Protein AF-A0A1E1LQS6-F1 (afdb_monomer)

Nearest PDB structures (foldseek):
  8u1a-assembly1_B  TM=5.543E-01  e=3.311E+00  synthetic construct
  7a0g-assembly1_DDD  TM=1.256E-01  e=8.283E+00  Serratia marcescens
  7p54-assembly1_B  TM=9.782E-02  e=4.433E+00  Homo sapiens

pLDDT: mean 70.99, std 25.47, range [22.22, 96.94]

Secondary structure (DSSP, 8-state):
---------------------SSS-HHHHHTT------SSS-HHHHHH-SS------------PPPP---------------------------------------------------------------PPP----------------------PPPP--------HHHHHHHHHHHHHHHHHHHHS---HHHHHHHHHHH---TTTTTT-HHHHHHHHHHHHHHHHH-HHHHHHHHHHHHHHHHHHHT--THHHHHHHHHHHHHHHHHHT-SS--HHHHHHHHHHHHHHHHHSTTSPPTTSS--HHHHHHHHHHHHSTTS--TTT----PPPPTTSPPPHHHHHHHHHHHHHHHHHHHHHHHHHHHHHTSTTTS---SHHHHHHHHHHHHHHHHHHHHHHHT--HHHHS-HHHHHHHS-HHHHHHHHHHHHHHHHHHHHHHHHHHHHHT--TTT-HHHHHHHHHHHHHHHHHHHHSTTPPPPGGGHHHHHHHHHHS--HHHHHHHHHHHHHT--GGGTHHHHHHHHHHHHHHHHHHTS---HHHHHHHHHSSPPPP-

Mean predicted aligned error: 18.32 Å

InterPro domains:
  IPR001138 Zn(2)Cys(6) fungal-type DNA-binding domain [PF00172] (24-61)
  IPR001138 Zn(2)Cys(6) fungal-type DNA-binding domain [PS00463] (24-53)
  IPR001138 Zn(2)Cys(6) fungal-type DNA-binding domain [PS50048] (24-55)
  IPR001138 Zn(2)Cys(6) fungal-type DNA-binding domain [SM00066] (19-64)
  IPR001138 Zn(2)Cys(6) fungal-type DNA-binding domain [cd00067] (20-56)
  IPR036864 Zn(2)-C6 fungal-type DNA-binding domain superfamily [G3DSA:4.10.240.10] (17-88)
  IPR036864 Zn(2)-C6 fungal-type DNA-binding domain superfamily [SSF57701] (15-63)

Sequence (559 aa):
MEGFTTQEPRAKPSHGYRGRVRSGCLTCRSRKIKCDESLPICINCAKYQKRDCVYKLQSLKRREPPNVSRPESSNRNEAVAVLQPQLDSVSRFVSATSPNSLSEDNNYQGDAHQQDDENGLARNALHIGLVSPGSSFVEDREISKASPQQNDALSIIAEDPEFDNSPTSNLISRDIKLTTTMDLLTAGEVPFQLSFAFFLDTVDCPAITPFDSVNWRHMKLHVIELGMSNAAISSAIIAISALYKAQMYSLPDSKALSLYQSSLESYEKLLHHPINNPDMIIVTVFLHCIFQYVHCETVPLLRDPSESLLASLRIWSTYDILPDHKNASTHIKQPANQVPNPSSQLLQILGTSIFDFYFNLQIISGEIARLTHYHRSRTTGADQEEVTQEVISIKSRLFGLWENRSATQTQTSNDLRSHLAPEISNPLISMIGLCSAAYHVEFVELGRLMGDPLSESTDSKQALRQIRETIDSDSTFHHGEKLNPGYLRPLFLNTIECMDRNETKWAVEKMKQIRRPIARSDFFASFGRALSDAQMMKDRRVTSKYFCIWYFGAAPPYL

Foldseek 3Di:
DDDDDDDDDDDDDDDPDDDDDPWAFPVCVVVVHDFPNDPPATPVRVVVVPDGGHTDPPPPPDDDDDDDDDDDDDDDDDDDDDDDDDDDDDDDDDDDDDDDDDDDDDDDDDDDDDDDDDDDDDDDDDDDDDDDDDDDDDDDDDDDDDDDDDDDDDDDDDDDDDDDPDPVVVVVVVVCVVVVVVVCVVVPPCPLVNLLVLLLPPDDQLVDCLQPVLVVNQLSVVLSVVLVVAVLSSLLSNLSSLLQCCLVVVHDSVVSVVSLVVSVVSLVCLLPPPDHDLVVNVSSLVSNVSVCQLVVVDDRCPPPDDPSNVVSVVVVVPPCQPPPLVDDPPDDDHPPPDDDDVLSVVLCVLSVLLSNLLVVLVVLVVVLVCLACVNDPPPDPVNLVVSVVVLVVSVVVLVVSVVPRDPLLPDDLVRLVVPDPCSRSLSSLSSSLLSLLSSLVVQLSSCVRNQHQLVPDPSNVVSLVSNVVSQVVNVVVQPLAARRLSCLSSLLSQLQRVLDPVSVVVSLVNLVSNPDSSSVSPVSSVLSNVQSVVCNVVVHHDDSQVCCCVPVVDGDRDD

Radius of gyration: 33.84 Å; Cα contacts (8 Å, |Δi|>4): 412; chains: 1; bounding box: 83×108×119 Å

Structure (mmCIF, N/CA/C/O backbone):
data_AF-A0A1E1LQS6-F1
#
_entry.id   AF-A0A1E1LQS6-F1
#
loop_
_atom_site.group_PDB
_atom_site.id
_atom_site.type_symbol
_atom_site.label_atom_id
_atom_site.label_alt_id
_atom_site.label_comp_id
_atom_site.label_asym_id
_atom_site.label_entity_id
_atom_site.label_seq_id
_atom_site.pdbx_PDB_ins_code
_atom_site.Cartn_x
_atom_site.Cartn_y
_atom_site.Cartn_z
_atom_site.occupancy
_atom_site.B_iso_or_equiv
_atom_site.auth_seq_id
_atom_site.auth_comp_id
_atom_site.auth_asym_id
_atom_site.auth_atom_id
_atom_site.pdbx_PDB_model_num
ATOM 1 N N . MET A 1 1 ? 17.915 -61.553 66.772 1.00 33.97 1 MET A N 1
ATOM 2 C CA . MET A 1 1 ? 18.539 -62.720 66.121 1.00 33.97 1 MET A CA 1
ATOM 3 C C . MET A 1 1 ? 17.657 -63.051 64.928 1.00 33.97 1 MET A C 1
ATOM 5 O O . MET A 1 1 ? 16.615 -63.656 65.114 1.00 33.97 1 MET A O 1
ATOM 9 N N . GLU A 1 2 ? 17.781 -62.326 63.813 1.00 28.06 2 GLU A N 1
ATOM 10 C CA . GLU A 1 2 ? 18.844 -62.459 62.786 1.00 28.06 2 GLU A CA 1
ATOM 11 C C . GLU A 1 2 ? 18.855 -63.880 62.189 1.00 28.06 2 GLU A C 1
ATOM 13 O O . GLU A 1 2 ? 18.886 -64.843 62.938 1.00 28.06 2 GLU A O 1
ATOM 18 N N . GLY A 1 3 ? 18.815 -64.103 60.878 1.00 28.39 3 GLY A N 1
ATOM 19 C CA . GLY A 1 3 ? 18.997 -63.177 59.774 1.00 28.39 3 GLY A CA 1
ATOM 20 C C . GLY A 1 3 ? 18.656 -63.810 58.422 1.00 28.39 3 GLY A C 1
ATOM 21 O O . GLY A 1 3 ? 18.398 -65.004 58.298 1.00 28.39 3 GLY A O 1
ATOM 22 N N . PHE A 1 4 ? 18.636 -62.931 57.426 1.00 29.11 4 PHE A N 1
ATOM 23 C CA . PHE A 1 4 ? 18.490 -63.197 56.001 1.00 29.11 4 PHE A CA 1
ATOM 24 C C . PHE A 1 4 ? 19.628 -64.070 55.454 1.00 29.11 4 PHE A C 1
ATOM 26 O O . PHE A 1 4 ? 20.783 -63.899 55.841 1.00 29.11 4 PHE A O 1
ATOM 33 N N . THR A 1 5 ? 19.322 -64.918 54.468 1.00 31.70 5 THR A N 1
ATOM 34 C CA . THR A 1 5 ? 20.323 -65.510 53.568 1.00 31.70 5 THR A CA 1
ATOM 35 C C . THR A 1 5 ? 19.975 -65.233 52.106 1.00 31.70 5 THR A C 1
ATOM 37 O O . THR A 1 5 ? 18.820 -65.115 51.708 1.00 31.70 5 THR A O 1
ATOM 40 N N . THR A 1 6 ? 21.059 -65.061 51.370 1.00 28.86 6 THR A N 1
ATOM 41 C CA . THR A 1 6 ? 21.325 -64.539 50.032 1.00 28.86 6 THR A CA 1
ATOM 42 C C . THR A 1 6 ? 20.857 -65.413 48.868 1.00 28.86 6 THR A C 1
ATOM 44 O O . THR A 1 6 ? 20.814 -66.630 48.989 1.00 28.86 6 THR A O 1
ATOM 47 N N . GLN A 1 7 ? 20.670 -64.781 47.699 1.00 28.98 7 GLN A N 1
ATOM 48 C CA . GLN A 1 7 ? 21.258 -65.205 46.414 1.00 28.98 7 GLN A CA 1
ATOM 49 C C . GLN A 1 7 ? 21.372 -63.996 45.450 1.00 28.98 7 GLN A C 1
ATOM 51 O O . GLN A 1 7 ? 20.459 -63.177 45.351 1.00 28.98 7 GLN A O 1
ATOM 56 N N . GLU A 1 8 ? 22.535 -63.863 44.801 1.00 31.75 8 GLU A N 1
ATOM 57 C CA . GLU A 1 8 ? 22.956 -62.773 43.896 1.00 31.75 8 GLU A CA 1
ATOM 58 C C . GLU A 1 8 ? 22.250 -62.763 42.527 1.00 31.75 8 GLU A C 1
ATOM 60 O O . GLU A 1 8 ? 21.886 -63.820 42.004 1.00 31.75 8 GLU A O 1
ATOM 65 N N . PRO A 1 9 ? 22.232 -61.595 41.847 1.00 31.39 9 PRO A N 1
ATOM 66 C CA . PRO A 1 9 ? 22.278 -61.591 40.389 1.00 31.39 9 PRO A CA 1
ATOM 67 C C . PRO A 1 9 ? 23.328 -60.658 39.746 1.00 31.39 9 PRO A C 1
ATOM 69 O O . PRO A 1 9 ? 23.728 -59.617 40.263 1.00 31.39 9 PRO A O 1
ATOM 72 N N . ARG A 1 10 ? 23.688 -61.090 38.530 1.00 30.58 10 ARG A N 1
ATOM 73 C CA . ARG A 1 10 ? 24.610 -60.576 37.501 1.00 30.58 10 ARG A CA 1
ATOM 74 C C . ARG A 1 10 ? 24.713 -59.050 37.329 1.00 30.58 10 ARG A C 1
ATOM 76 O O . ARG A 1 10 ? 23.719 -58.331 37.253 1.00 30.58 10 ARG A O 1
ATOM 83 N N . ALA A 1 11 ? 25.954 -58.614 37.099 1.00 34.53 11 ALA A N 1
ATOM 84 C CA . ALA A 1 11 ? 26.374 -57.246 36.808 1.00 34.53 11 ALA A CA 1
ATOM 85 C C . ALA A 1 11 ? 25.723 -56.630 35.550 1.00 34.53 11 ALA A C 1
ATOM 87 O O . ALA A 1 11 ? 25.640 -57.256 34.492 1.00 34.53 11 ALA A O 1
ATOM 88 N N . LYS A 1 12 ? 25.337 -55.351 35.666 1.00 36.72 12 LYS A N 1
ATOM 89 C CA . LYS A 1 12 ? 24.973 -54.447 34.561 1.00 36.72 12 LYS A CA 1
ATOM 90 C C . LYS A 1 12 ? 25.983 -53.289 34.488 1.00 36.72 12 LYS A C 1
ATOM 92 O O . LYS A 1 12 ? 26.480 -52.868 35.533 1.00 36.72 12 LYS A O 1
ATOM 97 N N . PRO A 1 13 ? 26.293 -52.773 33.286 1.00 33.25 13 PRO A N 1
ATOM 98 C CA . PRO A 1 13 ? 27.398 -51.845 33.077 1.00 33.25 13 PRO A CA 1
ATOM 99 C C . PRO A 1 13 ? 27.128 -50.466 33.689 1.00 33.25 13 PRO A C 1
ATOM 101 O O . PRO A 1 13 ? 26.015 -49.937 33.649 1.00 33.25 13 PRO A O 1
ATOM 104 N N . SER A 1 14 ? 28.191 -49.883 34.239 1.00 36.84 14 SER A N 1
ATOM 105 C CA . SER A 1 14 ? 28.235 -48.580 34.895 1.00 36.84 14 SER A CA 1
ATOM 106 C C . SER A 1 14 ? 27.837 -47.443 33.950 1.00 36.84 14 SER A C 1
ATOM 108 O O . SER A 1 14 ? 28.591 -47.077 33.044 1.00 36.84 14 SER A O 1
ATOM 110 N N . HIS A 1 15 ? 26.686 -46.817 34.199 1.00 40.41 15 HIS A N 1
ATOM 111 C CA . HIS A 1 15 ? 26.362 -45.537 33.581 1.00 40.41 15 HIS A CA 1
ATOM 112 C C . HIS A 1 15 ? 27.092 -44.420 34.328 1.00 40.41 15 HIS A C 1
ATOM 114 O O . HIS A 1 15 ? 26.645 -43.938 35.368 1.00 40.41 15 HIS A O 1
ATOM 120 N N . GLY A 1 16 ? 28.239 -44.022 33.775 1.00 35.25 16 GLY A N 1
ATOM 121 C CA . GLY A 1 16 ? 28.983 -42.849 34.209 1.00 35.25 16 GLY A CA 1
ATOM 122 C C . GLY A 1 16 ? 28.084 -41.615 34.300 1.00 35.25 16 GLY A C 1
ATOM 123 O O . GLY A 1 16 ? 27.212 -41.385 33.455 1.00 35.25 16 GLY A O 1
ATOM 124 N N . TYR A 1 17 ? 28.312 -40.835 35.351 1.00 35.19 17 TYR A N 1
ATOM 125 C CA . TYR A 1 17 ? 27.707 -39.537 35.615 1.00 35.19 17 TYR A CA 1
ATOM 126 C C . TYR A 1 17 ? 27.823 -38.628 34.378 1.00 35.19 17 TYR A C 1
ATOM 128 O O . TYR A 1 17 ? 28.858 -38.015 34.123 1.00 35.19 17 TYR A O 1
ATOM 136 N N . ARG A 1 18 ? 26.754 -38.550 33.574 1.00 45.38 18 ARG A N 1
ATOM 137 C CA . ARG A 1 18 ? 26.632 -37.562 32.495 1.00 45.38 18 ARG A CA 1
ATOM 138 C C . ARG A 1 18 ? 26.152 -36.254 33.113 1.00 45.38 18 ARG A C 1
ATOM 140 O O . ARG A 1 18 ? 25.061 -36.190 33.676 1.00 45.38 18 ARG A O 1
ATOM 147 N N . GLY A 1 19 ? 27.007 -35.237 33.033 1.00 48.44 19 GLY A N 1
ATOM 148 C CA . GLY A 1 19 ? 26.799 -33.918 33.620 1.00 48.44 19 GLY A CA 1
ATOM 149 C C . GLY A 1 19 ? 25.493 -33.228 33.206 1.00 48.44 19 GLY A C 1
ATOM 150 O O . GLY A 1 19 ? 24.822 -33.594 32.242 1.00 48.44 19 GLY A O 1
ATOM 151 N N . ARG A 1 20 ? 25.141 -32.198 33.981 1.00 52.16 20 ARG A N 1
ATOM 152 C CA . ARG A 1 20 ? 23.917 -31.391 33.869 1.00 52.16 20 ARG A CA 1
ATOM 153 C C . ARG A 1 20 ? 23.700 -30.902 32.425 1.00 52.16 20 ARG A C 1
ATOM 155 O O . ARG A 1 20 ? 24.487 -30.106 31.917 1.00 52.16 20 ARG A O 1
ATOM 162 N N . VAL A 1 21 ? 22.620 -31.364 31.792 1.00 53.38 21 VAL A N 1
ATOM 163 C CA . VAL A 1 21 ? 22.259 -31.027 30.405 1.00 53.38 21 VAL A CA 1
ATOM 164 C C . VAL A 1 21 ? 22.071 -29.510 30.272 1.00 53.38 21 VAL A C 1
ATOM 166 O O . VAL A 1 21 ? 21.365 -28.890 31.074 1.00 53.38 21 VAL A O 1
ATOM 169 N N . ARG A 1 22 ? 22.769 -28.886 29.313 1.00 60.53 22 ARG A N 1
ATOM 170 C CA . ARG A 1 22 ? 22.791 -27.419 29.132 1.00 60.53 22 ARG A CA 1
ATOM 171 C C . ARG A 1 22 ? 21.531 -26.878 28.432 1.00 60.53 22 ARG A C 1
ATOM 173 O O . ARG A 1 22 ? 21.293 -25.672 28.526 1.00 60.53 22 ARG A O 1
ATOM 180 N N . SER A 1 23 ? 20.731 -27.743 27.804 1.00 72.50 23 SER A N 1
ATOM 181 C CA . SER A 1 23 ? 19.567 -27.419 26.960 1.00 72.50 23 SER A CA 1
ATOM 182 C C . SER A 1 23 ? 18.198 -27.549 27.645 1.00 72.50 23 SER A C 1
ATOM 184 O O . SER A 1 23 ? 17.208 -27.095 27.083 1.00 72.50 23 SER A O 1
ATOM 186 N N . GLY A 1 24 ? 18.119 -28.071 28.875 1.00 81.69 24 GLY A N 1
ATOM 187 C CA . GLY A 1 24 ? 16.848 -28.206 29.599 1.00 81.69 24 GLY A CA 1
ATOM 188 C C . GLY A 1 24 ? 16.092 -26.886 29.812 1.00 81.69 24 GLY A C 1
ATOM 189 O O . GLY A 1 24 ? 16.706 -25.825 29.988 1.00 81.69 24 GLY A O 1
ATOM 190 N N . CYS A 1 25 ? 14.755 -26.957 29.858 1.00 87.75 25 CYS A N 1
ATOM 191 C CA . CYS A 1 25 ? 13.905 -25.787 30.080 1.00 87.75 25 CYS A CA 1
ATOM 192 C C . CYS A 1 25 ? 14.244 -25.077 31.406 1.00 87.75 25 CYS A C 1
ATOM 194 O O . CYS A 1 25 ? 14.694 -25.688 32.387 1.00 87.75 25 CYS A O 1
ATOM 196 N N . LEU A 1 26 ? 14.016 -23.766 31.451 1.00 86.38 26 LEU A N 1
ATOM 197 C CA . LEU A 1 26 ? 14.304 -22.913 32.607 1.00 86.38 26 LEU A CA 1
ATOM 198 C C . LEU A 1 26 ? 13.552 -23.387 33.857 1.00 86.38 26 LEU A C 1
ATOM 200 O O . LEU A 1 26 ? 14.096 -23.356 34.963 1.00 86.38 26 LEU A O 1
ATOM 204 N N . THR A 1 27 ? 12.347 -23.923 33.674 1.00 86.38 27 THR A N 1
ATOM 205 C CA . THR A 1 27 ? 11.492 -24.428 34.750 1.00 86.38 27 THR A CA 1
ATOM 206 C C . THR A 1 27 ? 12.094 -25.671 35.414 1.00 86.38 27 THR A C 1
ATOM 208 O O . THR A 1 27 ? 12.290 -25.676 36.630 1.00 86.38 27 THR A O 1
ATOM 211 N N . CYS A 1 28 ? 12.501 -26.692 34.655 1.00 87.12 28 CYS A N 1
ATOM 212 C CA . CYS A 1 28 ? 13.180 -27.871 35.212 1.00 87.12 28 CYS A CA 1
ATOM 213 C C . CYS A 1 28 ? 14.558 -27.530 35.796 1.00 87.12 28 CYS A C 1
ATOM 215 O O . CYS A 1 28 ? 14.916 -28.042 36.860 1.00 87.12 28 CYS A O 1
ATOM 217 N N . ARG A 1 29 ? 15.302 -26.613 35.158 1.00 83.75 29 ARG A N 1
ATOM 218 C CA . ARG A 1 29 ? 16.601 -26.141 35.665 1.00 83.75 29 ARG A CA 1
ATOM 219 C C . ARG A 1 29 ? 16.475 -25.443 37.017 1.00 83.75 29 ARG A C 1
ATOM 221 O O . ARG A 1 29 ? 17.269 -25.742 37.907 1.00 83.75 29 ARG A O 1
ATOM 228 N N . SER A 1 30 ? 15.477 -24.573 37.194 1.00 81.31 30 SER A N 1
ATOM 229 C CA . SER A 1 30 ? 15.218 -23.899 38.478 1.00 81.31 30 SER A CA 1
ATOM 230 C C . SER A 1 30 ? 14.890 -24.895 39.596 1.00 81.31 30 SER A C 1
ATOM 232 O O . SER A 1 30 ? 15.347 -24.740 40.725 1.00 81.31 30 SER A O 1
ATOM 234 N N . ARG A 1 31 ? 14.184 -25.980 39.255 1.00 79.06 31 ARG A N 1
ATOM 235 C CA . ARG A 1 31 ? 13.818 -27.060 40.180 1.00 79.06 31 ARG A CA 1
ATOM 236 C C . ARG A 1 31 ? 14.938 -28.073 40.425 1.00 79.06 31 ARG A C 1
ATOM 238 O O . ARG A 1 31 ? 14.748 -28.979 41.227 1.00 79.06 31 ARG A O 1
ATOM 245 N N . LYS A 1 32 ? 16.085 -27.941 39.746 1.00 83.44 32 LYS A N 1
ATOM 246 C CA . LYS A 1 32 ? 17.211 -28.892 39.794 1.00 83.44 32 LYS A CA 1
ATOM 247 C C . LYS A 1 32 ? 16.797 -30.343 39.476 1.00 83.44 32 LYS A C 1
ATOM 249 O O . LYS A 1 32 ? 17.438 -31.279 39.943 1.00 83.44 32 LYS A O 1
ATOM 254 N N . ILE A 1 33 ? 15.760 -30.527 38.653 1.00 82.25 33 ILE A N 1
ATOM 255 C CA . ILE A 1 33 ? 15.302 -31.837 38.161 1.00 82.25 33 ILE A CA 1
ATOM 256 C C . ILE A 1 33 ? 15.726 -32.034 36.702 1.00 82.25 33 ILE A C 1
ATOM 258 O O . ILE A 1 33 ? 15.911 -31.063 35.963 1.00 82.25 33 ILE A O 1
ATOM 262 N N . LYS A 1 34 ? 15.883 -33.290 36.272 1.00 82.81 34 LYS A N 1
ATOM 263 C CA . LYS A 1 34 ? 16.250 -33.613 34.887 1.00 82.81 34 LYS A CA 1
ATOM 264 C C . LYS A 1 34 ? 15.108 -33.222 33.941 1.00 82.81 34 LYS A C 1
ATOM 266 O O . LYS A 1 34 ? 13.948 -33.539 34.202 1.00 82.81 34 LYS A O 1
ATOM 271 N N . CYS A 1 35 ? 15.455 -32.510 32.873 1.00 85.88 35 CYS A N 1
ATOM 272 C CA . CYS A 1 35 ? 14.553 -32.195 31.774 1.00 85.88 35 CYS A CA 1
ATOM 273 C C . CYS A 1 35 ? 14.769 -33.221 30.661 1.00 85.88 35 CYS A C 1
ATOM 275 O O . CYS A 1 35 ? 15.904 -33.611 30.393 1.00 85.88 35 CYS A O 1
ATOM 277 N N . ASP A 1 36 ? 13.675 -33.656 30.062 1.00 85.81 36 ASP A N 1
ATOM 278 C CA . ASP A 1 36 ? 13.605 -34.557 28.913 1.00 85.81 36 ASP A CA 1
ATOM 279 C C . ASP A 1 36 ? 13.686 -33.821 27.566 1.00 85.81 36 ASP A C 1
ATOM 281 O O . ASP A 1 36 ? 13.778 -34.464 26.531 1.00 85.81 36 ASP A O 1
ATOM 285 N N . GLU A 1 37 ? 13.713 -32.485 27.586 1.00 84.31 37 GLU A N 1
ATOM 286 C CA . GLU A 1 37 ? 13.935 -31.620 26.416 1.00 84.31 37 GLU A CA 1
ATOM 287 C C . GLU A 1 37 ? 12.881 -31.746 25.302 1.00 84.31 37 GLU A C 1
ATOM 289 O O . GLU A 1 37 ? 13.069 -31.194 24.220 1.00 84.31 37 GLU A O 1
ATOM 294 N N . SER A 1 38 ? 11.736 -32.392 25.566 1.00 78.25 38 SER A N 1
ATOM 295 C CA . SER A 1 38 ? 10.632 -32.413 24.607 1.00 78.25 38 SER A CA 1
ATOM 296 C C . SER A 1 38 ? 10.039 -31.014 24.414 1.00 78.25 38 SER A C 1
ATOM 298 O O . SER A 1 38 ? 9.913 -30.215 25.355 1.00 78.25 38 SER A O 1
ATOM 300 N N . LEU A 1 39 ? 9.679 -30.727 23.164 1.00 75.44 39 LEU A N 1
ATOM 301 C CA . LEU A 1 39 ? 9.025 -29.500 22.720 1.00 75.44 39 LEU A CA 1
ATOM 302 C C . LEU A 1 39 ? 7.582 -29.830 22.301 1.00 75.44 39 LEU A C 1
ATOM 304 O O . LEU A 1 39 ? 7.358 -30.913 21.761 1.00 75.44 39 LEU A O 1
ATOM 308 N N . PRO A 1 40 ? 6.599 -28.941 22.539 1.00 74.06 40 PRO A N 1
ATOM 309 C CA . PRO A 1 40 ? 6.723 -27.592 23.109 1.00 74.06 40 PRO A CA 1
ATOM 310 C C . PRO A 1 40 ? 6.804 -27.559 24.647 1.00 74.06 40 PRO A C 1
ATOM 312 O O . PRO A 1 40 ? 7.236 -26.560 25.217 1.00 74.06 40 PRO A O 1
ATOM 315 N N . ILE A 1 41 ? 6.417 -28.642 25.329 1.00 85.00 41 ILE A N 1
ATOM 316 C CA . ILE A 1 41 ? 6.451 -28.761 26.792 1.00 85.00 41 ILE A CA 1
ATOM 317 C C . ILE A 1 41 ? 7.168 -30.063 27.166 1.00 85.00 41 ILE A C 1
ATOM 319 O O . ILE A 1 41 ? 6.884 -31.116 26.597 1.00 85.00 41 ILE A O 1
ATOM 323 N N . CYS A 1 42 ? 8.073 -29.999 28.147 1.00 88.38 42 CYS A N 1
ATOM 324 C CA . CYS A 1 42 ? 8.736 -31.181 28.694 1.00 88.38 42 CYS A CA 1
ATOM 325 C C . CYS A 1 42 ? 7.763 -32.026 29.540 1.00 88.38 42 CYS A C 1
ATOM 327 O O . CYS A 1 42 ? 6.897 -31.462 30.219 1.00 88.38 42 CYS A O 1
ATOM 329 N N . ILE A 1 43 ? 7.905 -33.354 29.563 1.00 85.50 43 ILE A N 1
ATOM 330 C CA . ILE A 1 43 ? 7.002 -34.277 30.286 1.00 85.50 43 ILE A CA 1
ATOM 331 C C . ILE A 1 43 ? 6.833 -33.864 31.753 1.00 85.50 43 ILE A C 1
ATOM 333 O O . ILE A 1 43 ? 5.735 -33.907 32.317 1.00 85.50 43 ILE A O 1
ATOM 337 N N . ASN A 1 44 ? 7.921 -33.408 32.374 1.00 83.94 44 ASN A N 1
ATOM 338 C CA . ASN A 1 44 ? 7.882 -32.959 33.758 1.00 83.94 44 ASN A CA 1
ATOM 339 C C . ASN A 1 44 ? 7.015 -31.700 33.922 1.00 83.94 44 ASN A C 1
ATOM 341 O O . ASN A 1 44 ? 6.201 -31.634 34.835 1.00 83.94 44 ASN A O 1
ATOM 345 N N . CYS A 1 45 ? 7.133 -30.708 33.040 1.00 86.56 45 CYS A N 1
ATOM 346 C CA . CYS A 1 45 ? 6.289 -29.511 33.085 1.00 86.56 45 CYS A CA 1
ATOM 347 C C . CYS A 1 45 ? 4.829 -29.814 32.724 1.00 86.56 45 CYS A C 1
ATOM 349 O O . CYS A 1 45 ? 3.936 -29.261 33.368 1.00 86.56 45 CYS A O 1
ATOM 351 N N . ALA A 1 46 ? 4.586 -30.733 31.785 1.00 85.00 46 ALA A N 1
ATOM 352 C CA . ALA A 1 46 ? 3.242 -31.162 31.401 1.00 85.00 46 ALA A CA 1
ATOM 353 C C . ALA A 1 46 ? 2.462 -31.743 32.591 1.00 85.00 46 ALA A C 1
ATOM 355 O O . ALA A 1 46 ? 1.278 -31.462 32.758 1.00 85.00 46 ALA A O 1
ATOM 356 N N . LYS A 1 47 ? 3.138 -32.489 33.474 1.00 82.31 47 LYS A N 1
ATOM 357 C CA . LYS A 1 47 ? 2.509 -33.122 34.643 1.00 82.31 47 LYS A CA 1
ATOM 358 C C . LYS A 1 47 ? 2.123 -32.142 35.758 1.00 82.31 47 LYS A C 1
ATOM 360 O O . LYS A 1 47 ? 1.242 -32.452 36.551 1.00 82.31 47 LYS A O 1
ATOM 365 N N . TYR A 1 48 ? 2.780 -30.983 35.857 1.00 74.75 48 TYR A N 1
ATOM 366 C CA . TYR A 1 48 ? 2.584 -30.063 36.986 1.00 74.75 48 TYR A CA 1
ATOM 367 C C . TYR A 1 48 ? 1.634 -28.886 36.708 1.00 74.75 48 TYR A C 1
ATOM 369 O O . TYR A 1 48 ? 1.311 -28.208 37.680 1.00 74.75 48 TYR A O 1
ATOM 377 N N . GLN A 1 49 ? 1.195 -28.657 35.454 1.00 59.25 49 GLN A N 1
ATOM 378 C CA . GLN A 1 49 ? 0.138 -27.734 34.947 1.00 59.25 49 GLN A CA 1
ATOM 379 C C . GLN A 1 49 ? 0.085 -26.273 35.457 1.00 59.25 49 GLN A C 1
ATOM 381 O O . GLN A 1 49 ? -0.633 -25.458 34.894 1.00 59.25 49 GLN A O 1
ATOM 386 N N . LYS A 1 50 ? 0.848 -25.892 36.485 1.00 60.44 50 LYS A N 1
ATOM 387 C CA . LYS A 1 50 ? 0.763 -24.595 37.169 1.00 60.44 50 LYS A CA 1
ATOM 388 C C . LYS A 1 50 ? 1.766 -23.551 36.669 1.00 60.44 50 LYS A C 1
ATOM 390 O O . LYS A 1 50 ? 1.785 -22.462 37.234 1.00 60.44 50 LYS A O 1
ATOM 395 N N . ARG A 1 51 ? 2.640 -23.860 35.695 1.00 67.62 51 ARG A N 1
ATOM 396 C CA . ARG A 1 51 ? 3.662 -22.928 35.161 1.00 67.62 51 ARG A CA 1
ATOM 397 C C . ARG A 1 51 ? 4.092 -23.257 33.732 1.00 67.62 51 ARG A C 1
ATOM 399 O O . ARG A 1 51 ? 4.130 -24.426 33.354 1.00 67.62 51 ARG A O 1
ATOM 406 N N . ASP A 1 52 ? 4.544 -22.226 33.022 1.00 79.06 52 ASP A N 1
ATOM 407 C CA . ASP A 1 52 ? 5.031 -22.310 31.644 1.00 79.06 52 ASP A CA 1
ATOM 408 C C . ASP A 1 52 ? 6.364 -23.069 31.525 1.00 79.06 52 ASP A C 1
ATOM 410 O O . ASP A 1 52 ? 7.279 -22.941 32.350 1.00 79.06 52 ASP A O 1
ATOM 414 N N . CYS A 1 53 ? 6.488 -23.875 30.471 1.00 85.56 53 CYS A N 1
ATOM 415 C CA . CYS A 1 53 ? 7.722 -24.559 30.095 1.00 85.56 53 CYS A CA 1
ATOM 416 C C . CYS A 1 53 ? 8.508 -23.679 29.118 1.00 85.56 53 CYS A C 1
ATOM 418 O O . CYS A 1 53 ? 8.197 -23.634 27.934 1.00 85.56 53 CYS A O 1
ATOM 420 N N . VAL A 1 54 ? 9.511 -22.950 29.614 1.00 83.94 54 VAL A N 1
ATOM 421 C CA . VAL A 1 54 ? 10.240 -21.957 28.807 1.00 83.94 54 VAL A CA 1
ATOM 422 C C . VAL A 1 54 ? 11.661 -22.429 28.525 1.00 83.94 54 VAL A C 1
ATOM 424 O O . VAL A 1 54 ? 12.421 -22.707 29.455 1.00 83.94 54 VAL A O 1
ATOM 427 N N . TYR A 1 55 ? 12.051 -22.484 27.254 1.00 85.38 55 TYR A N 1
ATOM 428 C CA . TYR A 1 55 ? 13.435 -22.705 26.826 1.00 85.38 55 TYR A CA 1
ATOM 429 C C . TYR A 1 55 ? 14.118 -21.367 26.519 1.00 85.38 55 TYR A C 1
ATOM 431 O O . TYR A 1 55 ? 13.486 -20.414 26.070 1.00 85.38 55 TYR A O 1
ATOM 439 N N . LYS A 1 56 ? 15.426 -21.272 26.784 1.00 72.75 56 LYS A N 1
ATOM 440 C CA . LYS A 1 56 ? 16.204 -20.061 26.493 1.00 72.75 56 LYS A CA 1
ATOM 441 C C . LYS A 1 56 ? 16.482 -20.030 24.987 1.00 72.75 56 LYS A C 1
ATOM 443 O O . LYS A 1 56 ? 17.240 -20.872 24.512 1.00 72.75 56 LYS A O 1
ATOM 448 N N . LEU A 1 57 ? 15.887 -19.085 24.256 1.00 54.69 57 LEU A N 1
ATOM 449 C CA . LEU A 1 57 ? 16.222 -18.832 22.850 1.00 54.69 57 LEU A CA 1
ATOM 450 C C . LEU A 1 57 ? 17.725 -18.537 22.762 1.00 54.69 57 LEU A C 1
ATOM 452 O O . LEU A 1 57 ? 18.213 -17.575 23.362 1.00 54.69 57 LEU A O 1
ATOM 456 N N . GLN A 1 58 ? 18.480 -19.397 22.078 1.00 44.59 58 GLN A N 1
ATOM 457 C CA . GLN A 1 58 ? 19.875 -19.104 21.777 1.00 44.59 58 GLN A CA 1
ATOM 458 C C . GLN A 1 58 ? 19.882 -18.000 20.722 1.00 44.59 58 GLN A C 1
ATOM 460 O O . GLN A 1 58 ? 19.530 -18.238 19.571 1.00 44.59 58 GLN A O 1
ATOM 465 N N . SER A 1 59 ? 20.250 -16.779 21.116 1.00 33.47 59 SER A N 1
ATOM 466 C CA . SER A 1 59 ? 20.557 -15.745 20.139 1.00 33.47 59 SER A CA 1
ATOM 467 C C . SER A 1 59 ? 21.756 -16.209 19.315 1.00 33.47 59 SER A C 1
ATOM 469 O O . SER A 1 59 ? 22.788 -16.603 19.866 1.00 33.47 59 SER A O 1
ATOM 471 N N . LEU A 1 60 ? 21.621 -16.173 17.991 1.00 41.47 60 LEU A N 1
ATOM 472 C CA . LEU A 1 60 ? 22.741 -16.300 17.067 1.00 41.47 60 LEU A CA 1
ATOM 473 C C . LEU A 1 60 ? 23.649 -15.077 17.268 1.00 41.47 60 LEU A C 1
ATOM 475 O O . LEU A 1 60 ? 23.531 -14.068 16.578 1.00 41.47 60 LEU A O 1
ATOM 479 N N . LYS A 1 61 ? 24.523 -15.117 18.278 1.00 35.16 61 LYS A N 1
ATOM 480 C CA . LYS A 1 61 ? 25.602 -14.138 18.411 1.00 35.16 61 LYS A CA 1
ATOM 481 C C . LYS A 1 61 ? 26.595 -14.380 17.276 1.00 35.16 61 LYS A C 1
ATOM 483 O O . LYS A 1 61 ? 27.158 -15.471 17.179 1.00 35.16 61 LYS A O 1
ATOM 488 N N . ARG A 1 62 ? 26.789 -13.341 16.451 1.00 32.66 62 ARG A N 1
ATOM 489 C CA . ARG A 1 62 ? 27.926 -13.150 15.538 1.00 32.66 62 ARG A CA 1
ATOM 490 C C . ARG A 1 62 ? 29.192 -13.755 16.148 1.00 32.66 62 ARG A C 1
ATOM 492 O O . ARG A 1 62 ? 29.581 -13.382 17.252 1.00 32.66 62 ARG A O 1
ATOM 499 N N . ARG A 1 63 ? 29.831 -14.668 15.420 1.00 28.84 63 ARG A N 1
ATOM 500 C CA . ARG A 1 63 ? 31.238 -15.003 15.642 1.00 28.84 63 ARG A CA 1
ATOM 501 C C . ARG A 1 63 ? 32.059 -13.954 14.898 1.00 28.84 63 ARG A C 1
ATOM 503 O O . ARG A 1 63 ? 32.028 -13.934 13.674 1.00 28.84 63 ARG A O 1
ATOM 510 N N . GLU A 1 64 ? 32.737 -13.074 15.625 1.00 32.59 64 GLU A N 1
ATOM 511 C CA . GLU A 1 64 ? 33.845 -12.296 15.062 1.00 32.59 64 GLU A CA 1
ATOM 512 C C . GLU A 1 64 ? 35.061 -13.219 14.860 1.00 32.59 64 GLU A C 1
ATOM 514 O O . GLU A 1 64 ? 35.279 -14.116 15.686 1.00 32.59 64 GLU A O 1
ATOM 519 N N . PRO A 1 65 ? 35.834 -13.056 13.771 1.00 32.94 65 PRO A N 1
ATOM 520 C CA . PRO A 1 65 ? 37.054 -13.825 13.547 1.00 32.94 65 PRO A CA 1
ATOM 521 C C . PRO A 1 65 ? 38.222 -13.320 14.423 1.00 32.94 65 PRO A C 1
ATOM 523 O O . PRO A 1 65 ? 38.201 -12.176 14.880 1.00 32.94 65 PRO A O 1
ATOM 526 N N . PRO A 1 66 ? 39.247 -14.157 14.686 1.00 32.88 66 PRO A N 1
ATOM 527 C CA . PRO A 1 66 ? 40.307 -13.850 15.638 1.00 32.88 66 PRO A CA 1
ATOM 528 C C . PRO A 1 66 ? 41.341 -12.870 15.073 1.00 32.88 66 PRO A C 1
ATOM 530 O O . PRO A 1 66 ? 41.751 -12.951 13.919 1.00 32.88 66 PRO A O 1
ATOM 533 N N . ASN A 1 67 ? 41.783 -11.990 15.964 1.00 30.77 67 ASN A N 1
ATOM 534 C CA . ASN A 1 67 ? 42.798 -10.954 15.818 1.00 30.77 67 ASN A CA 1
ATOM 535 C C . ASN A 1 67 ? 44.198 -11.547 15.522 1.00 30.77 67 ASN A C 1
ATOM 537 O O . ASN A 1 67 ? 44.662 -12.407 16.274 1.00 30.77 67 ASN A O 1
ATOM 541 N N . VAL A 1 68 ? 44.880 -11.068 14.472 1.00 35.16 68 VAL A N 1
ATOM 542 C CA . VAL A 1 68 ? 46.296 -11.372 14.184 1.00 35.16 68 VAL A CA 1
ATOM 543 C C . VAL A 1 68 ? 47.139 -10.109 14.387 1.00 35.16 68 VAL A C 1
ATOM 545 O O . VAL A 1 68 ? 47.057 -9.149 13.632 1.00 35.16 68 VAL A O 1
ATOM 548 N N . SER A 1 69 ? 47.924 -10.163 15.460 1.00 30.81 69 SER A N 1
ATOM 549 C CA . SER A 1 69 ? 49.246 -9.579 15.721 1.00 30.81 69 SER A CA 1
ATOM 550 C C . SER A 1 69 ? 49.742 -8.393 14.875 1.00 30.81 69 SER A C 1
ATOM 552 O O . SER A 1 69 ? 50.181 -8.536 13.737 1.00 30.81 69 SER A O 1
ATOM 554 N N . ARG A 1 70 ? 49.843 -7.247 15.552 1.00 30.11 70 ARG A N 1
ATOM 555 C CA . ARG A 1 70 ? 50.726 -6.098 15.278 1.00 30.11 70 ARG A CA 1
ATOM 556 C C . ARG A 1 70 ? 52.214 -6.495 15.377 1.00 30.11 70 ARG A C 1
ATOM 558 O O . ARG A 1 70 ? 52.543 -7.347 16.204 1.00 30.11 70 ARG A O 1
ATOM 565 N N . PRO A 1 71 ? 53.122 -5.774 14.694 1.00 28.53 71 PRO A N 1
ATOM 566 C CA . PRO A 1 71 ? 54.391 -5.415 15.314 1.00 28.53 71 PRO A CA 1
ATOM 567 C C . PRO A 1 71 ? 54.576 -3.894 15.395 1.00 28.53 71 PRO A C 1
ATOM 569 O O . PRO A 1 71 ? 54.108 -3.120 14.562 1.00 28.53 71 PRO A O 1
ATOM 572 N N . GLU A 1 72 ? 55.223 -3.481 16.477 1.00 25.06 72 GLU A N 1
ATOM 573 C CA . GLU A 1 72 ? 55.568 -2.106 16.824 1.00 25.06 72 GLU A CA 1
ATOM 574 C C . GLU A 1 72 ? 56.865 -1.671 16.134 1.00 25.06 72 GLU A C 1
ATOM 576 O O . GLU A 1 72 ? 57.789 -2.471 16.012 1.00 25.06 72 GLU A O 1
ATOM 581 N N . SER A 1 73 ? 56.994 -0.388 15.781 1.00 27.77 73 SER A N 1
ATOM 582 C CA . SER A 1 73 ? 58.159 0.410 16.204 1.00 27.77 73 SER A CA 1
ATOM 583 C C . SER A 1 73 ? 58.070 1.900 15.835 1.00 27.77 73 SER A C 1
ATOM 585 O O . SER A 1 73 ? 57.836 2.280 14.697 1.00 27.77 73 SER A O 1
ATOM 587 N N . SER A 1 74 ? 58.367 2.699 16.866 1.00 27.92 74 SER A N 1
ATOM 588 C CA . SER A 1 74 ? 59.157 3.939 16.879 1.00 27.92 74 SER A CA 1
ATOM 589 C C . SER A 1 74 ? 58.593 5.265 16.339 1.00 27.92 74 SER A C 1
ATOM 591 O O . SER A 1 74 ? 58.591 5.549 15.149 1.00 27.92 74 SER A O 1
ATOM 593 N N . ASN A 1 75 ? 58.316 6.141 17.312 1.00 26.77 75 ASN A N 1
ATOM 594 C CA . ASN A 1 75 ? 58.265 7.606 17.277 1.00 26.77 75 ASN A CA 1
ATOM 595 C C . ASN A 1 75 ? 59.270 8.306 16.342 1.00 26.77 75 ASN A C 1
ATOM 597 O O . ASN A 1 75 ? 60.449 7.944 16.329 1.00 26.77 75 ASN A O 1
ATOM 601 N N . ARG A 1 76 ? 58.842 9.453 15.786 1.00 25.59 76 ARG A N 1
ATOM 602 C CA . ARG A 1 76 ? 59.492 10.773 15.963 1.00 25.59 76 ARG A CA 1
ATOM 603 C C . ARG A 1 76 ? 58.544 11.920 15.573 1.00 25.59 76 ARG A C 1
ATOM 605 O O . ARG A 1 76 ? 57.804 11.821 14.604 1.00 25.59 76 ARG A O 1
ATOM 612 N N . ASN A 1 77 ? 58.583 12.974 16.386 1.00 25.69 77 ASN A N 1
ATOM 613 C CA . ASN A 1 77 ? 57.914 14.263 16.207 1.00 25.69 77 ASN A CA 1
ATOM 614 C C . ASN A 1 77 ? 58.471 15.016 14.991 1.00 25.69 77 ASN A C 1
ATOM 616 O O . ASN A 1 77 ? 59.682 14.979 14.807 1.00 25.69 77 ASN A O 1
ATOM 620 N N . GLU A 1 78 ? 57.632 15.784 14.288 1.00 24.27 78 GLU A N 1
ATOM 621 C CA . GLU A 1 78 ? 57.865 17.214 14.013 1.00 24.27 78 GLU A CA 1
ATOM 622 C C . GLU A 1 78 ? 56.668 17.859 13.297 1.00 24.27 78 GLU A C 1
ATOM 624 O O . GLU A 1 78 ? 56.019 17.268 12.438 1.00 24.27 78 GLU A O 1
ATOM 629 N N . ALA A 1 79 ? 56.361 19.085 13.718 1.00 23.45 79 ALA A N 1
ATOM 630 C CA . ALA A 1 79 ? 55.412 19.990 13.091 1.00 23.45 79 ALA A CA 1
ATOM 631 C C . ALA A 1 79 ? 56.019 20.627 11.828 1.00 23.45 79 ALA A C 1
ATOM 633 O O . ALA A 1 79 ? 57.240 20.722 11.741 1.00 23.45 79 ALA A O 1
ATOM 634 N N . VAL A 1 80 ? 55.162 21.151 10.934 1.00 23.98 80 VAL A N 1
ATOM 635 C CA . VAL A 1 80 ? 55.237 22.487 10.283 1.00 23.98 80 VAL A CA 1
ATOM 636 C C . VAL A 1 80 ? 54.606 22.498 8.871 1.00 23.98 80 VAL A C 1
ATOM 638 O O . VAL A 1 80 ? 54.824 21.611 8.058 1.00 23.98 80 VAL A O 1
ATOM 641 N N . ALA A 1 81 ? 53.889 23.603 8.622 1.00 23.94 81 ALA A N 1
ATOM 642 C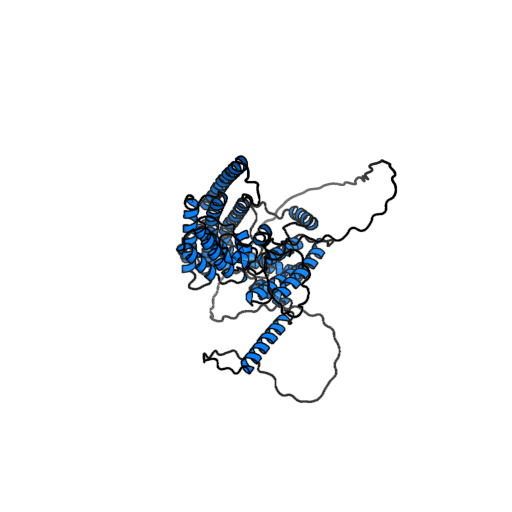 CA . ALA A 1 81 ? 53.578 24.279 7.353 1.00 23.94 81 ALA A CA 1
ATOM 643 C C . ALA A 1 81 ? 52.448 23.770 6.438 1.00 23.94 81 ALA A C 1
ATOM 645 O O . ALA A 1 81 ? 52.602 22.927 5.562 1.00 23.94 81 ALA A O 1
ATOM 646 N N . VAL A 1 82 ? 51.336 24.496 6.581 1.00 26.84 82 VAL A N 1
ATOM 647 C CA . VAL A 1 82 ? 50.424 24.971 5.533 1.00 26.84 82 VAL A CA 1
ATOM 648 C C . VAL A 1 82 ? 51.185 25.510 4.317 1.00 26.84 82 VAL A C 1
ATOM 650 O O . VAL A 1 82 ? 51.970 26.438 4.482 1.00 26.84 82 VAL A O 1
ATOM 653 N N . LEU A 1 83 ? 50.855 25.030 3.112 1.00 23.23 83 LEU A N 1
ATOM 654 C CA . LEU A 1 83 ? 50.961 25.793 1.862 1.00 23.23 83 LEU A CA 1
ATOM 655 C C . LEU A 1 83 ? 49.856 25.364 0.876 1.00 23.23 83 LEU A C 1
ATOM 657 O O . LEU A 1 83 ? 49.819 24.229 0.408 1.00 23.23 83 LEU A O 1
ATOM 661 N N . GLN A 1 84 ? 48.965 26.309 0.563 1.00 26.22 84 GLN A N 1
ATOM 662 C CA . GLN A 1 84 ? 48.177 26.349 -0.675 1.00 26.22 84 GLN A CA 1
ATOM 663 C C . GLN A 1 84 ? 49.096 26.566 -1.885 1.00 26.22 84 GLN A C 1
ATOM 665 O O . GLN A 1 84 ? 50.152 27.185 -1.745 1.00 26.22 84 GLN A O 1
ATOM 670 N N . PRO A 1 85 ? 48.618 26.236 -3.093 1.00 26.73 85 PRO A N 1
ATOM 671 C CA . PRO A 1 85 ? 48.943 27.030 -4.269 1.00 26.73 85 PRO A CA 1
ATOM 672 C C . PRO A 1 85 ? 47.697 27.741 -4.800 1.00 26.73 85 PRO A C 1
ATOM 674 O O . PRO A 1 85 ? 46.708 27.117 -5.182 1.00 26.73 85 PRO A O 1
ATOM 677 N N . GLN A 1 86 ? 47.787 29.068 -4.836 1.00 22.33 86 GLN A N 1
ATOM 678 C CA . GLN A 1 86 ? 47.031 29.915 -5.747 1.00 22.33 86 GLN A CA 1
ATOM 679 C C . GLN A 1 86 ? 47.661 29.865 -7.137 1.00 22.33 86 GLN A C 1
ATOM 681 O O . GLN A 1 86 ? 48.886 29.860 -7.233 1.00 22.33 86 GLN A O 1
ATOM 686 N N . LEU A 1 87 ? 46.835 29.948 -8.182 1.00 22.77 87 LEU A N 1
ATOM 687 C CA . LEU A 1 87 ? 47.209 30.601 -9.434 1.00 22.77 87 LEU A CA 1
ATOM 688 C C . LEU A 1 87 ? 46.009 31.376 -10.002 1.00 22.77 87 LEU A C 1
ATOM 690 O O . LEU A 1 87 ? 45.017 30.804 -10.450 1.00 22.77 87 LEU A O 1
ATOM 694 N N . ASP A 1 88 ? 46.168 32.695 -9.930 1.00 22.36 88 ASP A N 1
ATOM 695 C CA . ASP A 1 88 ? 45.541 33.776 -10.692 1.00 22.36 88 ASP A CA 1
ATOM 696 C C . ASP A 1 88 ? 45.554 33.503 -12.212 1.00 22.36 88 ASP A C 1
ATOM 698 O O . ASP A 1 88 ? 46.546 33.027 -12.757 1.00 22.36 88 ASP A O 1
ATOM 702 N N . SER A 1 89 ? 44.415 33.548 -12.908 1.00 23.81 89 SER A N 1
ATOM 703 C CA . SER A 1 89 ? 43.665 34.708 -13.425 1.00 23.81 89 SER A CA 1
ATOM 704 C C . SER A 1 89 ? 44.173 35.258 -14.772 1.00 23.81 89 SER A C 1
ATOM 706 O O . SER A 1 89 ? 45.237 35.854 -14.885 1.00 23.81 89 SER A O 1
ATOM 708 N N . VAL A 1 90 ? 43.335 35.102 -15.810 1.00 23.73 90 VAL A N 1
ATOM 709 C CA . VAL A 1 90 ? 43.223 36.041 -16.939 1.00 23.73 90 VAL A CA 1
ATOM 710 C C . VAL A 1 90 ? 41.743 36.156 -17.320 1.00 23.73 90 VAL A C 1
ATOM 712 O O . VAL A 1 90 ? 41.178 35.301 -17.996 1.00 23.73 90 VAL A O 1
ATOM 715 N N . SER A 1 91 ? 41.118 37.242 -16.871 1.00 22.73 91 SER A N 1
ATOM 716 C CA . SER A 1 91 ? 39.841 37.759 -17.375 1.00 22.73 91 SER A CA 1
ATOM 717 C C . SER A 1 91 ? 39.989 38.296 -18.795 1.00 22.73 91 SER A C 1
ATOM 719 O O . SER A 1 91 ? 40.969 38.996 -19.036 1.00 22.73 91 SER A O 1
ATOM 721 N N . ARG A 1 92 ? 38.957 38.148 -19.649 1.00 23.56 92 ARG A N 1
ATOM 722 C CA . ARG A 1 92 ? 38.370 39.271 -20.424 1.00 23.56 92 ARG A CA 1
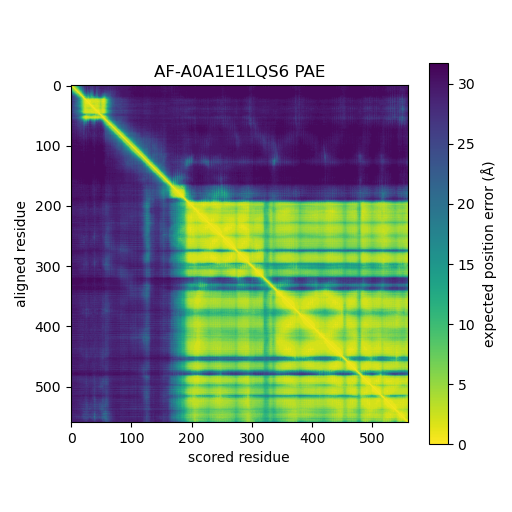ATOM 723 C C . ARG A 1 92 ? 36.889 39.053 -20.793 1.00 23.56 92 ARG A C 1
ATOM 725 O O . ARG A 1 92 ? 36.560 38.203 -21.602 1.00 23.56 92 ARG A O 1
ATOM 732 N N . PHE A 1 93 ? 36.071 39.923 -20.199 1.00 24.66 93 PHE A N 1
ATOM 733 C CA . PHE A 1 93 ? 35.009 40.772 -20.765 1.00 24.66 93 PHE A CA 1
ATOM 734 C C . PHE A 1 93 ? 33.809 40.207 -21.559 1.00 24.66 93 PHE A C 1
ATOM 736 O O . PHE A 1 93 ? 33.878 39.935 -22.749 1.00 24.66 93 PHE A O 1
ATOM 743 N N . VAL A 1 94 ? 32.675 40.195 -20.841 1.00 24.81 94 VAL A N 1
ATOM 744 C CA . VAL A 1 94 ? 31.331 40.766 -21.110 1.00 24.81 94 VAL A CA 1
ATOM 745 C C . VAL A 1 94 ? 30.993 41.235 -22.537 1.00 24.81 94 VAL A C 1
ATOM 747 O O . VAL A 1 94 ? 31.641 42.135 -23.065 1.00 24.81 94 VAL A O 1
ATOM 750 N N . SER A 1 95 ? 29.833 40.800 -23.048 1.00 24.11 95 SER A N 1
ATOM 751 C CA . SER A 1 95 ? 28.770 41.709 -23.523 1.00 24.11 95 SER A CA 1
ATOM 752 C C . SER A 1 95 ? 27.422 40.995 -23.639 1.00 24.11 95 SER A C 1
ATOM 754 O O . SER A 1 95 ? 27.297 39.955 -24.277 1.00 24.11 95 SER A O 1
ATOM 756 N N . ALA A 1 96 ? 26.420 41.589 -22.995 1.00 24.05 96 ALA A N 1
ATOM 757 C CA . ALA A 1 96 ? 25.009 41.272 -23.119 1.00 24.05 96 ALA A CA 1
ATOM 758 C C . ALA A 1 96 ? 24.396 42.069 -24.277 1.00 24.05 96 ALA A C 1
ATOM 760 O O . ALA A 1 96 ? 24.720 43.245 -24.449 1.00 24.05 96 ALA A O 1
ATOM 761 N N . THR A 1 97 ? 23.454 41.479 -25.014 1.00 22.22 97 THR A N 1
ATOM 762 C CA . THR A 1 97 ? 22.361 42.224 -25.663 1.00 22.22 97 THR A CA 1
ATOM 763 C C . THR A 1 97 ? 21.202 41.271 -25.978 1.00 22.22 97 THR A C 1
ATOM 765 O O . THR A 1 97 ? 21.371 40.258 -26.645 1.00 22.22 97 THR A O 1
ATOM 768 N N . SER A 1 98 ? 20.025 41.601 -25.458 1.00 22.58 98 SER A N 1
ATOM 769 C CA . SER A 1 98 ? 18.695 41.173 -25.927 1.00 22.58 98 SER A CA 1
ATOM 770 C C . SER A 1 98 ? 18.047 42.412 -26.586 1.00 22.58 98 SER A C 1
ATOM 772 O O . SER A 1 98 ? 18.625 43.494 -26.439 1.00 22.58 98 SER A O 1
ATOM 774 N N . PRO A 1 99 ? 16.809 42.401 -27.117 1.00 40.47 99 PRO A N 1
ATOM 775 C CA . PRO A 1 99 ? 16.023 41.399 -27.860 1.00 40.47 99 PRO A CA 1
ATOM 776 C C . PRO A 1 99 ? 15.472 41.995 -29.196 1.00 40.47 99 PRO A C 1
ATOM 778 O O . PRO A 1 99 ? 15.607 43.193 -29.423 1.00 40.47 99 PRO A O 1
ATOM 781 N N . ASN A 1 100 ? 14.828 41.203 -30.074 1.00 23.58 100 ASN A N 1
ATOM 782 C CA . ASN A 1 100 ? 13.519 41.548 -30.685 1.00 23.58 100 ASN A CA 1
ATOM 783 C C . ASN A 1 100 ? 13.010 40.567 -31.767 1.00 23.58 100 ASN A C 1
ATOM 785 O O . ASN A 1 100 ? 13.714 40.191 -32.699 1.00 23.58 100 ASN A O 1
ATOM 789 N N . SER A 1 101 ? 11.733 40.233 -31.569 1.00 25.02 101 SER A N 1
ATOM 790 C CA . SER A 1 101 ? 10.601 39.951 -32.468 1.00 25.02 101 SER A CA 1
ATOM 791 C C . SER A 1 101 ? 10.707 40.167 -33.986 1.00 25.02 101 SER A C 1
ATOM 793 O O . SER A 1 101 ? 11.115 41.234 -34.433 1.00 25.02 101 SER A O 1
ATOM 795 N N . LEU A 1 102 ? 10.092 39.235 -34.741 1.00 25.53 102 LEU A N 1
ATOM 796 C CA . LEU A 1 102 ? 9.275 39.514 -35.936 1.00 25.53 102 LEU A CA 1
ATOM 797 C C . LEU A 1 102 ? 8.061 38.545 -36.045 1.00 25.53 102 LEU A C 1
ATOM 799 O O . LEU A 1 102 ? 8.215 37.328 -36.011 1.00 25.53 102 LEU A O 1
ATOM 803 N N . SER A 1 103 ? 6.890 39.187 -36.130 1.00 24.06 103 SER A N 1
ATOM 804 C CA . SER A 1 103 ? 5.528 38.878 -36.641 1.00 24.06 103 SER A CA 1
ATOM 805 C C . SER A 1 103 ? 5.384 37.778 -37.718 1.00 24.06 103 SER A C 1
ATOM 807 O O . SER A 1 103 ? 6.239 37.689 -38.593 1.00 24.06 103 SER A O 1
ATOM 809 N N . GLU A 1 104 ? 4.429 36.838 -37.609 1.00 24.72 104 GLU A N 1
ATOM 810 C CA . GLU A 1 104 ? 2.990 36.819 -38.025 1.00 24.72 104 GLU A CA 1
ATOM 811 C C . GLU A 1 104 ? 2.708 36.306 -39.460 1.00 24.72 104 GLU A C 1
ATOM 813 O O . GLU A 1 104 ? 3.453 36.567 -40.399 1.00 24.72 104 GLU A O 1
ATOM 818 N N . ASP A 1 105 ? 1.567 35.602 -39.553 1.00 23.75 105 ASP A N 1
ATOM 819 C CA . ASP A 1 105 ? 0.704 35.303 -40.711 1.00 23.75 105 ASP A CA 1
ATOM 820 C C . ASP A 1 105 ? 0.993 34.095 -41.632 1.00 23.75 105 ASP A C 1
ATOM 822 O O . ASP A 1 105 ? 1.783 34.153 -42.572 1.00 23.75 105 ASP A O 1
ATOM 826 N N . ASN A 1 106 ? 0.187 33.027 -41.508 1.00 26.95 106 ASN A N 1
ATOM 827 C CA . ASN A 1 106 ? -1.073 32.937 -42.269 1.00 26.95 106 ASN A CA 1
ATOM 828 C C . ASN A 1 106 ? -1.880 31.649 -42.012 1.00 26.95 106 ASN A C 1
ATOM 830 O O . ASN A 1 106 ? -1.357 30.546 -41.878 1.00 26.95 106 ASN A O 1
ATOM 834 N N . ASN A 1 107 ? -3.192 31.856 -42.003 1.00 24.14 107 ASN A N 1
ATOM 835 C CA . ASN A 1 107 ? -4.290 30.916 -41.819 1.00 24.14 107 ASN A CA 1
ATOM 836 C C . ASN A 1 107 ? -4.746 30.348 -43.182 1.00 24.14 107 ASN A C 1
ATOM 838 O O . ASN A 1 107 ? -4.814 31.109 -44.144 1.00 24.14 107 ASN A O 1
ATOM 842 N N . TYR A 1 108 ? -5.123 29.067 -43.264 1.00 25.27 108 TYR A N 1
ATOM 843 C CA . TYR A 1 108 ? -5.979 28.537 -44.338 1.00 25.27 108 TYR A CA 1
ATOM 844 C C . TYR A 1 108 ? -6.862 27.396 -43.818 1.00 25.27 108 TYR A C 1
ATOM 846 O O . TYR A 1 108 ? -6.416 26.515 -43.086 1.00 25.27 108 TYR A O 1
ATOM 854 N N . GLN A 1 109 ? -8.127 27.453 -44.225 1.00 23.31 109 GLN A N 1
ATOM 855 C CA . GLN A 1 109 ? -9.266 26.655 -43.785 1.00 23.31 109 GLN A CA 1
ATOM 856 C C . GLN A 1 109 ? -10.008 26.105 -45.017 1.00 23.31 109 GLN A C 1
ATOM 858 O O . GLN A 1 109 ? -10.019 26.765 -46.056 1.00 23.31 109 GLN A O 1
ATOM 863 N N . GLY A 1 110 ? -10.659 24.943 -44.863 1.00 23.67 110 GLY A N 1
ATOM 864 C CA . GLY A 1 110 ? -11.593 24.308 -45.817 1.00 23.67 110 GLY A CA 1
ATOM 865 C C . GLY A 1 110 ? -11.065 22.970 -46.365 1.00 23.67 110 GLY A C 1
ATOM 866 O O . GLY A 1 110 ? -9.877 22.852 -46.625 1.00 23.67 110 GLY A O 1
ATOM 867 N N . ASP A 1 111 ? -11.838 21.907 -46.584 1.00 22.95 111 ASP A N 1
ATOM 868 C CA . ASP A 1 111 ? -13.276 21.653 -46.450 1.00 22.95 111 ASP A CA 1
ATOM 869 C C . ASP A 1 111 ? -13.514 20.118 -46.560 1.00 22.95 111 ASP A C 1
ATOM 871 O O . ASP A 1 111 ? -12.598 19.365 -46.897 1.00 22.95 111 ASP A O 1
ATOM 875 N N . ALA A 1 112 ? -14.727 19.660 -46.247 1.00 23.86 112 ALA A N 1
ATOM 876 C CA . ALA A 1 112 ? -15.151 18.264 -46.034 1.00 23.86 112 ALA A CA 1
ATOM 877 C C . ALA A 1 112 ? -15.315 17.353 -47.286 1.00 23.86 112 ALA A C 1
ATOM 879 O O . ALA A 1 112 ? -15.547 17.849 -48.382 1.00 23.86 112 ALA A O 1
ATOM 880 N N . HIS A 1 113 ? -15.318 16.014 -47.091 1.00 24.30 113 HIS A N 1
ATOM 881 C CA . HIS A 1 113 ? -16.342 15.069 -47.612 1.00 24.30 113 HIS A CA 1
ATOM 882 C C . HIS A 1 113 ? -16.182 13.607 -47.109 1.00 24.30 113 HIS A C 1
ATOM 884 O O . HIS A 1 113 ? -15.083 13.133 -46.845 1.00 24.30 113 HIS A O 1
ATOM 890 N N . GLN A 1 114 ? -17.334 12.933 -46.966 1.00 23.48 114 GLN A N 1
ATOM 891 C CA . GLN A 1 114 ? -17.632 11.598 -46.406 1.00 23.48 114 GLN A CA 1
ATOM 892 C C . GLN A 1 114 ? -17.236 10.400 -47.291 1.00 23.48 114 GLN A C 1
ATOM 894 O O . GLN A 1 114 ? -17.311 10.524 -48.510 1.00 23.48 114 GLN A O 1
ATOM 899 N N . GLN A 1 115 ? -17.009 9.221 -46.681 1.00 24.34 115 GLN A N 1
ATOM 900 C CA . GLN A 1 115 ? -17.763 7.977 -46.963 1.00 24.34 115 GLN A CA 1
ATOM 901 C C . GLN A 1 115 ? -17.403 6.816 -46.011 1.00 24.34 115 GLN A C 1
ATOM 903 O O . GLN A 1 115 ? -16.296 6.748 -45.482 1.00 24.34 115 GLN A O 1
ATOM 908 N N . ASP A 1 116 ? -18.407 5.968 -45.788 1.00 23.33 116 ASP A N 1
ATOM 909 C CA . ASP A 1 116 ? -18.521 4.843 -44.855 1.00 23.33 116 ASP A CA 1
ATOM 910 C C . ASP A 1 116 ? -17.608 3.640 -45.172 1.00 23.33 116 ASP A C 1
ATOM 912 O O . ASP A 1 116 ? -17.313 3.393 -46.337 1.00 23.33 116 ASP A O 1
ATOM 916 N N . ASP A 1 117 ? -17.219 2.868 -44.144 1.00 23.88 117 ASP A N 1
ATOM 917 C CA . ASP A 1 117 ? -17.394 1.401 -44.120 1.00 23.88 117 ASP A CA 1
ATOM 918 C C . ASP A 1 117 ? -17.016 0.775 -42.756 1.00 23.88 117 ASP A C 1
ATOM 920 O O . ASP A 1 117 ? -16.044 1.150 -42.096 1.00 23.88 117 ASP A O 1
ATOM 924 N N . GLU A 1 118 ? -17.841 -0.186 -42.333 1.00 24.19 118 GLU A N 1
ATOM 925 C CA . GLU A 1 118 ? -17.777 -0.954 -41.085 1.00 24.19 118 GLU A CA 1
ATOM 926 C C . GLU A 1 118 ? -16.729 -2.095 -41.086 1.00 24.19 118 GLU A C 1
ATOM 928 O O . GLU A 1 118 ? -16.355 -2.636 -42.122 1.00 24.19 118 GLU A O 1
ATOM 933 N N . ASN A 1 119 ? -16.428 -2.563 -39.862 1.00 26.14 119 ASN A N 1
ATOM 934 C CA . ASN A 1 119 ? -15.902 -3.877 -39.442 1.00 26.14 119 ASN A CA 1
ATOM 935 C C . ASN A 1 119 ? -14.384 -4.154 -39.405 1.00 26.14 119 ASN A C 1
ATOM 937 O O . ASN A 1 119 ? -13.700 -4.230 -40.418 1.00 26.14 119 ASN A O 1
ATOM 941 N N . GLY A 1 120 ? -13.922 -4.554 -38.206 1.00 24.81 120 GLY A N 1
ATOM 942 C CA . GLY A 1 120 ? -12.885 -5.585 -38.057 1.00 24.81 120 GLY A CA 1
ATOM 943 C C . GLY A 1 120 ? -11.838 -5.348 -36.967 1.00 24.81 120 GLY A C 1
ATOM 944 O O . GLY A 1 120 ? -10.792 -4.762 -37.224 1.00 24.81 120 GLY A O 1
ATOM 945 N N . LEU A 1 121 ? -12.070 -5.885 -35.762 1.00 28.22 121 LEU A N 1
ATOM 946 C CA . LEU A 1 121 ? -11.047 -6.051 -34.722 1.00 28.22 121 LEU A CA 1
ATOM 947 C C . LEU A 1 121 ? -9.856 -6.883 -35.237 1.00 28.22 121 LEU A C 1
ATOM 949 O O . LEU A 1 121 ? -10.032 -8.047 -35.595 1.00 28.22 121 LEU A O 1
ATOM 953 N N . ALA A 1 122 ? -8.634 -6.361 -35.108 1.00 25.44 122 ALA A N 1
ATOM 954 C CA . ALA A 1 122 ? -7.427 -7.184 -35.049 1.00 25.44 122 ALA A CA 1
ATOM 955 C C . ALA A 1 122 ? -6.370 -6.558 -34.126 1.00 25.44 122 ALA A C 1
ATOM 957 O O . ALA A 1 122 ? -5.964 -5.407 -34.264 1.00 25.44 122 ALA A O 1
ATOM 958 N N . ARG A 1 123 ? -5.944 -7.363 -33.149 1.00 28.53 123 ARG A N 1
ATOM 959 C CA . ARG A 1 123 ? -4.840 -7.113 -32.220 1.00 28.53 123 ARG A CA 1
ATOM 960 C C . ARG A 1 123 ? -3.530 -6.982 -33.004 1.00 28.53 123 ARG A C 1
ATOM 962 O O . ARG A 1 123 ? -2.986 -7.993 -33.438 1.00 28.53 123 ARG A O 1
ATOM 969 N N . ASN A 1 124 ? -2.993 -5.771 -33.128 1.00 24.11 124 ASN A N 1
ATOM 970 C CA . ASN A 1 124 ? -1.658 -5.571 -33.688 1.00 24.11 124 ASN A CA 1
ATOM 971 C C . ASN A 1 124 ? -0.589 -5.776 -32.610 1.00 24.11 124 ASN A C 1
ATOM 973 O O . ASN A 1 124 ? -0.380 -4.938 -31.733 1.00 24.11 124 ASN A O 1
ATOM 977 N N . ALA A 1 125 ? 0.081 -6.924 -32.701 1.00 27.27 125 ALA A N 1
ATOM 978 C CA . ALA A 1 125 ? 1.359 -7.182 -32.061 1.00 27.27 125 ALA A CA 1
ATOM 979 C C . ALA A 1 125 ? 2.415 -6.211 -32.618 1.00 27.27 125 ALA A C 1
ATOM 981 O O . ALA A 1 125 ? 2.555 -6.055 -33.831 1.00 27.27 125 ALA A O 1
ATOM 982 N N . LEU A 1 126 ? 3.149 -5.545 -31.726 1.00 28.59 126 LEU A N 1
ATOM 983 C CA . LEU A 1 126 ? 4.237 -4.639 -32.084 1.00 28.59 126 LEU A CA 1
ATOM 984 C C . LEU A 1 126 ? 5.408 -5.436 -32.669 1.00 28.59 126 LEU A C 1
ATOM 986 O O . LEU A 1 126 ? 6.102 -6.168 -31.966 1.00 28.59 126 LEU A O 1
ATOM 990 N N . HIS A 1 127 ? 5.623 -5.264 -33.970 1.00 25.98 127 HIS A N 1
ATOM 991 C CA . HIS A 1 127 ? 6.768 -5.776 -34.708 1.00 25.98 127 HIS A CA 1
ATOM 992 C C . HIS A 1 127 ? 7.960 -4.825 -34.499 1.00 25.98 127 HIS A C 1
ATOM 994 O O . HIS A 1 127 ? 8.108 -3.832 -35.209 1.00 25.98 127 HIS A O 1
ATOM 1000 N N . ILE A 1 128 ? 8.805 -5.095 -33.501 1.00 31.36 128 ILE A N 1
ATOM 1001 C CA . ILE A 1 128 ? 10.073 -4.370 -33.321 1.00 31.36 128 ILE A CA 1
ATOM 1002 C C . ILE A 1 128 ? 11.110 -5.011 -34.250 1.00 31.36 128 ILE A C 1
ATOM 1004 O O . ILE A 1 128 ? 11.647 -6.078 -33.962 1.00 31.36 128 ILE A O 1
ATOM 1008 N N . GLY A 1 129 ? 11.361 -4.373 -35.394 1.00 25.94 129 GLY A N 1
ATOM 1009 C CA . GLY A 1 129 ? 12.434 -4.749 -36.311 1.00 25.94 129 GLY A CA 1
ATOM 1010 C C . GLY A 1 129 ? 13.780 -4.230 -35.815 1.00 25.94 129 GLY A C 1
ATOM 1011 O O . GLY A 1 129 ? 13.962 -3.021 -35.692 1.00 25.94 129 GLY A O 1
ATOM 1012 N N . LEU A 1 130 ? 14.731 -5.131 -35.564 1.00 30.61 130 LEU A N 1
ATOM 1013 C CA . LEU A 1 130 ? 16.133 -4.776 -35.360 1.00 30.61 130 LEU A CA 1
ATOM 1014 C C . LEU A 1 130 ? 17.030 -5.660 -36.229 1.00 30.61 130 LEU A C 1
ATOM 1016 O O . LEU A 1 130 ? 16.963 -6.886 -36.214 1.00 30.61 130 LEU A O 1
ATOM 1020 N N . VAL A 1 131 ? 17.829 -4.958 -37.026 1.00 25.16 131 VAL A N 1
ATOM 1021 C CA . VAL A 1 131 ? 18.768 -5.427 -38.041 1.00 25.16 131 VAL A CA 1
ATOM 1022 C C . VAL A 1 131 ? 19.919 -6.203 -37.396 1.00 25.16 131 VAL A C 1
ATOM 1024 O O . VAL A 1 131 ? 20.498 -5.758 -36.408 1.00 25.16 131 VAL A O 1
ATOM 1027 N N . SER A 1 132 ? 20.277 -7.345 -37.985 1.00 24.27 132 SER A N 1
ATOM 1028 C CA . SER A 1 132 ? 21.445 -8.149 -37.609 1.00 24.27 132 SER A CA 1
ATOM 1029 C C . SER A 1 132 ? 22.633 -7.835 -38.533 1.00 24.27 132 SER A C 1
ATOM 1031 O O . SER A 1 132 ? 22.443 -7.835 -39.751 1.00 24.27 132 SER A O 1
ATOM 1033 N N . PRO A 1 133 ? 23.856 -7.592 -38.020 1.00 28.95 133 PRO A N 1
ATOM 1034 C CA . PRO A 1 133 ? 25.076 -7.662 -38.817 1.00 28.95 133 PRO A CA 1
ATOM 1035 C C . PRO A 1 133 ? 25.630 -9.091 -38.776 1.00 28.95 133 PRO A C 1
ATOM 1037 O O . PRO A 1 133 ? 25.819 -9.668 -37.707 1.00 28.95 133 PRO A O 1
ATOM 1040 N N . GLY A 1 134 ? 25.853 -9.662 -39.959 1.00 25.12 134 GLY A N 1
ATOM 1041 C CA . GLY A 1 134 ? 26.103 -11.088 -40.123 1.00 25.12 134 GLY A CA 1
ATOM 1042 C C . GLY A 1 134 ? 27.540 -11.567 -39.929 1.00 25.12 134 GLY A C 1
ATOM 1043 O O . GLY A 1 134 ? 28.482 -10.804 -39.729 1.00 25.12 134 GLY A O 1
ATOM 1044 N N . SER A 1 135 ? 27.689 -12.877 -40.097 1.00 27.52 135 SER A N 1
ATOM 1045 C CA . SER A 1 135 ? 28.917 -13.507 -40.562 1.00 27.52 135 SER A CA 1
ATOM 1046 C C . SER A 1 135 ? 28.570 -14.576 -41.601 1.00 27.52 135 SER A C 1
ATOM 1048 O O . SER A 1 135 ? 27.771 -15.484 -41.392 1.00 27.52 135 SER A O 1
ATOM 1050 N N . SER A 1 136 ? 29.158 -14.388 -42.773 1.00 24.52 136 SER A N 1
ATOM 1051 C CA . SER A 1 136 ? 29.232 -15.309 -43.898 1.00 24.52 136 SER A CA 1
ATOM 1052 C C . SER A 1 136 ? 30.055 -16.547 -43.548 1.00 24.52 136 SER A C 1
ATOM 1054 O O . SER A 1 136 ? 31.165 -16.364 -43.063 1.00 24.52 136 SER A O 1
ATOM 1056 N N . PHE A 1 137 ? 29.605 -17.752 -43.910 1.00 24.31 137 PHE A N 1
ATOM 1057 C CA . PHE A 1 137 ? 30.492 -18.831 -44.371 1.00 24.31 137 PHE A CA 1
ATOM 1058 C C . PHE A 1 137 ? 29.725 -19.817 -45.279 1.00 24.31 137 PHE A C 1
ATOM 1060 O O . PHE A 1 137 ? 28.903 -20.596 -44.817 1.00 24.31 137 PHE A O 1
ATOM 1067 N N . VAL A 1 138 ? 29.981 -19.641 -46.582 1.00 27.59 138 VAL A N 1
ATOM 1068 C CA . VAL A 1 138 ? 30.126 -20.570 -47.726 1.00 27.59 138 VAL A CA 1
ATOM 1069 C C . VAL A 1 138 ? 29.335 -21.895 -47.786 1.00 27.59 138 VAL A C 1
ATOM 1071 O O . VAL A 1 138 ? 29.354 -22.717 -46.878 1.00 27.59 138 VAL A O 1
ATOM 1074 N N . GLU A 1 139 ? 28.732 -22.076 -48.968 1.00 26.50 139 GLU A N 1
ATOM 1075 C CA . GLU A 1 139 ? 28.086 -23.252 -49.570 1.00 26.50 139 GLU A CA 1
ATOM 1076 C C . GLU A 1 139 ? 28.908 -24.551 -49.542 1.00 26.50 139 GLU A C 1
ATOM 1078 O O . GLU A 1 139 ? 30.101 -24.536 -49.824 1.00 26.50 139 GLU A O 1
ATOM 1083 N N . ASP A 1 140 ? 28.219 -25.690 -49.395 1.00 23.64 140 ASP A N 1
ATOM 1084 C CA . ASP A 1 140 ? 28.377 -26.778 -50.367 1.00 23.64 140 ASP A CA 1
ATOM 1085 C C . ASP A 1 140 ? 27.149 -27.702 -50.439 1.00 23.64 140 ASP A C 1
ATOM 1087 O O . ASP A 1 140 ? 26.327 -27.797 -49.525 1.00 23.64 140 ASP A O 1
ATOM 1091 N N . ARG A 1 141 ? 27.000 -28.314 -51.611 1.00 28.30 141 ARG A N 1
ATOM 1092 C CA . ARG A 1 141 ? 25.749 -28.719 -52.259 1.00 28.30 141 ARG A CA 1
ATOM 1093 C C . ARG A 1 141 ? 25.522 -30.247 -52.203 1.00 28.30 141 ARG A C 1
ATOM 1095 O O . ARG A 1 141 ? 26.443 -31.016 -52.428 1.00 28.30 141 ARG A O 1
ATOM 1102 N N . GLU A 1 142 ? 24.247 -30.636 -52.051 1.00 25.95 142 GLU A N 1
ATOM 1103 C CA . GLU A 1 142 ? 23.565 -31.770 -52.725 1.00 25.95 142 GLU A CA 1
ATOM 1104 C C . GLU A 1 142 ? 23.829 -33.263 -52.337 1.00 25.95 142 GLU A C 1
ATOM 1106 O O . GLU A 1 142 ? 24.830 -33.856 -52.713 1.00 25.95 142 GLU A O 1
ATOM 1111 N N . ILE A 1 143 ? 22.824 -33.930 -51.715 1.00 27.48 143 ILE A N 1
ATOM 1112 C CA . ILE A 1 143 ? 21.936 -34.990 -52.296 1.00 27.48 143 ILE A CA 1
ATOM 1113 C C . ILE A 1 143 ? 21.425 -36.062 -51.287 1.00 27.48 143 ILE A C 1
ATOM 1115 O O . ILE A 1 143 ? 22.182 -36.776 -50.643 1.00 27.48 143 ILE A O 1
ATOM 1119 N N . SER A 1 144 ? 20.094 -36.261 -51.351 1.00 24.34 144 SER A N 1
ATOM 1120 C CA . SER A 1 144 ? 19.269 -37.463 -51.067 1.00 24.34 144 SER A CA 1
ATOM 1121 C C . SER A 1 144 ? 18.621 -37.724 -49.692 1.00 24.34 144 SER A C 1
ATOM 1123 O O . SER A 1 144 ? 19.174 -38.377 -48.820 1.00 24.34 144 SER A O 1
ATOM 1125 N N . LYS A 1 145 ? 17.322 -37.368 -49.653 1.00 27.14 145 LYS A N 1
ATOM 1126 C CA . LYS A 1 145 ? 16.138 -38.228 -49.397 1.00 27.14 145 LYS A CA 1
ATOM 1127 C C . LYS A 1 145 ? 16.097 -39.078 -48.112 1.00 27.14 145 LYS A C 1
ATOM 1129 O O . LYS A 1 145 ? 16.597 -40.194 -48.107 1.00 27.14 145 LYS A O 1
ATOM 1134 N N . ALA A 1 146 ? 15.291 -38.638 -47.138 1.00 26.83 146 ALA A N 1
ATOM 1135 C CA . ALA A 1 146 ? 14.058 -39.318 -46.687 1.00 26.83 146 ALA A CA 1
ATOM 1136 C C . ALA A 1 146 ? 13.467 -38.616 -45.442 1.00 26.83 146 ALA A C 1
ATOM 1138 O O . ALA A 1 146 ? 14.109 -38.550 -44.400 1.00 26.83 146 ALA A O 1
ATOM 1139 N N . SER A 1 147 ? 12.228 -38.122 -45.543 1.00 25.89 147 SER A N 1
ATOM 1140 C CA . SER A 1 147 ? 11.359 -37.821 -44.389 1.00 25.89 147 SER A CA 1
ATOM 1141 C C . SER A 1 147 ? 10.520 -39.061 -44.043 1.00 25.89 147 SER A C 1
ATOM 1143 O O . SER A 1 147 ? 10.291 -39.895 -44.923 1.00 25.89 147 SER A O 1
ATOM 1145 N N . PRO A 1 148 ? 10.013 -39.165 -42.801 1.00 34.12 148 PRO A N 1
ATOM 1146 C CA . PRO A 1 148 ? 8.659 -38.658 -42.573 1.00 34.12 148 PRO A CA 1
ATOM 1147 C C . PRO A 1 148 ? 8.457 -37.891 -41.248 1.00 34.12 148 PRO A C 1
ATOM 1149 O O . PRO A 1 148 ? 8.870 -38.322 -40.181 1.00 34.12 148 PRO A O 1
ATOM 1152 N N . GLN A 1 149 ? 7.759 -36.757 -41.385 1.00 31.11 149 GLN A N 1
ATOM 1153 C CA . GLN A 1 149 ? 6.668 -36.243 -40.541 1.00 31.11 149 GLN A CA 1
ATOM 1154 C C . GLN A 1 149 ? 6.843 -36.226 -39.007 1.00 31.11 149 GLN A C 1
ATOM 1156 O O . GLN A 1 149 ? 6.521 -37.183 -38.311 1.00 31.11 149 GLN A O 1
ATOM 1161 N N . GLN A 1 150 ? 7.177 -35.043 -38.477 1.00 28.98 150 GLN A N 1
ATOM 1162 C CA . GLN A 1 150 ? 6.775 -34.595 -37.140 1.00 28.98 150 GLN A CA 1
ATOM 1163 C C . GLN A 1 150 ? 6.129 -33.213 -37.261 1.00 28.98 150 GLN A C 1
ATOM 1165 O O . GLN A 1 150 ? 6.820 -32.206 -37.341 1.00 28.98 150 GLN A O 1
ATOM 1170 N N . ASN A 1 151 ? 4.801 -33.194 -37.293 1.00 30.28 151 ASN A N 1
ATOM 1171 C CA . ASN A 1 151 ? 3.960 -32.063 -36.921 1.00 30.28 151 ASN A CA 1
ATOM 1172 C C . ASN A 1 151 ? 2.732 -32.682 -36.257 1.00 30.28 151 ASN A C 1
ATOM 1174 O O . ASN A 1 151 ? 1.949 -33.319 -36.949 1.00 30.28 151 ASN A O 1
ATOM 1178 N N . ASP A 1 152 ? 2.658 -32.592 -34.929 1.00 29.11 152 ASP A N 1
ATOM 1179 C CA . ASP A 1 152 ? 1.414 -32.431 -34.165 1.00 29.11 152 ASP A CA 1
ATOM 1180 C C . ASP A 1 152 ? 1.738 -32.460 -32.669 1.00 29.11 152 ASP A C 1
ATOM 1182 O O . ASP A 1 152 ? 1.705 -33.486 -31.992 1.00 29.11 152 ASP A O 1
ATOM 1186 N N . ALA A 1 153 ? 2.071 -31.292 -32.136 1.00 31.53 153 ALA A N 1
ATOM 1187 C CA . ALA A 1 153 ? 1.974 -31.032 -30.712 1.00 31.53 153 ALA A CA 1
ATOM 1188 C C . ALA A 1 153 ? 1.473 -29.604 -30.553 1.00 31.53 153 ALA A C 1
ATOM 1190 O O . ALA A 1 153 ? 2.281 -28.689 -30.483 1.00 31.53 153 ALA A O 1
ATOM 1191 N N . LEU A 1 154 ? 0.148 -29.440 -30.586 1.00 36.56 154 LEU A N 1
ATOM 1192 C CA . LEU A 1 154 ? -0.632 -28.378 -29.938 1.00 36.56 154 LEU A CA 1
ATOM 1193 C C . LEU A 1 154 ? -2.121 -28.629 -30.247 1.00 36.56 154 LEU A C 1
ATOM 1195 O O . LEU A 1 154 ? -2.723 -27.973 -31.090 1.00 36.56 154 LEU A O 1
ATOM 1199 N N . SER A 1 155 ? -2.722 -29.598 -29.555 1.00 28.31 155 SER A N 1
ATOM 1200 C CA . SER A 1 155 ? -4.176 -29.664 -29.405 1.00 28.31 155 SER A CA 1
ATOM 1201 C C . SER A 1 155 ? -4.536 -29.497 -27.932 1.00 28.31 155 SER A C 1
ATOM 1203 O O . SER A 1 155 ? -3.956 -30.099 -27.027 1.00 28.31 155 SER A O 1
ATOM 1205 N N . ILE A 1 156 ? -5.435 -28.544 -27.729 1.00 33.19 156 ILE A N 1
ATOM 1206 C CA . ILE A 1 156 ? -5.901 -27.996 -26.465 1.00 33.19 156 ILE A CA 1
ATOM 1207 C C . ILE A 1 156 ? -6.820 -29.008 -25.772 1.00 33.19 156 ILE A C 1
ATOM 1209 O O . ILE A 1 156 ? -7.573 -29.736 -26.413 1.00 33.19 156 ILE A O 1
ATOM 1213 N N . ILE A 1 157 ? -6.714 -29.030 -24.446 1.00 35.38 157 ILE A N 1
ATOM 1214 C CA . ILE A 1 157 ? -7.455 -29.859 -23.495 1.00 35.38 157 ILE A CA 1
ATOM 1215 C C . ILE A 1 157 ? -8.960 -29.583 -23.619 1.00 35.38 157 ILE A C 1
ATOM 1217 O O . ILE A 1 157 ? -9.399 -28.455 -23.409 1.00 35.38 157 ILE A O 1
ATOM 1221 N N . ALA A 1 158 ? -9.738 -30.625 -23.914 1.00 30.52 158 ALA A N 1
ATOM 1222 C CA . ALA A 1 158 ? -11.144 -30.703 -23.539 1.00 30.52 158 ALA A CA 1
ATOM 1223 C C . ALA A 1 158 ? -11.217 -31.400 -22.171 1.00 30.52 158 ALA A C 1
ATOM 1225 O O . ALA A 1 158 ? -10.656 -32.483 -21.995 1.00 30.52 158 ALA A O 1
ATOM 1226 N N . GLU A 1 159 ? -11.831 -30.739 -21.192 1.00 36.91 159 GLU A N 1
ATOM 1227 C CA . GLU A 1 159 ? -12.125 -31.308 -19.877 1.00 36.91 159 GLU A CA 1
ATOM 1228 C C . GLU A 1 159 ? -13.352 -32.221 -19.983 1.00 36.91 159 GLU A C 1
ATOM 1230 O O . GLU A 1 159 ? -14.419 -31.758 -20.376 1.00 36.91 159 GLU A O 1
ATOM 1235 N N . ASP A 1 160 ? -13.206 -33.488 -19.588 1.00 30.67 160 ASP A N 1
ATOM 1236 C CA . ASP A 1 160 ? -14.327 -34.364 -19.233 1.00 30.67 160 ASP A CA 1
ATOM 1237 C C . ASP A 1 160 ? -14.228 -34.708 -17.735 1.00 30.67 160 ASP A C 1
ATOM 1239 O O . ASP A 1 160 ? -13.146 -35.093 -17.269 1.00 30.67 160 ASP A O 1
ATOM 1243 N N . PRO A 1 161 ? -15.314 -34.574 -16.950 1.00 43.78 161 PRO A N 1
ATOM 1244 C CA . PRO A 1 161 ? -15.310 -34.865 -15.527 1.00 43.78 161 PRO A CA 1
ATOM 1245 C C . PRO A 1 161 ? -15.777 -36.305 -15.290 1.00 43.78 161 PRO A C 1
ATOM 1247 O O . PRO A 1 161 ? -16.941 -36.539 -14.975 1.00 43.78 161 PRO A O 1
ATOM 1250 N N . GLU A 1 162 ? -14.874 -37.281 -15.394 1.00 36.38 162 GLU A N 1
ATOM 1251 C CA . GLU A 1 162 ? -15.157 -38.644 -14.930 1.00 36.38 162 GLU A CA 1
ATOM 1252 C C . GLU A 1 162 ? -14.097 -39.170 -13.954 1.00 36.38 162 GLU A C 1
ATOM 1254 O O . GLU A 1 162 ? -12.898 -38.921 -14.057 1.00 36.38 162 GLU A O 1
ATOM 1259 N N . PHE A 1 163 ? -14.625 -39.864 -12.949 1.00 40.94 163 PHE A N 1
ATOM 1260 C CA . PHE A 1 163 ? -14.024 -40.364 -11.718 1.00 40.94 163 PHE A CA 1
ATOM 1261 C C . PHE A 1 163 ? -12.628 -41.000 -11.901 1.00 40.94 163 PHE A C 1
ATOM 1263 O O . PHE A 1 163 ? -12.451 -41.962 -12.648 1.00 40.94 163 PHE A O 1
ATOM 1270 N N . ASP A 1 164 ? -11.643 -40.479 -11.164 1.00 47.50 164 ASP A N 1
ATOM 1271 C CA . ASP A 1 164 ? -10.222 -40.836 -11.245 1.00 47.50 164 ASP A CA 1
ATOM 1272 C C . ASP A 1 164 ? -9.940 -42.255 -10.718 1.00 47.50 164 ASP A C 1
ATOM 1274 O O . ASP A 1 164 ? -9.763 -42.482 -9.523 1.00 47.50 164 ASP A O 1
ATOM 1278 N N . ASN A 1 165 ? -9.887 -43.220 -11.636 1.00 50.19 165 ASN A N 1
ATOM 1279 C CA . ASN A 1 165 ? -9.232 -44.518 -11.451 1.00 50.19 165 ASN A CA 1
ATOM 1280 C C . ASN A 1 165 ? -8.054 -44.639 -12.430 1.00 50.19 165 ASN A C 1
ATOM 1282 O O . ASN A 1 165 ? -7.916 -45.631 -13.152 1.00 50.19 165 ASN A O 1
ATOM 1286 N N . SER A 1 166 ? -7.211 -43.606 -12.516 1.00 54.03 166 SER A N 1
ATOM 1287 C CA . SER A 1 166 ? -6.006 -43.701 -13.336 1.00 54.03 166 SER A CA 1
ATOM 1288 C C . SER A 1 166 ? -4.970 -44.631 -12.669 1.00 54.03 166 SER A C 1
ATOM 1290 O O . SER A 1 166 ? -4.671 -44.487 -11.482 1.00 54.03 166 SER A O 1
ATOM 1292 N N . PRO A 1 167 ? -4.415 -45.632 -13.386 1.00 63.53 167 PRO A N 1
ATOM 1293 C CA . PRO A 1 167 ? -3.382 -46.504 -12.832 1.00 63.53 167 PRO A CA 1
ATOM 1294 C C . PRO A 1 167 ? -2.157 -45.677 -12.426 1.00 63.53 167 PRO A C 1
ATOM 1296 O O . PRO A 1 167 ? -1.816 -44.697 -13.088 1.00 63.53 167 PRO A O 1
ATOM 1299 N N . THR A 1 168 ? -1.464 -46.085 -11.360 1.00 58.03 168 THR A N 1
ATOM 1300 C CA . THR A 1 168 ? -0.359 -45.340 -10.722 1.00 58.03 168 THR A CA 1
ATOM 1301 C C . THR A 1 168 ? 0.725 -44.891 -11.710 1.00 58.03 168 THR A C 1
ATOM 1303 O O . THR A 1 168 ? 1.338 -43.846 -11.525 1.00 58.03 168 THR A O 1
ATOM 1306 N N . SER A 1 169 ? 0.927 -45.633 -12.802 1.00 62.22 169 SER A N 1
ATOM 1307 C CA . SER A 1 169 ? 1.840 -45.283 -13.896 1.00 62.22 169 SER A CA 1
ATOM 1308 C C . SER A 1 169 ? 1.448 -44.011 -14.658 1.00 62.22 169 SER A C 1
ATOM 1310 O O . SER A 1 169 ? 2.330 -43.280 -15.100 1.00 62.22 169 SER A O 1
ATOM 1312 N N . ASN A 1 170 ? 0.152 -43.720 -14.801 1.00 63.16 170 ASN A N 1
ATOM 1313 C CA . ASN A 1 170 ? -0.348 -42.515 -15.469 1.00 63.16 170 ASN A CA 1
ATOM 1314 C C . ASN A 1 170 ? -0.184 -41.277 -14.584 1.00 63.16 170 ASN A C 1
ATOM 1316 O O . ASN A 1 170 ? 0.146 -40.210 -15.096 1.00 63.16 170 ASN A O 1
ATOM 1320 N N . LEU A 1 171 ? -0.353 -41.433 -13.268 1.00 64.38 171 LEU A N 1
ATOM 1321 C CA . LEU A 1 171 ? -0.058 -40.385 -12.290 1.00 64.38 171 LEU A CA 1
ATOM 1322 C C . LEU A 1 171 ? 1.445 -40.084 -12.259 1.00 64.38 171 LEU A C 1
ATOM 1324 O O . LEU A 1 171 ? 1.835 -38.936 -12.424 1.00 64.38 171 LEU A O 1
ATOM 1328 N N . ILE A 1 172 ? 2.292 -41.119 -12.208 1.00 73.12 172 ILE A N 1
ATOM 1329 C CA . ILE A 1 172 ? 3.755 -40.967 -12.268 1.00 73.12 172 ILE A CA 1
ATOM 1330 C C . ILE A 1 172 ? 4.196 -40.331 -13.596 1.00 73.12 172 ILE A C 1
ATOM 1332 O O . ILE A 1 172 ? 5.046 -39.448 -13.605 1.00 73.12 172 ILE A O 1
ATOM 1336 N N . SER A 1 173 ? 3.617 -40.737 -14.731 1.00 76.44 173 SER A N 1
ATOM 1337 C CA . SER A 1 173 ? 3.934 -40.146 -16.038 1.00 76.44 173 SER A CA 1
ATOM 1338 C C . SER A 1 173 ? 3.503 -38.679 -16.128 1.00 76.44 173 SER A C 1
ATOM 1340 O O . SER A 1 173 ? 4.246 -37.862 -16.674 1.00 76.44 173 SER A O 1
ATOM 1342 N N . ARG A 1 174 ? 2.347 -38.323 -15.553 1.00 68.31 174 ARG A N 1
ATOM 1343 C CA . ARG A 1 174 ? 1.889 -36.932 -15.442 1.00 68.31 174 ARG A CA 1
ATOM 1344 C C . ARG A 1 174 ? 2.784 -36.111 -14.523 1.00 68.31 174 ARG A C 1
ATOM 1346 O O . ARG A 1 174 ? 3.150 -35.016 -14.926 1.00 68.31 174 ARG A O 1
ATOM 1353 N N . ASP A 1 175 ? 3.204 -36.641 -13.380 1.00 75.38 175 ASP A N 1
ATOM 1354 C CA . ASP A 1 175 ? 4.110 -35.955 -12.453 1.00 75.38 175 ASP A CA 1
ATOM 1355 C C . ASP A 1 175 ? 5.504 -35.770 -13.050 1.00 75.38 175 ASP A C 1
ATOM 1357 O O . ASP A 1 175 ? 6.073 -34.686 -12.953 1.00 75.38 175 ASP A O 1
ATOM 1361 N N . ILE A 1 176 ? 6.041 -36.781 -13.742 1.00 77.81 176 ILE A N 1
ATOM 1362 C CA . ILE A 1 176 ? 7.304 -36.658 -14.482 1.00 77.81 176 ILE A CA 1
ATOM 1363 C C . ILE A 1 176 ? 7.149 -35.625 -15.594 1.00 77.81 176 ILE A C 1
ATOM 1365 O O . ILE A 1 176 ? 8.026 -34.783 -15.758 1.00 77.81 176 ILE A O 1
ATOM 1369 N N . LYS A 1 177 ? 6.040 -35.637 -16.343 1.00 72.06 177 LYS A N 1
ATOM 1370 C CA . LYS A 1 177 ? 5.770 -34.647 -17.394 1.00 72.06 177 LYS A CA 1
ATOM 1371 C C . LYS A 1 177 ? 5.636 -33.241 -16.815 1.00 72.06 177 LYS A C 1
ATOM 1373 O O . LYS A 1 177 ? 6.183 -32.307 -17.388 1.00 72.06 177 LYS A O 1
ATOM 1378 N N . LEU A 1 178 ? 4.959 -33.079 -15.683 1.00 71.88 178 LEU A N 1
ATOM 1379 C CA . LEU A 1 178 ? 4.791 -31.795 -15.011 1.00 71.88 178 LEU A CA 1
ATOM 1380 C C . LEU A 1 178 ? 6.134 -31.295 -14.479 1.00 71.88 178 LEU A C 1
ATOM 1382 O O . LEU A 1 178 ? 6.503 -30.163 -14.755 1.00 71.88 178 LEU A O 1
ATOM 1386 N N . THR A 1 179 ? 6.901 -32.162 -13.819 1.00 71.44 179 THR A N 1
ATOM 1387 C CA . THR A 1 179 ? 8.232 -31.852 -13.278 1.00 71.44 179 THR A CA 1
ATOM 1388 C C . THR A 1 179 ? 9.214 -31.517 -14.394 1.00 71.44 179 THR A C 1
ATOM 1390 O O . THR A 1 179 ? 9.849 -30.480 -14.338 1.00 71.44 179 THR A O 1
ATOM 1393 N N . THR A 1 180 ? 9.273 -32.304 -15.469 1.00 68.94 180 THR A N 1
ATOM 1394 C CA . THR A 1 180 ? 10.150 -32.016 -16.620 1.00 68.94 180 THR A CA 1
ATOM 1395 C C . THR A 1 180 ? 9.718 -30.777 -17.394 1.00 68.94 180 THR A C 1
ATOM 1397 O O . THR A 1 180 ? 10.575 -30.033 -17.855 1.00 68.94 180 THR A O 1
ATOM 1400 N N . THR A 1 181 ? 8.416 -30.504 -17.506 1.00 60.56 181 THR A N 1
ATOM 1401 C CA . THR A 1 181 ? 7.915 -29.251 -18.093 1.00 60.56 181 THR A CA 1
ATOM 1402 C C . THR A 1 181 ? 8.276 -28.067 -17.201 1.00 60.56 181 THR A C 1
ATOM 1404 O O . THR A 1 181 ? 8.740 -27.049 -17.699 1.00 60.56 181 THR A O 1
ATOM 1407 N N . MET A 1 182 ? 8.133 -28.206 -15.883 1.00 63.84 182 MET A N 1
ATOM 1408 C CA . MET A 1 182 ? 8.534 -27.199 -14.904 1.00 63.84 182 MET A CA 1
ATOM 1409 C C . MET A 1 182 ? 10.044 -26.959 -14.915 1.00 63.84 182 MET A C 1
ATOM 1411 O O . MET A 1 182 ? 10.473 -25.808 -14.917 1.00 63.84 182 MET A O 1
ATOM 1415 N N . ASP A 1 183 ? 10.844 -28.017 -14.999 1.00 60.44 183 ASP A N 1
ATOM 1416 C CA . ASP A 1 183 ? 12.297 -27.954 -15.109 1.00 60.44 183 ASP A CA 1
ATOM 1417 C C . ASP A 1 183 ? 12.714 -27.338 -16.445 1.00 60.44 183 ASP A C 1
ATOM 1419 O O . ASP A 1 183 ? 13.607 -26.504 -16.454 1.00 60.44 183 ASP A O 1
ATOM 1423 N N . LEU A 1 184 ? 12.036 -27.642 -17.558 1.00 55.66 184 LEU A N 1
ATOM 1424 C CA . LEU A 1 184 ? 12.259 -27.008 -18.867 1.00 55.66 184 LEU A CA 1
ATOM 1425 C C . LEU A 1 184 ? 11.881 -25.523 -18.868 1.00 55.66 184 LEU A C 1
ATOM 1427 O O . LEU A 1 184 ? 12.623 -24.708 -19.408 1.00 55.66 184 LEU A O 1
ATOM 1431 N N . LEU A 1 185 ? 10.772 -25.146 -18.231 1.00 50.94 185 LEU A N 1
ATOM 1432 C CA . LEU A 1 185 ? 10.386 -23.743 -18.036 1.00 50.94 185 LEU A CA 1
ATOM 1433 C C . LEU A 1 185 ? 11.358 -23.009 -17.098 1.00 50.94 185 LEU A C 1
ATOM 1435 O O . LEU A 1 185 ? 11.552 -21.799 -17.217 1.00 50.94 185 LEU A O 1
ATOM 1439 N N . THR A 1 186 ? 11.987 -23.739 -16.176 1.00 56.50 186 THR A N 1
ATOM 1440 C CA . THR A 1 186 ? 12.984 -23.208 -15.239 1.00 56.50 186 THR A CA 1
ATOM 1441 C C . THR A 1 186 ? 14.382 -23.131 -15.866 1.00 56.50 186 THR A C 1
ATOM 1443 O O . THR A 1 186 ? 15.122 -22.193 -15.559 1.00 56.50 186 THR A O 1
ATOM 1446 N N . ALA A 1 187 ? 14.737 -24.073 -16.741 1.00 54.62 187 ALA A N 1
ATOM 1447 C CA . ALA A 1 187 ? 16.027 -24.203 -17.420 1.00 54.62 187 ALA A CA 1
ATOM 1448 C C . ALA A 1 187 ? 16.090 -23.429 -18.740 1.00 54.62 187 ALA A C 1
ATOM 1450 O O . ALA A 1 187 ? 17.178 -23.051 -19.167 1.00 54.62 187 ALA A O 1
ATOM 1451 N N . GLY A 1 188 ? 14.944 -23.144 -19.360 1.00 49.16 188 GLY A N 1
ATOM 1452 C CA . GLY A 1 188 ? 14.851 -22.154 -20.417 1.00 49.16 188 GLY A CA 1
ATOM 1453 C C . GLY A 1 188 ? 15.286 -20.809 -19.853 1.00 49.16 188 GLY A C 1
ATOM 1454 O O . GLY A 1 188 ? 14.578 -20.201 -19.044 1.00 49.16 188 GLY A O 1
ATOM 1455 N N . GLU A 1 189 ? 16.473 -20.351 -20.247 1.00 51.59 189 GLU A N 1
ATOM 1456 C CA . GLU A 1 189 ? 16.820 -18.939 -20.182 1.00 51.59 189 GLU A CA 1
ATOM 1457 C C . GLU A 1 189 ? 15.641 -18.189 -20.788 1.00 51.59 189 GLU A C 1
ATOM 1459 O O . GLU A 1 189 ? 15.358 -18.330 -21.974 1.00 51.59 189 GLU A O 1
ATOM 1464 N N . VAL A 1 190 ? 14.879 -17.472 -19.960 1.00 52.72 190 VAL A N 1
ATOM 1465 C CA . VAL A 1 190 ? 13.818 -16.611 -20.472 1.00 52.72 190 VAL A CA 1
ATOM 1466 C C . VAL A 1 190 ? 14.543 -15.643 -21.398 1.00 52.72 190 VAL A C 1
ATOM 1468 O O . VAL A 1 190 ? 15.392 -14.902 -20.894 1.00 52.72 190 VAL A O 1
ATOM 1471 N N . PRO A 1 191 ? 14.271 -15.645 -22.716 1.00 58.62 191 PRO A N 1
ATOM 1472 C CA . PRO A 1 191 ? 14.912 -14.708 -23.620 1.00 58.62 191 PRO A CA 1
ATOM 1473 C C . PRO A 1 191 ? 14.794 -13.308 -23.024 1.00 58.62 191 PRO A C 1
ATOM 1475 O O . PRO A 1 191 ? 13.722 -12.954 -22.530 1.00 58.62 191 PRO A O 1
ATOM 1478 N N . PHE A 1 192 ? 15.877 -12.528 -23.020 1.00 55.44 192 PHE A N 1
ATOM 1479 C CA . PHE A 1 192 ? 15.928 -11.201 -22.388 1.00 55.44 192 PHE A CA 1
ATOM 1480 C C . PHE A 1 192 ? 14.669 -10.358 -22.679 1.00 55.44 192 PHE A C 1
ATOM 1482 O O . PHE A 1 192 ? 14.105 -9.743 -21.780 1.00 55.44 192 PHE A O 1
ATOM 1489 N N . GLN A 1 193 ? 14.149 -10.437 -23.905 1.00 61.28 193 GLN A N 1
ATOM 1490 C CA . GLN A 1 193 ? 12.932 -9.759 -24.368 1.00 61.28 193 GLN A CA 1
ATOM 1491 C C . GLN A 1 193 ? 11.643 -10.179 -23.624 1.00 61.28 193 GLN A C 1
ATOM 1493 O O . GLN A 1 193 ? 10.791 -9.338 -23.343 1.00 61.28 193 GLN A O 1
ATOM 1498 N N . LEU A 1 194 ? 11.505 -11.450 -23.233 1.00 74.88 194 LEU A N 1
ATOM 1499 C CA . LEU A 1 194 ? 10.335 -11.979 -22.516 1.00 74.88 194 LEU A CA 1
ATOM 1500 C C . LEU A 1 194 ? 10.276 -11.525 -21.051 1.00 74.88 194 LEU A C 1
ATOM 1502 O O . LEU A 1 194 ? 9.189 -11.447 -20.483 1.00 74.88 194 LEU A O 1
ATOM 1506 N N . SER A 1 195 ? 11.414 -11.205 -20.428 1.00 80.56 195 SER A N 1
ATOM 1507 C CA . SER A 1 195 ? 11.431 -10.647 -19.067 1.00 80.56 195 SER A CA 1
ATOM 1508 C C . SER A 1 195 ? 10.965 -9.191 -19.045 1.00 80.56 195 SER A C 1
ATOM 1510 O O . SER A 1 195 ? 10.218 -8.806 -18.154 1.00 80.56 195 SER A O 1
ATOM 1512 N N . PHE A 1 196 ? 11.332 -8.399 -20.054 1.00 86.88 196 PHE A N 1
ATOM 1513 C CA . PHE A 1 196 ? 10.931 -6.993 -20.157 1.00 86.88 196 PHE A CA 1
ATOM 1514 C C . PHE A 1 196 ? 9.444 -6.852 -20.507 1.00 86.88 196 PHE A C 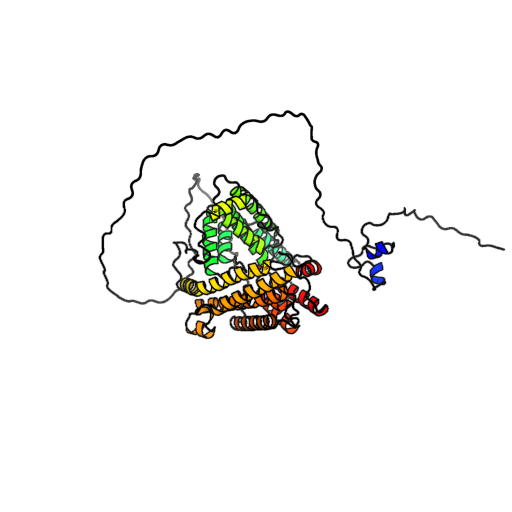1
ATOM 1516 O O . PHE A 1 196 ? 8.743 -6.056 -19.885 1.00 86.88 196 PHE A O 1
ATOM 1523 N N . ALA A 1 197 ? 8.939 -7.676 -21.433 1.00 86.75 197 ALA A N 1
ATOM 1524 C CA . ALA A 1 197 ? 7.505 -7.743 -21.722 1.00 86.75 197 ALA A CA 1
ATOM 1525 C C . ALA A 1 197 ? 6.705 -8.165 -20.476 1.00 86.75 197 ALA A C 1
ATOM 1527 O O . ALA A 1 197 ? 5.738 -7.509 -20.099 1.00 86.75 197 ALA A O 1
ATOM 1528 N N . PHE A 1 198 ? 7.171 -9.199 -19.765 1.00 89.44 198 PHE A N 1
ATOM 1529 C CA . PHE A 1 198 ? 6.540 -9.635 -18.520 1.00 89.44 198 PHE A CA 1
ATOM 1530 C C . PHE A 1 198 ? 6.546 -8.538 -17.443 1.00 89.44 198 PHE A C 1
ATOM 1532 O O . PHE A 1 198 ? 5.538 -8.339 -16.765 1.00 89.44 198 PHE A O 1
ATOM 1539 N N . PHE A 1 199 ? 7.650 -7.798 -17.304 1.00 91.69 199 PHE A N 1
ATOM 1540 C CA . PHE A 1 199 ? 7.730 -6.649 -16.405 1.00 91.69 199 PHE A CA 1
ATOM 1541 C C . PHE A 1 199 ? 6.677 -5.590 -16.753 1.00 91.69 199 PHE A C 1
ATOM 1543 O O . PHE A 1 199 ? 5.921 -5.160 -15.881 1.00 91.69 199 PHE A O 1
ATOM 1550 N N . LEU A 1 200 ? 6.567 -5.215 -18.030 1.00 90.81 200 LEU A N 1
ATOM 1551 C CA . LEU A 1 200 ? 5.587 -4.228 -18.478 1.00 90.81 200 LEU A CA 1
ATOM 1552 C C . LEU A 1 200 ? 4.146 -4.671 -18.207 1.00 90.81 200 LEU A C 1
ATOM 1554 O O . LEU A 1 200 ? 3.355 -3.878 -17.691 1.00 90.81 200 LEU A O 1
ATOM 1558 N N . ASP A 1 201 ? 3.814 -5.919 -18.522 1.00 87.81 201 ASP A N 1
ATOM 1559 C CA . ASP A 1 201 ? 2.423 -6.373 -18.550 1.00 87.81 201 ASP A CA 1
ATOM 1560 C C . ASP A 1 201 ? 1.927 -6.908 -17.204 1.00 87.81 201 ASP A C 1
ATOM 1562 O O . ASP A 1 201 ? 0.741 -6.800 -16.907 1.00 87.81 201 ASP A O 1
ATOM 1566 N N . THR A 1 202 ? 2.813 -7.483 -16.383 1.00 87.00 202 THR A N 1
ATOM 1567 C CA . THR A 1 202 ? 2.406 -8.281 -15.208 1.00 87.00 202 THR A CA 1
ATOM 1568 C C . THR A 1 202 ? 2.909 -7.730 -13.871 1.00 87.00 202 THR A C 1
ATOM 1570 O O . THR A 1 202 ? 2.327 -8.030 -12.828 1.00 87.00 202 THR A O 1
ATOM 1573 N N . VAL A 1 203 ? 3.976 -6.923 -13.856 1.00 89.81 203 VAL A N 1
ATOM 1574 C CA . VAL A 1 203 ? 4.518 -6.386 -12.597 1.00 89.81 203 VAL A CA 1
ATOM 1575 C C . VAL A 1 203 ? 3.693 -5.179 -12.137 1.00 89.81 203 VAL A C 1
ATOM 1577 O O . VAL A 1 203 ? 3.781 -4.079 -12.694 1.00 89.81 203 VAL A O 1
ATOM 1580 N N . ASP A 1 204 ? 2.899 -5.408 -11.093 1.00 88.06 204 ASP A N 1
ATOM 1581 C CA . ASP A 1 204 ? 2.086 -4.423 -10.376 1.00 88.06 204 ASP A CA 1
ATOM 1582 C C . ASP A 1 204 ? 2.573 -4.280 -8.936 1.00 88.06 204 ASP A C 1
ATOM 1584 O O . ASP A 1 204 ? 2.691 -5.275 -8.224 1.00 88.06 204 ASP A O 1
ATOM 1588 N N . CYS A 1 205 ? 2.761 -3.048 -8.468 1.00 87.06 205 CYS A N 1
ATOM 1589 C CA . CYS A 1 205 ? 3.108 -2.777 -7.078 1.00 87.06 205 CYS A CA 1
ATOM 1590 C C . CYS A 1 205 ? 1.835 -2.419 -6.289 1.00 87.06 205 CYS A C 1
ATOM 1592 O O . CYS A 1 205 ? 1.241 -1.378 -6.575 1.00 87.06 205 CYS A O 1
ATOM 1594 N N . PRO A 1 206 ? 1.413 -3.214 -5.282 1.00 83.12 206 PRO A N 1
ATOM 1595 C CA . PRO A 1 206 ? 0.231 -2.917 -4.462 1.00 83.12 206 PRO A CA 1
ATOM 1596 C C . PRO A 1 206 ? 0.228 -1.524 -3.816 1.00 83.12 206 PRO A C 1
ATOM 1598 O O . PRO A 1 206 ? -0.841 -0.965 -3.601 1.00 83.12 206 PRO A O 1
ATOM 1601 N N . ALA A 1 207 ? 1.405 -0.951 -3.552 1.00 82.12 207 ALA A N 1
ATOM 1602 C CA . ALA A 1 207 ? 1.544 0.388 -2.983 1.00 82.12 207 ALA A CA 1
ATOM 1603 C C . ALA A 1 207 ? 1.431 1.531 -4.015 1.00 82.12 207 ALA A C 1
ATOM 1605 O O . ALA A 1 207 ? 1.281 2.684 -3.620 1.00 82.12 207 ALA A O 1
ATOM 1606 N N . ILE A 1 208 ? 1.515 1.237 -5.321 1.00 87.75 208 ILE A N 1
ATOM 1607 C CA . ILE A 1 208 ? 1.550 2.247 -6.398 1.00 87.75 208 ILE A CA 1
ATOM 1608 C C . ILE A 1 208 ? 0.371 2.065 -7.355 1.00 87.75 208 ILE A C 1
ATOM 1610 O O . ILE A 1 208 ? -0.427 2.977 -7.544 1.00 87.75 208 ILE A O 1
ATOM 1614 N N . THR A 1 209 ? 0.236 0.878 -7.951 1.00 88.25 209 THR A N 1
ATOM 1615 C CA . THR A 1 209 ? -0.699 0.606 -9.052 1.00 88.25 209 THR A CA 1
ATOM 1616 C C . THR A 1 209 ? -2.158 0.965 -8.736 1.00 88.25 209 THR A C 1
ATOM 1618 O O . THR A 1 209 ? -2.810 1.512 -9.624 1.00 88.25 209 THR A O 1
ATOM 1621 N N . PRO A 1 210 ? -2.691 0.725 -7.519 1.00 87.56 210 PRO A N 1
ATOM 1622 C CA . PRO A 1 210 ? -4.057 1.129 -7.177 1.00 87.56 210 PRO A CA 1
ATOM 1623 C C . PRO A 1 210 ? -4.322 2.636 -7.211 1.00 87.56 210 PRO A C 1
ATOM 1625 O O . PRO A 1 210 ? -5.458 3.039 -7.438 1.00 87.56 210 PRO A O 1
ATOM 1628 N N . PHE A 1 211 ? -3.293 3.447 -6.966 1.00 87.25 211 PHE A N 1
ATOM 1629 C CA . PHE A 1 211 ? -3.408 4.897 -6.800 1.00 87.25 211 PHE A CA 1
ATOM 1630 C C . PHE A 1 211 ? -2.920 5.668 -8.028 1.00 87.25 211 PHE A C 1
ATOM 1632 O O . PHE A 1 211 ? -3.350 6.794 -8.246 1.00 87.25 211 PHE A O 1
ATOM 1639 N N . ASP A 1 212 ? -2.032 5.067 -8.827 1.00 87.06 212 ASP A N 1
ATOM 1640 C CA . ASP A 1 212 ? -1.444 5.705 -10.004 1.00 87.06 212 ASP A CA 1
ATOM 1641 C C . ASP A 1 212 ? -1.037 4.684 -11.080 1.00 87.06 212 ASP A C 1
ATOM 1643 O O . ASP A 1 212 ? 0.135 4.465 -11.402 1.00 87.06 212 ASP A O 1
ATOM 1647 N N . SER A 1 213 ? -2.034 3.993 -11.633 1.00 84.81 213 SER A N 1
ATOM 1648 C CA . SER A 1 213 ? -1.812 2.978 -12.671 1.00 84.81 213 SER A CA 1
ATOM 1649 C C . SER A 1 213 ? -1.227 3.554 -13.970 1.00 84.81 213 SER A C 1
ATOM 1651 O O . SER A 1 213 ? -0.455 2.872 -14.653 1.00 84.81 213 SER A O 1
ATOM 1653 N N . VAL A 1 214 ? -1.557 4.808 -14.301 1.00 84.62 214 VAL A N 1
ATOM 1654 C CA . VAL A 1 214 ? -1.129 5.475 -15.537 1.00 84.62 214 VAL A CA 1
ATOM 1655 C C . VAL A 1 214 ? 0.353 5.833 -15.469 1.00 84.62 214 VAL A C 1
ATOM 1657 O O . VAL A 1 214 ? 1.119 5.376 -16.326 1.00 84.62 214 VAL A O 1
ATOM 1660 N N . ASN A 1 215 ? 0.801 6.565 -14.440 1.00 86.00 215 ASN A N 1
ATOM 1661 C CA . ASN A 1 215 ? 2.228 6.870 -14.322 1.00 86.00 215 ASN A CA 1
ATOM 1662 C C . ASN A 1 215 ? 3.041 5.611 -14.020 1.00 86.00 215 ASN A C 1
ATOM 1664 O O . ASN A 1 215 ? 4.169 5.507 -14.497 1.00 86.00 215 ASN A O 1
ATOM 1668 N N . TRP A 1 216 ? 2.483 4.613 -13.322 1.00 90.06 216 TRP A N 1
ATOM 1669 C CA . TRP A 1 216 ? 3.161 3.324 -13.158 1.00 90.06 216 TRP A CA 1
ATOM 1670 C C . TRP A 1 216 ? 3.489 2.673 -14.508 1.00 90.06 216 TRP A C 1
ATOM 1672 O O . TRP A 1 216 ? 4.606 2.194 -14.717 1.00 90.06 216 TRP A O 1
ATOM 1682 N N . ARG A 1 217 ? 2.553 2.697 -15.465 1.00 89.00 217 ARG A N 1
ATOM 1683 C CA . ARG A 1 217 ? 2.794 2.183 -16.821 1.00 89.00 217 ARG A CA 1
ATOM 1684 C C . ARG A 1 217 ? 3.866 2.989 -17.557 1.00 89.00 217 ARG A C 1
ATOM 1686 O O . ARG A 1 217 ? 4.751 2.384 -18.162 1.00 89.00 217 ARG A O 1
ATOM 1693 N N . HIS A 1 218 ? 3.818 4.320 -17.486 1.00 86.06 218 HIS A N 1
ATOM 1694 C CA . HIS A 1 218 ? 4.840 5.183 -18.094 1.00 86.06 218 HIS A CA 1
A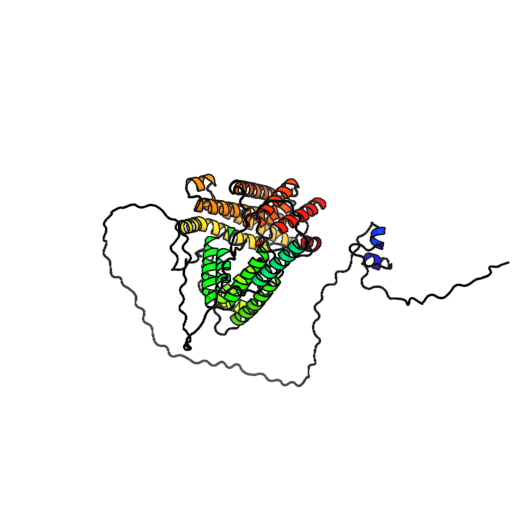TOM 1695 C C . HIS A 1 218 ? 6.226 4.951 -17.484 1.00 86.06 218 HIS A C 1
ATOM 1697 O O . HIS A 1 218 ? 7.202 4.801 -18.218 1.00 86.06 218 HIS A O 1
ATOM 1703 N N . MET A 1 219 ? 6.303 4.825 -16.158 1.00 90.31 219 MET A N 1
ATOM 1704 C CA . MET A 1 219 ? 7.537 4.505 -15.448 1.00 90.31 219 MET A CA 1
ATOM 1705 C C . MET A 1 219 ? 8.111 3.168 -15.916 1.00 90.31 219 MET A C 1
ATOM 1707 O O . MET A 1 219 ? 9.295 3.090 -16.229 1.00 90.31 219 MET A O 1
ATOM 1711 N N . LYS A 1 220 ? 7.282 2.121 -16.046 1.00 92.25 220 LYS A N 1
ATOM 1712 C CA . LYS A 1 220 ? 7.743 0.817 -16.550 1.00 92.25 220 LYS A CA 1
ATOM 1713 C C . LYS A 1 220 ? 8.331 0.904 -17.960 1.00 92.25 220 LYS A C 1
ATOM 1715 O O . LYS A 1 220 ? 9.371 0.301 -18.206 1.00 92.25 220 LYS A O 1
ATOM 1720 N N . LEU A 1 221 ? 7.701 1.658 -18.862 1.00 90.44 221 LEU A N 1
ATOM 1721 C CA . LEU A 1 221 ? 8.212 1.873 -20.223 1.00 90.44 221 LEU A CA 1
ATOM 1722 C C . LEU A 1 221 ? 9.568 2.585 -20.214 1.00 90.44 221 LEU A C 1
ATOM 1724 O O . LEU A 1 221 ? 10.496 2.139 -20.886 1.00 90.44 221 LEU A O 1
ATOM 1728 N N . HIS A 1 222 ? 9.697 3.644 -19.416 1.00 89.12 222 HIS A N 1
ATOM 1729 C CA . HIS A 1 222 ? 10.949 4.385 -19.296 1.00 89.12 222 HIS A CA 1
ATOM 1730 C C . HIS A 1 222 ? 12.068 3.528 -18.684 1.00 89.12 222 HIS A C 1
ATOM 1732 O O . HIS A 1 222 ? 13.176 3.470 -19.206 1.00 89.12 222 HIS A O 1
ATOM 1738 N N . VAL A 1 223 ? 11.771 2.780 -17.619 1.00 91.94 223 VAL A N 1
ATOM 1739 C CA . VAL A 1 223 ? 12.716 1.843 -16.993 1.00 91.94 223 VAL A CA 1
ATOM 1740 C C . VAL A 1 223 ? 13.187 0.768 -17.971 1.00 91.94 223 VAL A C 1
ATOM 1742 O O . VAL A 1 223 ? 14.363 0.412 -17.963 1.00 91.94 223 VAL A O 1
ATOM 1745 N N . ILE A 1 224 ? 12.290 0.259 -18.818 1.00 91.12 224 ILE A N 1
ATOM 1746 C CA . ILE A 1 224 ? 12.631 -0.698 -19.875 1.00 91.12 224 ILE A CA 1
ATOM 1747 C C . ILE A 1 224 ? 13.627 -0.081 -20.857 1.00 91.12 224 ILE A C 1
ATOM 1749 O O . ILE A 1 224 ? 14.646 -0.707 -21.140 1.00 91.12 224 ILE A O 1
ATOM 1753 N N . GLU A 1 225 ? 13.378 1.144 -21.320 1.00 89.25 225 GLU A N 1
ATOM 1754 C CA . GLU A 1 225 ? 14.279 1.873 -22.221 1.00 89.25 225 GLU A CA 1
ATOM 1755 C C . GLU A 1 225 ? 15.674 2.060 -21.600 1.00 89.25 225 GLU A C 1
ATOM 1757 O O . GLU A 1 225 ? 16.687 1.725 -22.220 1.00 89.25 225 GLU A O 1
ATOM 1762 N N . LEU A 1 226 ? 15.742 2.487 -20.333 1.00 90.06 226 LEU A N 1
ATOM 1763 C CA . LEU A 1 226 ? 17.008 2.600 -19.599 1.00 90.06 226 LEU A CA 1
ATOM 1764 C C . LEU A 1 226 ? 17.691 1.234 -19.413 1.00 90.06 226 LEU A C 1
ATOM 1766 O O . LEU A 1 226 ? 18.911 1.116 -19.544 1.00 90.06 226 LEU A O 1
ATOM 1770 N N . GLY A 1 227 ? 16.909 0.185 -19.152 1.00 89.56 227 GLY A N 1
ATOM 1771 C CA . GLY A 1 227 ? 17.380 -1.190 -18.990 1.00 89.56 227 GLY A CA 1
ATOM 1772 C C . GLY A 1 227 ? 17.978 -1.792 -20.260 1.00 89.56 227 GLY A C 1
ATOM 1773 O O . GLY A 1 227 ? 18.834 -2.668 -20.161 1.00 89.56 227 GLY A O 1
ATOM 1774 N N . MET A 1 228 ? 17.609 -1.302 -21.448 1.00 87.88 228 MET A N 1
ATOM 1775 C CA . MET A 1 228 ? 18.260 -1.717 -22.699 1.00 87.88 228 MET A CA 1
ATOM 1776 C C . MET A 1 228 ? 19.711 -1.225 -22.794 1.00 87.88 228 MET A C 1
ATOM 1778 O O . MET A 1 228 ? 20.522 -1.855 -23.468 1.00 87.88 228 MET A O 1
ATOM 1782 N N . SER A 1 229 ? 20.047 -0.132 -22.099 1.00 88.06 229 SER A N 1
ATOM 1783 C CA . SER A 1 229 ? 21.376 0.496 -22.139 1.00 88.06 229 SER A CA 1
ATOM 1784 C C . SER A 1 229 ? 22.206 0.265 -20.870 1.00 88.06 229 SER A C 1
ATOM 1786 O O . SER A 1 229 ? 23.419 0.469 -20.884 1.00 88.06 229 SER A O 1
ATOM 1788 N N . ASN A 1 230 ? 21.583 -0.147 -19.760 1.00 91.19 230 ASN A N 1
ATOM 1789 C CA . ASN A 1 230 ? 22.237 -0.284 -18.459 1.00 91.19 230 ASN A CA 1
ATOM 1790 C C . ASN A 1 230 ? 22.045 -1.686 -17.850 1.00 91.19 230 ASN A C 1
ATOM 1792 O O . ASN A 1 230 ? 20.930 -2.109 -17.538 1.00 91.19 230 ASN A O 1
ATOM 1796 N N . ALA A 1 231 ? 23.157 -2.385 -17.605 1.00 90.81 231 ALA A N 1
ATOM 1797 C CA . ALA A 1 231 ? 23.157 -3.749 -17.075 1.00 90.81 231 ALA A CA 1
ATOM 1798 C C . ALA A 1 231 ? 22.619 -3.870 -15.632 1.00 90.81 231 ALA A C 1
ATOM 1800 O O . ALA A 1 231 ? 22.010 -4.886 -15.289 1.00 90.81 231 ALA A O 1
ATOM 1801 N N . ALA A 1 232 ? 22.799 -2.852 -14.782 1.00 93.00 232 ALA A N 1
ATOM 1802 C CA . ALA A 1 232 ? 22.279 -2.865 -13.412 1.00 93.00 232 ALA A CA 1
ATOM 1803 C C . ALA A 1 232 ? 20.745 -2.774 -13.400 1.00 93.00 232 ALA A C 1
ATOM 1805 O O . ALA A 1 232 ? 20.081 -3.546 -12.708 1.00 93.00 232 ALA A O 1
ATOM 1806 N N . ILE A 1 233 ? 20.179 -1.911 -14.248 1.00 94.56 233 ILE A N 1
ATOM 1807 C CA . ILE A 1 233 ? 18.725 -1.794 -14.423 1.00 94.56 233 ILE A CA 1
ATOM 1808 C C . ILE A 1 233 ? 18.162 -3.075 -15.057 1.00 94.56 233 ILE A C 1
ATOM 1810 O O . ILE A 1 233 ? 17.193 -3.637 -14.550 1.00 94.56 233 ILE A O 1
ATOM 1814 N N . SER A 1 234 ? 18.804 -3.590 -16.112 1.00 94.00 234 SER A N 1
ATOM 1815 C CA . SER A 1 234 ? 18.404 -4.843 -16.771 1.00 94.00 234 SER A CA 1
ATOM 1816 C C . SER A 1 234 ? 18.357 -6.030 -15.802 1.00 94.00 234 SER A C 1
ATOM 1818 O O . SER A 1 234 ? 17.343 -6.723 -15.697 1.00 94.00 234 SER A O 1
ATOM 1820 N N . SER A 1 235 ? 19.426 -6.232 -15.024 1.00 94.06 235 SER A N 1
ATOM 1821 C CA . SER A 1 235 ? 19.488 -7.303 -14.020 1.00 94.06 235 SER A CA 1
ATOM 1822 C C . SER A 1 235 ? 18.424 -7.144 -12.927 1.00 94.06 235 SER A C 1
ATOM 1824 O O . SER A 1 235 ? 17.843 -8.144 -12.502 1.00 94.06 235 SER A O 1
ATOM 1826 N N . ALA A 1 236 ? 18.098 -5.910 -12.523 1.00 95.62 236 ALA A N 1
ATOM 1827 C CA . ALA A 1 236 ? 17.034 -5.645 -11.555 1.00 95.62 236 ALA A CA 1
ATOM 1828 C C . ALA A 1 236 ? 15.640 -5.990 -12.116 1.00 95.62 236 ALA A C 1
ATOM 1830 O O . ALA A 1 236 ? 14.855 -6.658 -11.437 1.00 95.62 236 ALA A O 1
ATOM 1831 N N . ILE A 1 237 ? 15.346 -5.618 -13.370 1.00 95.25 237 ILE A N 1
ATOM 1832 C CA . ILE A 1 237 ? 14.095 -5.980 -14.067 1.00 95.25 237 ILE A CA 1
ATOM 1833 C C . ILE A 1 237 ? 13.937 -7.504 -14.137 1.00 95.25 237 ILE A C 1
ATOM 1835 O O . ILE A 1 237 ? 12.857 -8.039 -13.856 1.00 95.25 237 ILE A O 1
ATOM 1839 N N . ILE A 1 238 ? 15.012 -8.216 -14.486 1.00 92.31 238 ILE A N 1
ATOM 1840 C CA . ILE A 1 238 ? 15.017 -9.681 -14.588 1.00 92.31 238 ILE A CA 1
ATOM 1841 C C . ILE A 1 238 ? 14.767 -10.322 -13.218 1.00 92.31 238 ILE A C 1
ATOM 1843 O O . ILE A 1 238 ? 13.940 -11.232 -13.118 1.00 92.31 238 ILE A O 1
ATOM 1847 N N . ALA A 1 239 ? 15.420 -9.831 -12.160 1.00 94.00 239 ALA A N 1
ATOM 1848 C CA . ALA A 1 239 ? 15.232 -10.335 -10.801 1.00 94.00 239 ALA A CA 1
ATOM 1849 C C . ALA A 1 239 ? 13.781 -10.160 -10.317 1.00 94.00 239 ALA A C 1
ATOM 1851 O O . ALA A 1 239 ? 13.177 -11.119 -9.831 1.00 94.00 239 ALA A O 1
ATOM 1852 N N . ILE A 1 240 ? 13.189 -8.975 -10.512 1.00 94.25 240 ILE A N 1
ATOM 1853 C CA . ILE A 1 240 ? 11.781 -8.712 -10.164 1.00 94.25 240 ILE A CA 1
ATOM 1854 C C . ILE A 1 240 ? 10.852 -9.622 -10.968 1.00 94.25 240 ILE A C 1
ATOM 1856 O O . ILE A 1 240 ? 9.957 -10.249 -10.407 1.00 94.25 240 ILE A O 1
ATOM 1860 N N . SER A 1 241 ? 11.079 -9.744 -12.275 1.00 92.31 241 SER A N 1
ATOM 1861 C CA . SER A 1 241 ? 10.251 -10.591 -13.140 1.00 92.31 241 SER A CA 1
ATOM 1862 C C . SER A 1 241 ? 10.301 -12.059 -12.717 1.00 92.31 241 SER A C 1
ATOM 1864 O O . SER A 1 241 ? 9.273 -12.737 -12.704 1.00 92.31 241 SER A O 1
ATOM 1866 N N . ALA A 1 242 ? 11.481 -12.555 -12.335 1.00 90.69 242 ALA A N 1
ATOM 1867 C CA . ALA A 1 242 ? 11.647 -13.906 -11.810 1.00 90.69 242 ALA A CA 1
ATOM 1868 C C . ALA A 1 242 ? 10.907 -14.098 -10.477 1.00 90.69 242 ALA A C 1
ATOM 1870 O O . ALA A 1 242 ? 10.243 -15.119 -10.306 1.00 90.69 242 ALA A O 1
ATOM 1871 N N . LEU A 1 243 ? 10.962 -13.112 -9.575 1.00 91.12 243 LEU A N 1
ATOM 1872 C CA . LEU A 1 243 ? 10.241 -13.143 -8.300 1.00 91.12 243 LEU A CA 1
ATOM 1873 C C . LEU A 1 243 ? 8.721 -13.184 -8.504 1.00 91.12 243 LEU A C 1
ATOM 1875 O O . LEU A 1 243 ? 8.037 -13.999 -7.893 1.00 91.12 243 LEU A O 1
ATOM 1879 N N . TYR A 1 244 ? 8.186 -12.353 -9.402 1.00 90.31 244 TYR A N 1
ATOM 1880 C CA . TYR A 1 244 ? 6.751 -12.346 -9.702 1.00 90.31 244 TYR A CA 1
ATOM 1881 C C . TYR A 1 244 ? 6.296 -13.679 -10.294 1.00 90.31 244 TYR A C 1
ATOM 1883 O O . TYR A 1 244 ? 5.268 -14.210 -9.879 1.00 90.31 244 TYR A O 1
ATOM 1891 N N . LYS A 1 245 ? 7.074 -14.263 -11.214 1.00 86.56 245 LYS A N 1
ATOM 1892 C CA . LYS A 1 245 ? 6.791 -15.607 -11.741 1.00 86.56 245 LYS A CA 1
ATOM 1893 C C . LYS A 1 245 ? 6.807 -16.651 -10.626 1.00 86.56 245 LYS A C 1
ATOM 1895 O O . LYS A 1 245 ? 5.886 -17.459 -10.560 1.00 86.56 245 LYS A O 1
ATOM 1900 N N . ALA A 1 246 ? 7.802 -16.610 -9.740 1.00 86.88 246 ALA A N 1
ATOM 1901 C CA . ALA A 1 246 ? 7.883 -17.542 -8.622 1.00 86.88 246 ALA A CA 1
ATOM 1902 C C . ALA A 1 246 ? 6.646 -17.448 -7.715 1.00 86.88 246 ALA A C 1
ATOM 1904 O O . ALA A 1 246 ? 5.993 -18.458 -7.471 1.00 86.88 246 ALA A O 1
ATOM 1905 N N . GLN A 1 247 ? 6.232 -16.238 -7.333 1.00 85.81 247 GLN A N 1
ATOM 1906 C CA . GLN A 1 247 ? 5.048 -16.042 -6.493 1.00 85.81 247 GLN A CA 1
ATOM 1907 C C . GLN A 1 247 ? 3.731 -16.400 -7.192 1.00 85.81 247 GLN A C 1
ATOM 1909 O O . GLN A 1 247 ? 2.841 -16.976 -6.568 1.00 85.81 247 GLN A O 1
ATOM 1914 N N . MET A 1 248 ? 3.582 -16.071 -8.477 1.00 82.81 248 MET A N 1
ATOM 1915 C CA . MET A 1 248 ? 2.359 -16.370 -9.229 1.00 82.81 248 MET A CA 1
ATOM 1916 C C . MET A 1 248 ? 2.172 -17.868 -9.467 1.00 82.81 248 MET A C 1
ATOM 1918 O O . MET A 1 248 ? 1.047 -18.356 -9.386 1.00 82.81 248 MET A O 1
ATOM 1922 N N . TYR A 1 249 ? 3.261 -18.591 -9.737 1.00 82.88 249 TYR A N 1
ATOM 1923 C CA . TYR A 1 249 ? 3.234 -20.025 -10.036 1.00 82.88 249 TYR A CA 1
ATOM 1924 C C . TYR A 1 249 ? 3.615 -20.906 -8.837 1.00 82.88 249 TYR A C 1
ATOM 1926 O O . TYR A 1 249 ? 3.763 -22.113 -8.996 1.00 82.88 249 TYR A O 1
ATOM 1934 N N . SER A 1 250 ? 3.746 -20.327 -7.637 1.00 80.75 250 SER A N 1
ATOM 1935 C CA . SER A 1 250 ? 4.131 -21.034 -6.402 1.00 80.75 250 SER A CA 1
ATOM 1936 C C . SER A 1 250 ? 5.444 -21.828 -6.528 1.00 80.75 250 SER A C 1
ATOM 1938 O O . SER A 1 250 ? 5.549 -22.958 -6.053 1.00 80.75 250 SER A O 1
ATOM 1940 N N . LEU A 1 251 ? 6.448 -21.238 -7.184 1.00 84.19 251 LEU A N 1
ATOM 1941 C CA . LEU A 1 251 ? 7.784 -21.817 -7.367 1.00 84.19 251 LEU A CA 1
ATOM 1942 C C . LEU A 1 251 ? 8.746 -21.361 -6.262 1.00 84.19 251 LEU A C 1
ATOM 1944 O O . LEU A 1 251 ? 8.502 -20.337 -5.626 1.00 84.19 251 LEU A O 1
ATOM 1948 N N . PRO A 1 252 ? 9.870 -22.069 -6.048 1.00 85.81 252 PRO A N 1
ATOM 1949 C CA . PRO A 1 252 ? 10.897 -21.625 -5.113 1.00 85.81 252 PRO A CA 1
ATOM 1950 C C . PRO A 1 252 ? 11.517 -20.275 -5.506 1.00 85.81 252 PRO A C 1
ATOM 1952 O O . PRO A 1 252 ? 11.970 -20.088 -6.637 1.00 85.81 252 PRO A O 1
ATOM 1955 N N . ASP A 1 253 ? 11.659 -19.377 -4.529 1.00 86.94 253 ASP A N 1
ATOM 1956 C CA . ASP A 1 253 ? 12.261 -18.047 -4.718 1.00 86.94 253 ASP A CA 1
ATOM 1957 C C . ASP A 1 253 ? 13.792 -18.085 -4.923 1.00 86.94 253 ASP A C 1
ATOM 1959 O O . ASP A 1 253 ? 14.413 -17.061 -5.206 1.00 86.94 253 ASP A O 1
ATOM 1963 N N . SER A 1 254 ? 14.433 -19.257 -4.826 1.00 88.38 254 SER A N 1
ATOM 1964 C CA . SER A 1 254 ? 15.896 -19.414 -4.890 1.00 88.38 254 SER A CA 1
ATOM 1965 C C . SER A 1 254 ? 16.519 -18.835 -6.166 1.00 88.38 254 SER A C 1
ATOM 1967 O O . SER A 1 254 ? 17.545 -18.155 -6.097 1.00 88.38 254 SER A O 1
ATOM 1969 N N . LYS A 1 255 ? 15.881 -19.040 -7.327 1.00 87.31 255 LYS A N 1
ATOM 1970 C CA . LYS A 1 255 ? 16.333 -18.471 -8.608 1.00 87.31 255 LYS A CA 1
ATOM 1971 C C . LYS A 1 255 ? 16.211 -16.946 -8.617 1.00 87.31 255 LYS A C 1
ATOM 1973 O O . LYS A 1 255 ? 17.144 -16.263 -9.033 1.00 87.31 255 LYS A O 1
ATOM 1978 N N . ALA A 1 256 ? 15.089 -16.411 -8.135 1.00 91.00 256 ALA A N 1
ATOM 1979 C CA . ALA A 1 256 ? 14.868 -14.969 -8.054 1.00 91.00 256 ALA A CA 1
ATOM 1980 C C . ALA A 1 256 ? 15.874 -14.296 -7.106 1.00 91.00 256 ALA A C 1
ATOM 1982 O O . ALA A 1 256 ? 16.423 -13.248 -7.438 1.00 91.00 256 ALA A O 1
ATOM 1983 N N . LEU A 1 257 ? 16.182 -14.934 -5.973 1.00 91.75 257 LEU A N 1
ATOM 1984 C CA . LEU A 1 257 ? 17.185 -14.466 -5.015 1.00 91.75 257 LEU A CA 1
ATOM 1985 C C . LEU A 1 257 ? 18.605 -14.481 -5.590 1.00 91.75 257 LEU A C 1
ATOM 1987 O O . LEU A 1 257 ? 19.350 -13.528 -5.378 1.00 91.75 257 LEU A O 1
ATOM 1991 N N . SER A 1 258 ? 18.973 -15.514 -6.352 1.00 91.81 258 SER A N 1
ATOM 1992 C CA . SER A 1 258 ? 20.271 -15.564 -7.039 1.00 91.81 258 SER A CA 1
ATOM 1993 C C . SER A 1 258 ? 20.408 -14.445 -8.081 1.00 91.81 258 SER A C 1
ATOM 1995 O O . SER A 1 258 ? 21.426 -13.754 -8.123 1.00 91.81 258 SER A O 1
ATOM 1997 N N . LEU A 1 259 ? 19.357 -14.199 -8.871 1.00 92.88 259 LEU A N 1
ATOM 1998 C CA . LEU A 1 259 ? 19.324 -13.090 -9.832 1.00 92.88 259 LEU A CA 1
ATOM 1999 C C . LEU A 1 259 ? 19.379 -11.725 -9.133 1.00 92.88 259 LEU A C 1
ATOM 2001 O O . LEU A 1 259 ? 20.062 -10.815 -9.598 1.00 92.88 259 LEU A O 1
ATOM 2005 N N . TYR A 1 260 ? 18.705 -11.590 -7.992 1.00 94.31 260 TYR A N 1
ATOM 2006 C CA . TYR A 1 260 ? 18.747 -10.378 -7.180 1.00 94.31 260 TYR A CA 1
ATOM 2007 C C . TYR A 1 260 ? 20.145 -10.109 -6.606 1.00 94.31 260 TYR A C 1
ATOM 2009 O O . TYR A 1 260 ? 20.611 -8.975 -6.661 1.00 94.31 260 TYR A O 1
ATOM 2017 N N . GLN A 1 261 ? 20.858 -11.140 -6.142 1.00 93.00 261 GLN A N 1
ATOM 2018 C CA . GLN A 1 261 ? 22.260 -11.012 -5.722 1.00 93.00 261 GLN A CA 1
ATOM 2019 C C . GLN A 1 261 ? 23.155 -10.524 -6.870 1.00 93.00 261 GLN A C 1
ATOM 2021 O O . GLN A 1 261 ? 23.914 -9.575 -6.693 1.00 93.00 261 GLN A O 1
ATOM 2026 N N . SER A 1 262 ? 22.999 -11.087 -8.071 1.00 92.62 262 SER A N 1
ATOM 2027 C CA . SER A 1 262 ? 23.723 -10.615 -9.262 1.00 92.62 262 SER A CA 1
ATOM 2028 C C . SER A 1 262 ? 23.382 -9.159 -9.629 1.00 92.62 262 SER A C 1
ATOM 2030 O O . SER A 1 262 ? 24.247 -8.387 -10.062 1.00 92.62 262 SER A O 1
ATOM 2032 N N . SER A 1 263 ? 22.130 -8.744 -9.412 1.00 95.00 263 SER A N 1
ATOM 2033 C CA . SER A 1 263 ? 21.716 -7.352 -9.597 1.00 95.00 263 SER A CA 1
ATOM 2034 C C . SER A 1 263 ? 22.338 -6.408 -8.562 1.00 95.00 263 SER A C 1
ATOM 2036 O O . SER A 1 263 ? 22.744 -5.305 -8.927 1.00 95.00 263 SER A O 1
ATOM 2038 N N . LEU A 1 264 ? 22.490 -6.837 -7.304 1.00 92.94 264 LEU A N 1
ATOM 2039 C CA . LEU A 1 264 ? 23.197 -6.068 -6.272 1.00 92.94 264 LEU A CA 1
ATOM 2040 C C . LEU A 1 264 ? 24.672 -5.855 -6.631 1.00 92.94 264 LEU A C 1
ATOM 2042 O O . LEU A 1 264 ? 25.155 -4.730 -6.549 1.00 92.94 264 LEU A O 1
ATOM 2046 N N . GLU A 1 265 ? 25.363 -6.884 -7.122 1.00 93.56 265 GLU A N 1
ATOM 2047 C CA . GLU A 1 265 ? 26.747 -6.744 -7.601 1.00 93.56 265 GLU A CA 1
ATOM 2048 C C . GLU A 1 265 ? 26.853 -5.762 -8.780 1.00 93.56 265 GLU A C 1
ATOM 2050 O O . GLU A 1 265 ? 27.804 -4.985 -8.889 1.00 93.56 265 GLU A O 1
ATOM 2055 N N . SER A 1 266 ? 25.870 -5.783 -9.684 1.00 92.81 266 SER A N 1
ATOM 2056 C CA . SER A 1 266 ? 25.808 -4.853 -10.820 1.00 92.81 266 SER A CA 1
ATOM 2057 C C . SER A 1 266 ? 25.535 -3.416 -10.368 1.00 92.81 266 SER A C 1
ATOM 2059 O O . SER A 1 266 ? 26.113 -2.474 -10.912 1.00 92.81 266 SER A O 1
ATOM 2061 N N . TYR A 1 267 ? 24.696 -3.247 -9.347 1.00 93.00 267 TYR A N 1
ATOM 2062 C CA . TYR A 1 267 ? 24.438 -1.966 -8.699 1.00 93.00 267 TYR A CA 1
ATOM 2063 C C . TYR A 1 267 ? 25.683 -1.413 -7.991 1.00 93.00 267 TYR A C 1
ATOM 2065 O O . TYR A 1 267 ? 26.007 -0.242 -8.171 1.00 93.00 267 TYR A O 1
ATOM 2073 N N . GLU A 1 268 ? 26.431 -2.238 -7.256 1.00 91.31 268 GLU A N 1
ATOM 2074 C CA . GLU A 1 268 ? 27.685 -1.814 -6.617 1.00 91.31 268 GLU A CA 1
ATOM 2075 C C . GLU A 1 268 ? 28.714 -1.343 -7.655 1.00 91.31 268 GLU A C 1
ATOM 2077 O O . GLU A 1 268 ? 29.344 -0.297 -7.483 1.00 91.31 268 GLU A O 1
ATOM 2082 N N . LYS A 1 269 ? 28.828 -2.051 -8.787 1.00 91.62 269 LYS A N 1
ATOM 2083 C CA . LYS A 1 269 ? 29.670 -1.617 -9.916 1.00 91.62 269 LYS A CA 1
ATOM 2084 C C . LYS A 1 269 ? 29.227 -0.266 -10.476 1.00 91.62 269 LYS A C 1
ATOM 2086 O O . LYS A 1 269 ? 30.080 0.569 -10.766 1.00 91.62 269 LYS A O 1
ATOM 2091 N N . LEU A 1 270 ? 27.918 -0.043 -10.618 1.00 90.75 270 LEU A N 1
ATOM 2092 C CA . LEU A 1 270 ? 27.367 1.234 -11.080 1.00 90.75 270 LEU A CA 1
ATOM 2093 C C . LEU A 1 270 ? 27.665 2.369 -10.089 1.00 90.75 270 LEU A C 1
ATOM 2095 O O . LEU A 1 270 ? 28.014 3.472 -10.506 1.00 90.75 270 LEU A O 1
ATOM 2099 N N . LEU A 1 271 ? 27.563 2.093 -8.788 1.00 89.50 271 LEU A N 1
ATOM 2100 C CA . LEU A 1 271 ? 27.772 3.073 -7.725 1.00 89.50 271 LEU A CA 1
ATOM 2101 C C . LEU A 1 271 ? 29.224 3.568 -7.654 1.00 89.50 271 LEU A C 1
ATOM 2103 O O . LEU A 1 271 ? 29.459 4.744 -7.380 1.00 89.50 271 LEU A O 1
ATOM 2107 N N . HIS A 1 272 ? 30.184 2.679 -7.915 1.00 87.56 272 HIS A N 1
ATOM 2108 C CA . HIS A 1 272 ? 31.619 2.977 -7.886 1.00 87.56 272 HIS A CA 1
ATOM 2109 C C . HIS A 1 272 ? 32.207 3.349 -9.256 1.00 87.56 272 HIS A C 1
ATOM 2111 O O . HIS A 1 272 ? 33.416 3.567 -9.365 1.00 87.56 272 HIS A O 1
ATOM 2117 N N . HIS A 1 273 ? 31.383 3.421 -10.304 1.00 85.25 273 HIS A N 1
ATOM 2118 C CA . HIS A 1 273 ? 31.848 3.790 -11.636 1.00 85.25 273 HIS A CA 1
ATOM 2119 C C . HIS A 1 273 ? 32.290 5.270 -11.665 1.00 85.25 273 HIS A C 1
ATOM 2121 O O . HIS A 1 273 ? 31.573 6.123 -11.142 1.00 85.25 273 HIS A O 1
ATOM 2127 N N . PRO A 1 274 ? 33.433 5.614 -12.296 1.00 68.88 274 PRO A N 1
ATOM 2128 C CA . PRO A 1 274 ? 33.972 6.982 -12.303 1.00 68.88 274 PRO A CA 1
ATOM 2129 C C . PRO A 1 274 ? 33.058 8.000 -12.997 1.00 68.88 274 PRO A C 1
ATOM 2131 O O . PRO A 1 274 ? 33.133 9.192 -12.718 1.00 68.88 274 PRO A O 1
ATOM 2134 N N . ILE A 1 275 ? 32.198 7.524 -13.899 1.00 74.44 275 ILE A N 1
ATOM 2135 C CA . ILE A 1 275 ? 31.115 8.290 -14.518 1.00 74.44 275 ILE A CA 1
ATOM 2136 C C . ILE A 1 275 ? 29.821 7.606 -14.088 1.00 74.44 275 ILE A C 1
ATOM 2138 O O . ILE A 1 275 ? 29.338 6.704 -14.779 1.00 74.44 275 ILE A O 1
ATOM 2142 N N . ASN A 1 276 ? 29.322 7.938 -12.903 1.00 73.62 276 ASN A N 1
ATOM 2143 C CA . ASN A 1 276 ? 28.054 7.419 -12.419 1.00 73.62 276 ASN A CA 1
ATOM 2144 C C . ASN A 1 276 ? 26.923 8.374 -12.824 1.00 73.62 276 ASN A C 1
ATOM 2146 O O . ASN A 1 276 ? 26.984 9.576 -12.591 1.00 73.62 276 ASN A O 1
ATOM 2150 N N . ASN A 1 277 ? 25.886 7.843 -13.475 1.00 83.00 277 ASN A N 1
ATOM 2151 C CA . ASN A 1 277 ? 24.684 8.623 -13.750 1.00 83.00 277 ASN A CA 1
ATOM 2152 C C . ASN A 1 277 ? 23.733 8.472 -12.544 1.00 83.00 277 ASN A C 1
ATOM 2154 O O . ASN A 1 277 ? 23.256 7.355 -12.301 1.00 83.00 277 ASN A O 1
ATOM 2158 N N . PRO A 1 278 ? 23.469 9.548 -11.780 1.00 84.12 278 PRO A N 1
ATOM 2159 C CA . PRO A 1 278 ? 22.645 9.480 -10.577 1.00 84.12 278 PRO A CA 1
ATOM 2160 C C . PRO A 1 278 ? 21.208 9.031 -10.868 1.00 84.12 278 PRO A C 1
ATOM 2162 O O . PRO A 1 278 ? 20.628 8.328 -10.042 1.00 84.12 278 PRO A O 1
ATOM 2165 N N . ASP A 1 279 ? 20.671 9.314 -12.058 1.00 84.75 279 ASP A N 1
ATOM 2166 C CA . ASP A 1 279 ? 19.334 8.858 -12.456 1.00 84.75 279 ASP A CA 1
ATOM 2167 C C . ASP A 1 279 ? 19.283 7.326 -12.549 1.00 84.75 279 ASP A C 1
ATOM 2169 O O . ASP A 1 279 ? 18.368 6.686 -12.034 1.00 84.75 279 ASP A O 1
ATOM 2173 N N . MET A 1 280 ? 20.322 6.708 -13.122 1.00 89.62 280 MET A N 1
ATOM 2174 C CA . MET A 1 280 ? 20.419 5.246 -13.235 1.00 89.62 280 MET A CA 1
ATOM 2175 C C . MET A 1 280 ? 20.554 4.581 -11.862 1.00 89.62 280 MET A C 1
ATOM 2177 O O . MET A 1 280 ? 19.995 3.505 -11.634 1.00 89.62 280 MET A O 1
ATOM 2181 N N . ILE A 1 281 ? 21.286 5.220 -10.940 1.00 90.25 281 ILE A N 1
ATOM 2182 C CA . ILE A 1 281 ? 21.417 4.764 -9.550 1.00 90.25 281 ILE A CA 1
ATOM 2183 C C . ILE A 1 281 ? 20.046 4.787 -8.875 1.00 90.25 281 ILE A C 1
ATOM 2185 O O . ILE A 1 281 ? 19.643 3.776 -8.304 1.00 90.25 281 ILE A O 1
ATOM 2189 N N . ILE A 1 282 ? 19.308 5.893 -8.980 1.00 89.00 282 ILE A N 1
ATOM 2190 C CA . ILE A 1 282 ? 17.987 6.044 -8.353 1.00 89.00 282 ILE A CA 1
ATOM 2191 C C . ILE A 1 282 ? 16.988 5.041 -8.921 1.00 89.00 282 ILE A C 1
ATOM 2193 O O . ILE A 1 282 ? 16.286 4.385 -8.152 1.00 89.00 282 ILE A O 1
ATOM 2197 N N . VAL A 1 283 ? 16.964 4.855 -10.243 1.00 92.19 283 VAL A N 1
ATOM 2198 C CA . VAL A 1 283 ? 16.112 3.846 -10.887 1.00 92.19 283 VAL A CA 1
ATOM 2199 C C . VAL A 1 283 ? 16.459 2.439 -10.394 1.00 92.19 283 VAL A C 1
ATOM 2201 O O . VAL A 1 283 ? 15.562 1.666 -10.059 1.00 92.19 283 VAL A O 1
ATOM 2204 N N . THR A 1 284 ? 17.747 2.105 -10.285 1.00 93.62 284 THR A N 1
ATOM 2205 C CA . THR A 1 284 ? 18.181 0.787 -9.792 1.00 93.62 284 THR A CA 1
ATOM 2206 C C . THR A 1 284 ? 17.790 0.577 -8.326 1.00 93.62 284 THR A C 1
ATOM 2208 O O . THR A 1 284 ? 17.226 -0.464 -7.986 1.00 93.62 284 THR A O 1
ATOM 2211 N N . VAL A 1 285 ? 18.008 1.579 -7.466 1.00 93.38 285 VAL A N 1
ATOM 2212 C CA . VAL A 1 285 ? 17.594 1.558 -6.051 1.00 93.38 285 VAL A CA 1
ATOM 2213 C C . VAL A 1 285 ? 16.083 1.379 -5.935 1.00 93.38 285 VAL A C 1
ATOM 2215 O O . VAL A 1 285 ? 15.625 0.543 -5.160 1.00 93.38 285 VAL A O 1
ATOM 2218 N N . PHE A 1 286 ? 15.304 2.109 -6.733 1.00 92.75 286 PHE A N 1
ATOM 2219 C CA . PHE A 1 286 ? 13.848 1.998 -6.753 1.00 92.75 286 PHE A CA 1
ATOM 2220 C C . PHE A 1 286 ? 13.379 0.583 -7.130 1.00 92.75 286 PHE A C 1
ATOM 2222 O O . PHE A 1 286 ? 12.516 0.017 -6.456 1.00 92.75 286 PHE A O 1
ATOM 2229 N N . LEU A 1 287 ? 13.990 -0.037 -8.144 1.00 94.81 287 LEU A N 1
ATOM 2230 C CA . LEU A 1 287 ? 13.706 -1.426 -8.517 1.00 94.81 287 LEU A CA 1
ATOM 2231 C C . LEU A 1 287 ? 14.068 -2.410 -7.395 1.00 94.81 287 LEU A C 1
ATOM 2233 O O . LEU A 1 287 ? 13.294 -3.321 -7.092 1.00 94.81 287 LEU A O 1
ATOM 2237 N N . HIS A 1 288 ? 15.199 -2.212 -6.719 1.00 93.62 288 HIS A N 1
ATOM 2238 C CA . HIS A 1 288 ? 15.560 -3.028 -5.556 1.00 93.62 288 HIS A CA 1
ATOM 2239 C C . HIS A 1 288 ? 14.577 -2.844 -4.396 1.00 93.62 288 HIS A C 1
ATOM 2241 O O . HIS A 1 288 ? 14.217 -3.829 -3.753 1.00 93.62 288 HIS A O 1
ATOM 2247 N N . CYS A 1 289 ? 14.065 -1.632 -4.166 1.00 91.56 289 CYS A N 1
ATOM 2248 C CA . CYS A 1 289 ? 12.996 -1.394 -3.195 1.00 91.56 289 CYS A CA 1
ATOM 2249 C C . CYS A 1 289 ? 11.708 -2.145 -3.561 1.00 91.56 289 CYS A C 1
ATOM 2251 O O . CYS A 1 289 ? 11.080 -2.716 -2.672 1.00 91.56 289 CYS A O 1
ATOM 2253 N N . ILE A 1 290 ? 11.337 -2.220 -4.845 1.00 91.38 290 ILE A N 1
ATOM 2254 C CA . ILE A 1 290 ? 10.193 -3.033 -5.295 1.00 91.38 290 ILE A CA 1
ATOM 2255 C C . ILE A 1 290 ? 10.440 -4.519 -5.019 1.00 91.38 290 ILE A C 1
ATOM 2257 O O . ILE A 1 290 ? 9.557 -5.197 -4.490 1.00 91.38 290 ILE A O 1
ATOM 2261 N N . PHE A 1 291 ? 11.636 -5.031 -5.328 1.00 92.38 291 PHE A N 1
ATOM 2262 C CA . PHE A 1 291 ? 11.991 -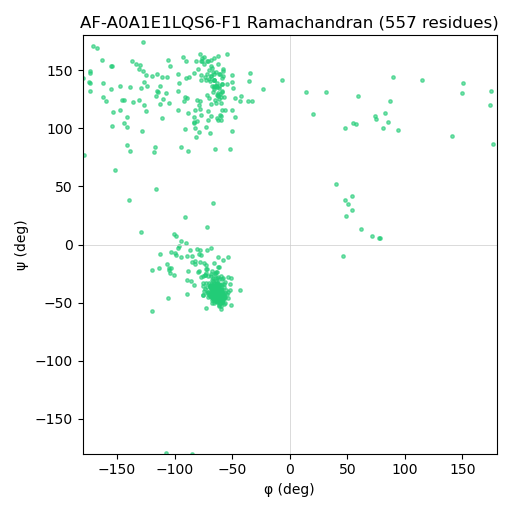6.420 -5.024 1.00 92.38 291 PHE A CA 1
ATOM 2263 C C . PHE A 1 291 ? 11.851 -6.710 -3.522 1.00 92.38 291 PHE A C 1
ATOM 2265 O O . PHE A 1 291 ? 11.213 -7.687 -3.136 1.00 92.38 291 PHE A O 1
ATOM 2272 N N . GLN A 1 292 ? 12.385 -5.831 -2.670 1.00 89.38 292 GLN A N 1
ATOM 2273 C CA . GLN A 1 292 ? 12.331 -5.957 -1.208 1.00 89.38 292 GLN A CA 1
ATOM 2274 C C . GLN A 1 292 ? 10.915 -5.817 -0.644 1.00 89.38 292 GLN A C 1
ATOM 2276 O O . GLN A 1 292 ? 10.570 -6.492 0.325 1.00 89.38 292 GLN A O 1
ATOM 2281 N N . TYR A 1 293 ? 10.087 -4.961 -1.245 1.00 86.88 293 TYR A N 1
ATOM 2282 C CA . TYR A 1 293 ? 8.683 -4.825 -0.871 1.00 86.88 293 TYR A CA 1
ATOM 2283 C C . TYR A 1 293 ? 7.935 -6.145 -1.099 1.00 86.88 293 TYR A C 1
ATOM 2285 O O . TYR A 1 293 ? 7.217 -6.622 -0.220 1.00 86.88 293 TYR A O 1
ATOM 2293 N N . VAL A 1 294 ? 8.169 -6.784 -2.248 1.00 85.31 294 VAL A N 1
ATOM 2294 C CA . VAL A 1 294 ? 7.529 -8.055 -2.622 1.00 85.31 294 VAL A CA 1
ATOM 2295 C C . VAL A 1 294 ? 8.130 -9.253 -1.872 1.00 85.31 294 VAL A C 1
ATOM 2297 O O . VAL A 1 294 ? 7.409 -10.194 -1.519 1.00 85.31 294 VAL A O 1
ATOM 2300 N N . HIS A 1 295 ? 9.431 -9.217 -1.575 1.00 85.06 295 HIS A N 1
ATOM 2301 C CA . HIS A 1 295 ? 10.160 -10.227 -0.808 1.00 85.06 295 HIS A CA 1
ATOM 2302 C C . HIS A 1 295 ?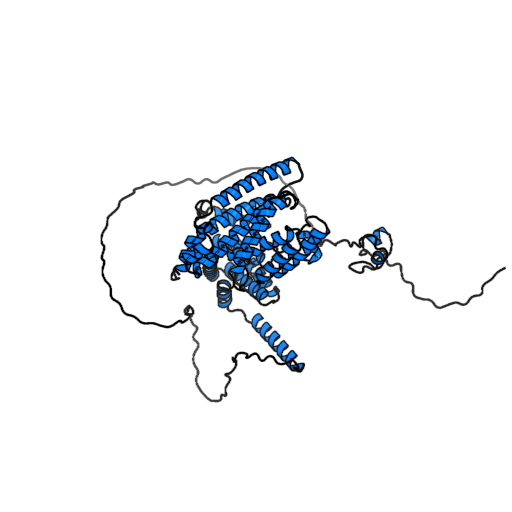 10.743 -9.632 0.491 1.00 85.06 295 HIS A C 1
ATOM 2304 O O . HIS A 1 295 ? 11.933 -9.346 0.609 1.00 85.06 295 HIS A O 1
ATOM 2310 N N . CYS A 1 296 ? 9.899 -9.496 1.517 1.00 73.81 296 CYS A N 1
ATOM 2311 C CA . CYS A 1 296 ? 10.235 -8.807 2.772 1.00 73.81 296 CYS A CA 1
ATOM 2312 C C . CYS A 1 296 ? 11.279 -9.499 3.678 1.00 73.81 296 CYS A C 1
ATOM 2314 O O . CYS A 1 296 ? 11.614 -8.963 4.733 1.00 73.81 296 CYS A O 1
ATOM 2316 N N . GLU A 1 297 ? 11.777 -10.689 3.324 1.00 71.25 297 GLU A N 1
ATOM 2317 C CA . GLU A 1 297 ? 12.787 -11.412 4.119 1.00 71.25 297 GLU A CA 1
ATOM 2318 C C . GLU A 1 297 ? 14.229 -10.974 3.811 1.00 71.25 297 GLU A C 1
ATOM 2320 O O . GLU A 1 297 ? 15.161 -11.331 4.533 1.00 71.25 297 GLU A O 1
ATOM 2325 N N . THR A 1 298 ? 14.433 -10.177 2.759 1.00 72.44 298 THR A N 1
ATOM 2326 C CA . THR A 1 298 ? 15.750 -9.613 2.431 1.00 72.44 298 THR A CA 1
ATOM 2327 C C . THR A 1 298 ? 16.083 -8.402 3.299 1.00 72.44 298 THR A C 1
ATOM 2329 O O . THR A 1 298 ? 15.199 -7.656 3.717 1.00 72.44 298 THR A O 1
ATOM 2332 N N . VAL A 1 299 ? 17.376 -8.166 3.537 1.00 71.69 299 VAL A N 1
ATOM 2333 C CA . VAL A 1 299 ? 17.849 -6.969 4.249 1.00 71.69 299 VAL A CA 1
ATOM 2334 C C . VAL A 1 299 ? 17.525 -5.717 3.418 1.00 71.69 299 VAL A C 1
ATOM 2336 O O . VAL A 1 299 ? 17.955 -5.661 2.264 1.00 71.69 299 VAL A O 1
ATOM 2339 N N . PRO A 1 300 ? 16.803 -4.718 3.967 1.00 77.00 300 PRO A N 1
ATOM 2340 C CA . PRO A 1 300 ? 16.455 -3.518 3.213 1.00 77.00 300 PRO A CA 1
ATOM 2341 C C . PRO A 1 300 ? 17.688 -2.690 2.845 1.00 77.00 300 PRO A C 1
ATOM 2343 O O . PRO A 1 300 ? 18.515 -2.402 3.712 1.00 77.00 300 PRO A O 1
ATOM 2346 N N . LEU A 1 301 ? 17.769 -2.252 1.585 1.00 77.38 301 LEU A N 1
ATOM 2347 C CA . LEU A 1 301 ? 18.932 -1.522 1.051 1.00 77.38 301 LEU A CA 1
ATOM 2348 C C . LEU A 1 301 ? 19.104 -0.156 1.733 1.00 77.38 301 LEU A C 1
ATOM 2350 O O . LEU A 1 301 ? 20.217 0.298 1.969 1.00 77.38 301 LEU A O 1
ATOM 2354 N N . LEU A 1 302 ? 17.986 0.484 2.077 1.00 78.69 302 LEU A N 1
ATOM 2355 C CA . LEU A 1 302 ? 17.946 1.841 2.625 1.00 78.69 302 LEU A CA 1
ATOM 2356 C C . LEU A 1 302 ? 18.021 1.900 4.156 1.00 78.69 302 LEU A C 1
ATOM 2358 O O . LEU A 1 302 ? 17.927 2.986 4.720 1.00 78.69 302 LEU A O 1
ATOM 2362 N N . ARG A 1 303 ? 18.149 0.760 4.850 1.00 74.50 303 ARG A N 1
ATOM 2363 C CA . ARG A 1 303 ? 18.180 0.756 6.321 1.00 74.50 303 ARG A CA 1
ATOM 2364 C C . ARG A 1 303 ? 19.435 1.439 6.870 1.00 74.50 303 ARG A C 1
ATOM 2366 O O . ARG A 1 303 ? 19.322 2.169 7.844 1.00 74.50 303 ARG A O 1
ATOM 2373 N N . ASP A 1 304 ? 20.573 1.209 6.219 1.00 78.25 304 ASP A N 1
ATOM 2374 C CA . ASP A 1 304 ? 21.874 1.811 6.516 1.00 78.25 304 ASP A CA 1
ATOM 2375 C C . ASP A 1 304 ? 22.548 2.155 5.168 1.00 78.25 304 ASP A C 1
ATOM 2377 O O . ASP A 1 304 ? 23.327 1.351 4.646 1.00 78.25 304 ASP A O 1
ATOM 2381 N N . PRO A 1 305 ? 22.180 3.283 4.527 1.00 82.75 305 PRO A N 1
ATOM 2382 C CA . PRO A 1 305 ? 22.633 3.596 3.174 1.00 82.75 305 PRO A CA 1
ATOM 2383 C C . PRO A 1 305 ? 24.146 3.836 3.139 1.00 82.75 305 PRO A C 1
ATOM 2385 O O . PRO A 1 305 ? 24.712 4.458 4.037 1.00 82.75 305 PRO A O 1
ATOM 2388 N N . SER A 1 306 ? 24.808 3.368 2.079 1.00 85.75 306 SER A N 1
ATOM 2389 C CA . SER A 1 306 ? 26.248 3.574 1.910 1.00 85.75 306 SER A CA 1
ATOM 2390 C C . SER A 1 306 ? 26.583 5.052 1.690 1.00 85.75 306 SER A C 1
ATOM 2392 O O . SER A 1 306 ? 25.824 5.790 1.059 1.00 85.75 306 SER A O 1
ATOM 2394 N N . GLU A 1 307 ? 27.763 5.487 2.141 1.00 87.38 307 GLU A N 1
ATOM 2395 C CA . GLU A 1 307 ? 28.235 6.863 1.913 1.00 87.38 307 GLU A CA 1
ATOM 2396 C C . GLU A 1 307 ? 28.292 7.218 0.421 1.00 87.38 307 GLU A C 1
ATOM 2398 O O . GLU A 1 307 ? 27.982 8.342 0.036 1.00 87.38 307 GLU A O 1
ATOM 2403 N N . SER A 1 308 ? 28.615 6.253 -0.444 1.00 85.62 308 SER A N 1
ATOM 2404 C CA . SER A 1 308 ? 28.609 6.447 -1.898 1.00 85.62 308 SER A CA 1
ATOM 2405 C C . SER A 1 308 ? 27.202 6.700 -2.453 1.00 85.62 308 SER A C 1
ATOM 2407 O O . SER A 1 308 ? 27.035 7.543 -3.339 1.00 85.62 308 SER A O 1
ATOM 2409 N N . LEU A 1 309 ? 26.178 6.023 -1.917 1.00 87.81 309 LEU A N 1
ATOM 2410 C CA . LEU A 1 309 ? 24.782 6.298 -2.266 1.00 87.81 309 LEU A CA 1
ATOM 2411 C C . LEU A 1 309 ? 24.366 7.681 -1.759 1.00 87.81 309 LEU A C 1
ATOM 2413 O O . LEU A 1 309 ? 23.795 8.457 -2.519 1.00 87.81 309 LEU A O 1
ATOM 2417 N N . LEU A 1 310 ? 24.709 8.028 -0.516 1.00 88.56 310 LEU A N 1
ATOM 2418 C CA . LEU A 1 310 ? 24.423 9.353 0.042 1.00 88.56 310 LEU A CA 1
ATOM 2419 C C . LEU A 1 310 ? 25.096 10.472 -0.760 1.00 88.56 310 LEU A C 1
ATOM 2421 O O . LEU A 1 310 ? 24.469 11.494 -1.025 1.00 88.56 310 LEU A O 1
ATOM 2425 N N . ALA A 1 311 ? 26.344 10.283 -1.188 1.00 85.94 311 ALA A N 1
ATOM 2426 C CA . ALA A 1 311 ? 27.043 11.225 -2.057 1.00 85.94 311 ALA A CA 1
ATOM 2427 C C . ALA A 1 311 ? 26.329 11.382 -3.409 1.00 85.94 311 ALA A C 1
ATOM 2429 O O . ALA A 1 311 ? 26.105 12.507 -3.851 1.00 85.94 311 ALA A O 1
ATOM 2430 N N . SER A 1 312 ? 25.902 10.273 -4.019 1.00 85.19 312 SER A N 1
ATOM 2431 C CA . SER A 1 312 ? 25.160 10.289 -5.287 1.00 85.19 312 SER A CA 1
ATOM 2432 C C . SER A 1 312 ? 23.809 10.999 -5.151 1.00 85.19 312 SER A C 1
ATOM 2434 O O . SER A 1 312 ? 23.448 11.796 -6.010 1.00 85.19 312 SER A O 1
ATOM 2436 N N . LEU A 1 313 ? 23.093 10.780 -4.044 1.00 85.81 313 LEU A N 1
ATOM 2437 C CA . LEU A 1 313 ? 21.830 11.464 -3.749 1.00 85.81 313 LEU A CA 1
ATOM 2438 C C . LEU A 1 313 ? 22.023 12.960 -3.486 1.00 85.81 313 LEU A C 1
ATOM 2440 O O . LEU A 1 313 ? 21.192 13.757 -3.911 1.00 85.81 313 LEU A O 1
ATOM 2444 N N . ARG A 1 314 ? 23.119 13.363 -2.828 1.00 86.31 314 ARG A N 1
ATOM 2445 C CA . ARG A 1 314 ? 23.460 14.785 -2.656 1.00 86.31 314 ARG A CA 1
ATOM 2446 C C . ARG A 1 314 ? 23.698 15.450 -4.008 1.00 86.31 314 ARG A C 1
ATOM 2448 O O . ARG A 1 314 ? 23.119 16.500 -4.255 1.00 86.31 314 ARG A O 1
ATOM 2455 N N . ILE A 1 315 ? 24.475 14.824 -4.895 1.00 83.69 315 ILE A N 1
ATOM 2456 C CA . ILE A 1 315 ? 24.673 15.319 -6.268 1.00 83.69 315 ILE A CA 1
ATOM 2457 C C . ILE A 1 315 ? 23.323 15.405 -6.978 1.00 83.69 315 ILE A C 1
ATOM 2459 O O . ILE A 1 315 ? 22.994 16.440 -7.553 1.00 83.69 315 ILE A O 1
ATOM 2463 N N . TRP A 1 316 ? 22.501 14.362 -6.862 1.00 81.06 316 TRP A N 1
ATOM 2464 C CA . TRP A 1 316 ? 21.188 14.354 -7.485 1.00 81.06 316 TRP A CA 1
ATOM 2465 C C . TRP A 1 316 ? 20.294 15.504 -7.004 1.00 81.06 316 TRP A C 1
ATOM 2467 O O . TRP A 1 316 ? 19.679 16.187 -7.814 1.00 81.06 316 TRP A O 1
ATOM 2477 N N . SER A 1 317 ? 20.301 15.790 -5.699 1.00 80.56 317 SER A N 1
ATOM 2478 C CA . SER A 1 317 ? 19.532 16.894 -5.111 1.00 80.56 317 SER A CA 1
ATOM 2479 C C . SER A 1 317 ? 19.992 18.289 -5.543 1.00 80.56 317 SER A C 1
ATOM 2481 O O . SER A 1 317 ? 19.259 19.250 -5.341 1.00 80.56 317 SER A O 1
ATOM 2483 N N . THR A 1 318 ? 21.197 18.417 -6.114 1.00 79.00 318 THR A N 1
ATOM 2484 C CA . THR A 1 318 ? 21.683 19.695 -6.664 1.00 79.00 318 THR A CA 1
ATOM 2485 C C . THR A 1 318 ? 21.232 19.947 -8.096 1.00 79.00 318 THR A C 1
ATOM 2487 O O . THR A 1 318 ? 21.314 21.086 -8.554 1.00 79.00 318 THR A O 1
ATOM 2490 N N . TYR A 1 319 ? 20.742 18.925 -8.808 1.00 71.50 319 TYR A N 1
ATOM 2491 C CA . TYR A 1 319 ? 20.007 19.183 -10.037 1.00 71.50 319 TYR A CA 1
ATOM 2492 C C . TYR A 1 319 ? 18.672 19.813 -9.644 1.00 71.50 319 TYR A C 1
ATOM 2494 O O . TYR A 1 319 ? 17.926 19.244 -8.850 1.00 71.50 319 TYR A O 1
ATOM 2502 N N . ASP A 1 320 ? 18.372 20.974 -10.218 1.00 49.62 320 ASP A N 1
ATOM 2503 C CA . ASP A 1 320 ? 17.153 21.783 -10.032 1.00 49.62 320 ASP A CA 1
ATOM 2504 C C . ASP A 1 320 ? 15.880 21.082 -10.593 1.00 49.62 320 ASP A C 1
ATOM 2506 O O . ASP A 1 320 ? 15.004 21.691 -11.202 1.00 49.62 320 ASP A O 1
ATOM 2510 N N . ILE A 1 321 ? 15.813 19.751 -10.467 1.00 51.59 321 ILE A N 1
ATOM 2511 C CA . ILE A 1 321 ? 14.821 18.840 -11.050 1.00 51.59 321 ILE A CA 1
ATOM 2512 C C . ILE A 1 321 ? 13.792 18.396 -10.012 1.00 51.59 321 ILE A C 1
ATOM 2514 O O . ILE A 1 321 ? 12.709 17.985 -10.410 1.00 51.59 321 ILE A O 1
ATOM 2518 N N . LEU A 1 322 ? 14.078 18.483 -8.706 1.00 43.12 322 LEU A N 1
ATOM 2519 C CA . LEU A 1 322 ? 13.041 18.355 -7.682 1.00 43.12 322 LEU A CA 1
ATOM 2520 C C . LEU A 1 322 ? 12.230 19.642 -7.730 1.00 43.12 322 LEU A C 1
ATOM 2522 O O . LEU A 1 322 ? 12.691 20.660 -7.209 1.00 43.12 322 LEU A O 1
ATOM 2526 N N . PRO A 1 323 ? 11.044 19.650 -8.353 1.00 41.62 323 PRO A N 1
ATOM 2527 C CA . PRO A 1 323 ? 10.226 20.830 -8.262 1.00 41.62 323 PRO A CA 1
ATOM 2528 C C . PRO A 1 323 ? 9.888 20.938 -6.776 1.00 41.62 323 PRO A C 1
ATOM 2530 O O . PRO A 1 323 ? 9.602 19.919 -6.135 1.00 41.62 323 PRO A O 1
ATOM 2533 N N . ASP A 1 324 ? 9.976 22.149 -6.227 1.00 41.91 324 ASP A N 1
ATOM 2534 C CA . ASP A 1 324 ? 9.467 22.465 -4.894 1.00 41.91 324 ASP A CA 1
ATOM 2535 C C . ASP A 1 324 ? 8.178 21.655 -4.708 1.00 41.91 324 ASP A C 1
ATOM 2537 O O . ASP A 1 324 ? 7.332 21.710 -5.599 1.00 41.91 324 ASP A O 1
ATOM 2541 N N . HIS A 1 325 ? 8.052 20.806 -3.677 1.00 46.62 325 HIS A N 1
ATOM 2542 C CA . HIS A 1 325 ? 6.997 19.768 -3.601 1.00 46.62 325 HIS A CA 1
ATOM 2543 C C . HIS A 1 325 ? 5.563 20.316 -3.789 1.00 46.62 325 HIS A C 1
ATOM 2545 O O . HIS A 1 325 ? 4.615 19.558 -3.958 1.00 46.62 325 HIS A O 1
ATOM 2551 N N . LYS A 1 326 ? 5.416 21.643 -3.768 1.00 42.72 326 LYS A N 1
ATOM 2552 C CA . LYS A 1 326 ? 4.221 22.434 -4.054 1.00 42.72 326 LYS A CA 1
ATOM 2553 C C . LYS A 1 326 ? 3.901 22.627 -5.551 1.00 42.72 326 LYS A C 1
ATOM 2555 O O . LYS A 1 326 ? 2.749 22.890 -5.862 1.00 42.72 326 LYS A O 1
ATOM 2560 N N . ASN A 1 327 ? 4.877 22.502 -6.455 1.00 39.75 327 ASN A N 1
ATOM 2561 C CA . ASN A 1 327 ? 4.792 22.810 -7.894 1.00 39.75 327 ASN A CA 1
ATOM 2562 C C . ASN A 1 327 ? 5.289 21.663 -8.801 1.00 39.75 327 ASN A C 1
ATOM 2564 O O . ASN A 1 327 ? 5.496 21.863 -10.001 1.00 39.75 327 ASN A O 1
ATOM 2568 N N . ALA A 1 328 ? 5.521 20.469 -8.250 1.00 44.94 328 ALA A N 1
ATOM 2569 C CA . ALA A 1 328 ? 5.965 19.324 -9.033 1.00 44.94 328 ALA A CA 1
ATOM 2570 C C . ALA A 1 328 ? 4.852 18.801 -9.924 1.00 44.94 328 ALA A C 1
ATOM 2572 O O . ALA A 1 328 ? 3.855 18.286 -9.435 1.00 44.94 328 ALA A O 1
ATOM 2573 N N . SER A 1 329 ? 5.043 18.901 -11.242 1.00 50.41 329 SER A N 1
ATOM 2574 C CA . SER A 1 329 ? 4.209 18.158 -12.179 1.00 50.41 329 SER A CA 1
ATOM 2575 C C . SER A 1 329 ? 4.385 16.672 -11.873 1.00 50.41 329 SER A C 1
ATOM 2577 O O . SER A 1 329 ? 5.456 16.109 -12.100 1.00 50.41 329 SER A O 1
ATOM 2579 N N . THR A 1 330 ? 3.341 16.033 -11.349 1.00 55.56 330 THR A N 1
ATOM 2580 C CA . THR A 1 330 ? 3.292 14.599 -11.014 1.00 55.56 330 THR A CA 1
ATOM 2581 C C . THR A 1 330 ? 3.237 13.708 -12.264 1.00 55.56 330 THR A C 1
ATOM 2583 O O . THR A 1 330 ? 2.905 12.526 -12.196 1.00 55.56 330 THR A O 1
ATOM 2586 N N . HIS A 1 331 ? 3.554 14.264 -13.437 1.00 61.59 331 HIS A N 1
ATOM 2587 C CA . HIS A 1 331 ? 3.389 13.628 -14.733 1.00 61.59 331 HIS A CA 1
ATOM 2588 C C . HIS A 1 331 ? 4.710 13.154 -15.318 1.00 61.59 331 HIS A C 1
ATOM 2590 O O . HIS A 1 331 ? 5.613 13.941 -15.611 1.00 61.59 331 HIS A O 1
ATOM 2596 N N . ILE A 1 332 ? 4.770 11.854 -15.593 1.00 64.69 332 ILE A N 1
ATOM 2597 C CA . ILE A 1 332 ? 5.825 11.278 -16.422 1.00 64.69 332 ILE A CA 1
ATOM 2598 C C . ILE A 1 332 ? 5.441 11.520 -17.885 1.00 64.69 332 ILE A C 1
ATOM 2600 O O . ILE A 1 332 ? 4.346 11.154 -18.314 1.00 64.69 332 ILE A O 1
ATOM 2604 N N . LYS A 1 333 ? 6.329 12.163 -18.654 1.00 63.66 333 LYS A N 1
ATOM 2605 C CA . LYS A 1 333 ? 6.102 12.413 -20.086 1.00 63.66 333 LYS A CA 1
ATOM 2606 C C . LYS A 1 333 ? 5.907 11.083 -20.817 1.00 63.66 333 LYS A C 1
ATOM 2608 O O . LYS A 1 333 ? 6.705 10.162 -20.656 1.00 63.66 333 LYS A O 1
ATOM 2613 N N . GLN A 1 334 ? 4.861 11.002 -21.635 1.00 62.03 334 GLN A N 1
ATOM 2614 C CA . GLN A 1 334 ? 4.608 9.832 -22.469 1.00 62.03 334 GLN A CA 1
ATOM 2615 C C . GLN A 1 334 ? 5.751 9.677 -23.496 1.00 62.03 334 GLN A C 1
ATOM 2617 O O . GLN A 1 334 ? 6.174 10.681 -24.079 1.00 62.03 334 GLN A O 1
ATOM 2622 N N . PRO A 1 335 ? 6.276 8.459 -23.730 1.00 58.22 335 PRO A N 1
ATOM 2623 C CA . PRO A 1 335 ? 7.300 8.245 -24.748 1.00 58.22 335 PRO A CA 1
ATOM 2624 C C . PRO A 1 335 ? 6.760 8.616 -26.136 1.00 58.22 335 PRO A C 1
ATOM 2626 O O . PRO A 1 335 ? 5.638 8.249 -26.488 1.00 58.22 335 PRO A O 1
ATOM 2629 N N . ALA A 1 336 ? 7.574 9.315 -26.935 1.00 50.97 336 ALA A N 1
ATOM 2630 C CA . ALA A 1 336 ? 7.178 9.970 -28.192 1.00 50.97 336 ALA A CA 1
ATOM 2631 C C . ALA A 1 336 ? 6.570 9.042 -29.270 1.00 50.97 336 ALA A C 1
ATOM 2633 O O . ALA A 1 336 ? 5.982 9.525 -30.232 1.00 50.97 336 ALA A O 1
ATOM 2634 N N . ASN A 1 337 ? 6.686 7.721 -29.107 1.00 54.81 337 ASN A N 1
ATOM 2635 C CA . ASN A 1 337 ? 6.282 6.713 -30.089 1.00 54.81 337 ASN A CA 1
ATOM 2636 C C . ASN A 1 337 ? 4.901 6.075 -29.829 1.00 54.81 337 ASN A C 1
ATOM 2638 O O . ASN A 1 337 ? 4.551 5.109 -30.505 1.00 54.81 337 ASN A O 1
ATOM 2642 N N . GLN A 1 338 ? 4.114 6.555 -28.859 1.00 58.19 338 GLN A N 1
ATOM 2643 C CA . GLN A 1 338 ? 2.763 6.034 -28.602 1.00 58.19 338 GLN A CA 1
ATOM 2644 C C . GLN A 1 338 ? 1.679 7.016 -29.043 1.00 58.19 338 GLN A C 1
ATOM 2646 O O . GLN A 1 338 ? 1.693 8.183 -28.661 1.00 58.19 338 GLN A O 1
ATOM 2651 N N . VAL A 1 339 ? 0.698 6.515 -29.803 1.00 58.66 339 VAL A N 1
ATOM 2652 C CA . VAL A 1 339 ? -0.538 7.253 -30.085 1.00 58.66 339 VAL A CA 1
ATOM 2653 C C . VAL A 1 339 ? -1.246 7.511 -28.749 1.00 58.66 339 VAL A C 1
ATOM 2655 O O . VAL A 1 339 ? -1.481 6.555 -28.001 1.00 58.66 339 VAL A O 1
ATOM 2658 N N . PRO A 1 340 ? -1.569 8.769 -28.412 1.00 62.62 340 PRO A N 1
ATOM 2659 C CA . PRO A 1 340 ? -2.232 9.077 -27.158 1.00 62.62 340 PRO A CA 1
ATOM 2660 C C . PRO A 1 340 ? -3.622 8.437 -27.127 1.00 62.62 340 PRO A C 1
ATOM 2662 O O . PRO A 1 340 ? -4.462 8.700 -27.984 1.00 62.62 340 PRO A O 1
ATOM 2665 N N . ASN A 1 341 ? -3.865 7.583 -26.131 1.00 77.50 341 ASN A N 1
ATOM 2666 C CA . ASN A 1 341 ? -5.202 7.073 -25.867 1.00 77.50 341 ASN A CA 1
ATOM 2667 C C . ASN A 1 341 ? -5.990 8.176 -25.128 1.00 77.50 341 ASN A C 1
ATOM 2669 O O . ASN A 1 341 ? -5.610 8.542 -24.006 1.00 77.50 341 ASN A O 1
ATOM 2673 N N . PRO A 1 342 ? -7.075 8.711 -25.720 1.00 81.81 342 PRO A N 1
ATOM 2674 C CA . PRO A 1 342 ? -7.819 9.829 -25.144 1.00 81.81 342 PRO A CA 1
ATOM 2675 C C . PRO A 1 342 ? -8.393 9.482 -23.766 1.00 81.81 342 PRO A C 1
ATOM 2677 O O . PRO A 1 342 ? -8.372 10.316 -22.863 1.00 81.81 342 PRO A O 1
ATOM 2680 N N . SER A 1 343 ? -8.808 8.230 -23.550 1.00 81.94 343 SER A N 1
ATOM 2681 C CA . SER A 1 343 ? -9.321 7.761 -22.261 1.00 81.94 343 SER A CA 1
ATOM 2682 C C . SER A 1 343 ? -8.247 7.784 -21.173 1.00 81.94 343 SER A C 1
ATOM 2684 O O . SER A 1 343 ? -8.533 8.192 -20.051 1.00 81.94 343 SER A O 1
ATOM 2686 N N . SER A 1 344 ? -6.996 7.412 -21.487 1.00 79.31 344 SER A N 1
ATOM 2687 C CA . SER A 1 344 ? -5.895 7.492 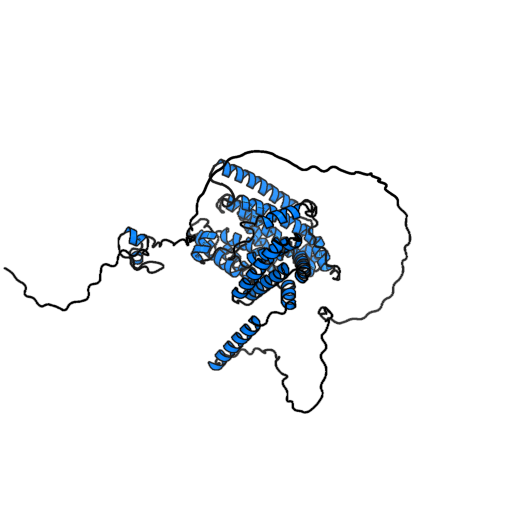-20.511 1.00 79.31 344 SER A CA 1
ATOM 2688 C C . SER A 1 344 ? -5.487 8.928 -20.201 1.00 79.31 344 SER A C 1
ATOM 2690 O O . SER A 1 344 ? -5.137 9.216 -19.062 1.00 79.31 344 SER A O 1
ATOM 2692 N N . GLN A 1 345 ? -5.578 9.834 -21.180 1.00 83.06 345 GLN A N 1
ATOM 2693 C CA . GLN A 1 345 ? -5.302 11.256 -20.962 1.00 83.06 345 GLN A CA 1
ATOM 2694 C C . GLN A 1 345 ? -6.380 11.909 -20.096 1.00 83.06 345 GLN A C 1
ATOM 2696 O O . GLN A 1 345 ? -6.058 12.627 -19.155 1.00 83.06 345 GLN A O 1
ATOM 2701 N N . LEU A 1 346 ? -7.656 11.621 -20.361 1.00 86.75 346 LEU A N 1
ATOM 2702 C CA . LEU A 1 346 ? -8.760 12.097 -19.528 1.00 86.75 346 LEU A CA 1
ATOM 2703 C C . LEU A 1 346 ? -8.681 11.527 -18.109 1.00 86.75 346 LEU A C 1
ATOM 2705 O O . LEU A 1 346 ? -8.833 12.274 -17.144 1.00 86.75 346 LEU A O 1
ATOM 2709 N N . LEU A 1 347 ? -8.388 10.229 -17.974 1.00 86.25 347 LEU A N 1
ATOM 2710 C CA . LEU A 1 347 ? -8.175 9.600 -16.672 1.00 86.25 347 LEU A CA 1
ATOM 2711 C C . LEU A 1 347 ? -6.999 10.237 -15.927 1.00 86.25 347 LEU A C 1
ATOM 2713 O O . LEU A 1 347 ? -7.106 10.468 -14.728 1.00 86.25 347 LEU A O 1
ATOM 2717 N N . GLN A 1 348 ? -5.908 10.554 -16.627 1.00 83.81 348 GLN A N 1
ATOM 2718 C CA . GLN A 1 348 ? -4.769 11.258 -16.050 1.00 83.81 348 GLN A CA 1
ATOM 2719 C C . GLN A 1 348 ? -5.184 12.645 -15.554 1.00 83.81 348 GLN A C 1
ATOM 2721 O O . GLN A 1 348 ? -4.986 12.928 -14.382 1.00 83.81 348 GLN A O 1
ATOM 2726 N N . ILE A 1 349 ? -5.822 13.469 -16.391 1.00 86.38 349 ILE A N 1
ATOM 2727 C CA . ILE A 1 349 ? -6.237 14.840 -16.039 1.00 86.38 349 ILE A CA 1
ATOM 2728 C C . ILE A 1 349 ? -7.184 14.852 -14.832 1.00 86.38 349 ILE A C 1
ATOM 2730 O O . ILE A 1 349 ? -7.000 15.634 -13.899 1.00 86.38 349 ILE A O 1
ATOM 2734 N N . LEU A 1 350 ? -8.197 13.983 -14.834 1.00 88.50 350 LEU A N 1
ATOM 2735 C CA . LEU A 1 350 ? -9.169 13.899 -13.740 1.00 88.50 350 LEU A CA 1
ATOM 2736 C C . LEU A 1 350 ? -8.562 13.256 -12.484 1.00 88.50 350 LEU A C 1
ATOM 2738 O O . LEU A 1 350 ? -8.911 13.636 -11.363 1.00 88.50 350 LEU A O 1
ATOM 2742 N N . GLY A 1 351 ? -7.645 12.306 -12.676 1.00 87.50 351 GLY A N 1
ATOM 2743 C CA . GLY A 1 351 ? -6.962 11.559 -11.627 1.00 87.50 351 GLY A CA 1
ATOM 2744 C C . GLY A 1 351 ? -5.874 12.347 -10.901 1.00 87.50 351 GLY A C 1
ATOM 2745 O O . GLY A 1 351 ? -5.668 12.083 -9.720 1.00 87.50 351 GLY A O 1
ATOM 2746 N N . THR A 1 352 ? -5.234 13.343 -11.531 1.00 86.69 352 THR A N 1
ATOM 2747 C CA . THR A 1 352 ? -4.135 14.126 -10.925 1.00 86.69 352 THR A CA 1
ATOM 2748 C C . THR A 1 352 ? -4.514 14.672 -9.557 1.00 86.69 352 THR A C 1
ATOM 2750 O O . THR A 1 352 ? -3.839 14.409 -8.572 1.00 86.69 352 THR A O 1
ATOM 2753 N N . SER A 1 353 ? -5.657 15.355 -9.471 1.00 89.19 353 SER A N 1
ATOM 2754 C CA . SER A 1 353 ? -6.116 15.959 -8.214 1.00 89.19 353 SER A CA 1
ATOM 2755 C C . SER A 1 353 ? -6.400 14.928 -7.111 1.00 89.19 353 SER A C 1
ATOM 2757 O O . SER A 1 353 ? -6.252 15.216 -5.925 1.00 89.19 353 SER A O 1
ATOM 2759 N N . ILE A 1 354 ? -6.788 13.709 -7.500 1.00 91.50 354 ILE A N 1
ATOM 2760 C CA . ILE A 1 354 ? -7.038 12.590 -6.586 1.00 91.50 354 ILE A CA 1
ATOM 2761 C C . ILE A 1 354 ? -5.704 12.029 -6.087 1.00 91.50 354 ILE A C 1
ATOM 2763 O O . ILE A 1 354 ? -5.547 11.768 -4.893 1.00 91.50 354 ILE A O 1
ATOM 2767 N N . PHE A 1 355 ? -4.736 11.880 -6.991 1.00 89.06 355 PHE A N 1
ATOM 2768 C CA . PHE A 1 355 ? -3.387 11.455 -6.652 1.00 89.06 355 PHE A CA 1
ATOM 2769 C C . PHE A 1 355 ? -2.682 12.476 -5.756 1.00 89.06 355 PHE A C 1
ATOM 2771 O O . PHE A 1 355 ? -2.080 12.077 -4.768 1.00 89.06 355 PHE A O 1
ATOM 2778 N N . ASP A 1 356 ? -2.816 13.777 -6.017 1.00 89.12 356 ASP A N 1
ATOM 2779 C CA . ASP A 1 356 ? -2.231 14.832 -5.181 1.00 89.12 356 ASP A CA 1
ATOM 2780 C C . ASP A 1 356 ? -2.793 14.791 -3.754 1.00 89.12 356 ASP A C 1
ATOM 2782 O O . ASP A 1 356 ? -2.050 14.928 -2.777 1.00 89.12 356 ASP A O 1
ATOM 2786 N N . PHE A 1 357 ? -4.098 14.540 -3.604 1.00 93.69 357 PHE A N 1
ATOM 2787 C CA . PHE A 1 357 ? -4.701 14.278 -2.297 1.00 93.69 357 PHE A CA 1
ATOM 2788 C C . PHE A 1 357 ? -4.048 13.063 -1.621 1.00 93.69 357 PHE A C 1
ATOM 2790 O O . PHE A 1 357 ? -3.637 13.150 -0.462 1.00 93.69 357 PHE A O 1
ATOM 2797 N N . TYR A 1 358 ? -3.916 11.942 -2.338 1.00 92.75 358 TYR A N 1
ATOM 2798 C CA . TYR A 1 358 ? -3.300 10.727 -1.802 1.00 92.75 358 TYR A CA 1
ATOM 2799 C C . TYR A 1 358 ? -1.830 10.939 -1.428 1.00 92.75 358 TYR A C 1
ATOM 2801 O O . TYR A 1 358 ? -1.399 10.517 -0.359 1.00 92.75 358 TYR A O 1
ATOM 2809 N N . PHE A 1 359 ? -1.065 11.634 -2.264 1.00 91.06 359 PHE A N 1
ATOM 2810 C CA . PHE A 1 359 ? 0.335 11.955 -2.030 1.00 91.06 359 PHE A CA 1
ATOM 2811 C C . PHE A 1 359 ? 0.507 12.796 -0.759 1.00 91.06 359 PHE A C 1
ATOM 2813 O O . PHE A 1 359 ? 1.295 12.439 0.118 1.00 91.06 359 PHE A O 1
ATOM 2820 N N . ASN A 1 360 ? -0.298 13.852 -0.595 1.00 93.50 360 ASN A N 1
ATOM 2821 C CA . ASN A 1 360 ? -0.309 14.657 0.630 1.00 93.50 360 ASN A CA 1
ATOM 2822 C C . ASN A 1 360 ? -0.733 13.840 1.861 1.00 93.50 360 ASN A C 1
ATOM 2824 O O . ASN A 1 360 ? -0.162 14.002 2.942 1.00 93.50 360 ASN A O 1
ATOM 2828 N N . LEU A 1 361 ? -1.689 12.923 1.699 1.00 95.12 361 LEU A N 1
ATOM 2829 C CA . LEU A 1 361 ? -2.084 11.995 2.754 1.00 95.12 361 LEU A CA 1
ATOM 2830 C C . LEU A 1 361 ? -0.928 11.060 3.151 1.00 95.12 361 LEU A C 1
ATOM 2832 O O . LEU A 1 361 ? -0.720 10.837 4.342 1.00 95.12 361 LEU A O 1
ATOM 2836 N N . GLN A 1 362 ? -0.141 10.558 2.194 1.00 92.25 362 GLN A N 1
ATOM 2837 C CA . GLN A 1 362 ? 1.035 9.726 2.478 1.00 92.25 362 GLN A CA 1
ATOM 2838 C C . GLN A 1 362 ? 2.139 10.500 3.211 1.00 92.25 362 GLN A C 1
ATOM 2840 O O . GLN A 1 362 ? 2.779 9.937 4.102 1.00 92.25 362 GLN A O 1
ATOM 2845 N N . ILE A 1 363 ? 2.332 11.791 2.909 1.00 92.31 363 ILE A N 1
ATOM 2846 C CA . ILE A 1 363 ? 3.247 12.656 3.675 1.00 92.31 363 ILE A CA 1
ATOM 2847 C C . ILE A 1 363 ? 2.813 12.703 5.145 1.00 92.31 363 ILE A C 1
ATOM 2849 O O . ILE A 1 363 ? 3.626 12.441 6.034 1.00 92.31 363 ILE A O 1
ATOM 2853 N N . ILE A 1 364 ? 1.525 12.959 5.401 1.00 94.88 364 ILE A N 1
ATOM 2854 C CA . ILE A 1 364 ? 0.971 12.972 6.761 1.00 94.88 364 ILE A CA 1
ATOM 2855 C C . ILE A 1 364 ? 1.104 11.591 7.423 1.00 94.88 364 ILE A C 1
ATOM 2857 O O . ILE A 1 364 ? 1.523 11.502 8.576 1.00 94.88 364 ILE A O 1
ATOM 2861 N N . SER A 1 365 ? 0.816 10.502 6.706 1.00 93.88 365 SER A N 1
ATOM 2862 C CA . SER A 1 365 ? 0.953 9.139 7.240 1.00 93.88 365 SER A CA 1
ATOM 2863 C C . SER A 1 365 ? 2.397 8.828 7.665 1.00 93.88 365 SER A C 1
ATOM 2865 O O . SER A 1 365 ? 2.639 8.237 8.722 1.00 93.88 365 SER A O 1
ATOM 2867 N N . GLY A 1 366 ? 3.385 9.314 6.907 1.00 92.44 366 GLY A N 1
ATOM 2868 C CA . GLY A 1 366 ? 4.798 9.228 7.274 1.00 92.44 366 GLY A CA 1
ATOM 2869 C C . GLY A 1 366 ? 5.141 9.984 8.564 1.00 92.44 366 GLY A C 1
ATOM 2870 O O . GLY A 1 366 ? 5.935 9.498 9.373 1.00 92.44 366 GLY A O 1
ATOM 2871 N N . GLU A 1 367 ? 4.531 11.147 8.796 1.00 94.12 367 GLU A N 1
ATOM 2872 C CA . GLU A 1 367 ? 4.668 11.887 10.057 1.00 94.12 367 GLU A CA 1
ATOM 2873 C C . GLU A 1 367 ? 4.036 11.120 11.229 1.00 94.12 367 GLU A C 1
ATOM 2875 O O . GLU A 1 367 ? 4.677 10.963 12.271 1.00 94.12 367 GLU A O 1
ATOM 2880 N N . ILE A 1 368 ? 2.840 10.549 11.037 1.00 93.38 368 ILE A N 1
ATOM 2881 C CA . ILE A 1 368 ? 2.169 9.696 12.034 1.00 93.38 368 ILE A CA 1
ATOM 2882 C C . ILE A 1 368 ? 3.065 8.510 12.417 1.00 93.38 368 ILE A C 1
ATOM 2884 O O . ILE A 1 368 ? 3.258 8.229 13.604 1.00 93.38 368 ILE A O 1
ATOM 2888 N N . ALA A 1 369 ? 3.686 7.846 11.438 1.00 90.50 369 ALA A N 1
ATOM 2889 C CA . ALA A 1 369 ? 4.599 6.732 11.690 1.00 90.50 369 ALA A CA 1
ATOM 2890 C C . ALA A 1 369 ? 5.805 7.143 12.561 1.00 90.50 369 ALA A C 1
ATOM 2892 O O . ALA A 1 369 ? 6.200 6.399 13.470 1.00 90.50 369 ALA A O 1
ATOM 2893 N N . ARG A 1 370 ? 6.356 8.348 12.353 1.00 90.56 370 ARG A N 1
ATOM 2894 C CA . ARG A 1 370 ? 7.468 8.894 13.159 1.00 90.56 370 ARG A CA 1
ATOM 2895 C C . ARG A 1 370 ? 7.073 9.206 14.604 1.00 90.56 370 ARG A C 1
ATOM 2897 O O . ARG A 1 370 ? 7.941 9.211 15.475 1.00 90.56 370 ARG A O 1
ATOM 2904 N N . LEU A 1 371 ? 5.785 9.410 14.886 1.00 90.94 371 LEU A N 1
ATOM 2905 C CA . LEU A 1 371 ? 5.281 9.635 16.244 1.00 90.94 371 LEU A CA 1
ATOM 2906 C C . LEU A 1 371 ? 5.142 8.343 17.072 1.00 90.94 371 LEU A C 1
ATOM 2908 O O . LEU A 1 371 ? 4.872 8.386 18.279 1.00 90.94 371 LEU A O 1
ATOM 2912 N N . THR A 1 372 ? 5.323 7.172 16.461 1.00 86.06 372 THR A N 1
ATOM 2913 C CA . THR A 1 372 ? 5.281 5.900 17.193 1.00 86.06 372 THR A CA 1
ATOM 2914 C C . THR A 1 372 ? 6.479 5.758 18.142 1.00 86.06 372 THR A C 1
ATOM 2916 O O . THR A 1 372 ? 7.569 6.277 17.902 1.00 86.06 372 THR A O 1
ATOM 2919 N N . HIS A 1 373 ? 6.312 4.982 19.219 1.00 82.69 373 HIS A N 1
ATOM 2920 C CA . HIS A 1 373 ? 7.378 4.721 20.201 1.00 82.69 373 HIS A CA 1
ATOM 2921 C C . HIS A 1 373 ? 8.612 3.998 19.622 1.00 82.69 373 HIS A C 1
ATOM 2923 O O . HIS A 1 373 ? 9.623 3.863 20.305 1.00 82.69 373 HIS A O 1
ATOM 2929 N N . TYR A 1 374 ? 8.528 3.494 18.385 1.00 80.38 374 TYR A N 1
ATOM 2930 C CA . TYR A 1 374 ? 9.654 2.882 17.680 1.00 80.38 374 TYR A CA 1
ATOM 2931 C C . TYR A 1 374 ? 10.606 3.915 17.070 1.00 80.38 374 TYR A C 1
ATOM 2933 O O . TYR A 1 374 ? 11.769 3.591 16.837 1.00 80.38 374 TYR A O 1
ATOM 2941 N N . HIS A 1 375 ? 10.120 5.131 16.811 1.00 82.12 375 HIS A N 1
ATOM 2942 C CA . HIS A 1 375 ? 10.865 6.186 16.121 1.00 82.12 375 HIS A CA 1
ATOM 2943 C C . HIS A 1 375 ? 11.178 7.392 17.010 1.00 82.12 375 HIS A C 1
ATOM 2945 O O . HIS A 1 375 ? 12.125 8.120 16.719 1.00 82.12 375 HIS A O 1
ATOM 2951 N N . ARG A 1 376 ? 10.447 7.578 18.116 1.00 86.06 376 ARG A N 1
ATOM 2952 C CA . ARG A 1 376 ? 10.708 8.637 19.100 1.00 86.06 376 ARG A CA 1
ATOM 2953 C C . ARG A 1 376 ? 10.592 8.144 20.540 1.00 86.06 376 ARG A C 1
ATOM 2955 O O . ARG A 1 376 ? 9.896 7.166 20.817 1.00 86.06 376 ARG A O 1
ATOM 2962 N N . SER A 1 377 ? 11.233 8.861 21.467 1.00 84.94 377 SER A N 1
ATOM 2963 C CA . SER A 1 377 ? 11.002 8.662 22.904 1.00 84.94 377 SER A CA 1
ATOM 2964 C C . SER A 1 377 ? 9.557 9.008 23.262 1.00 84.94 377 SER A C 1
ATOM 2966 O O . SER A 1 377 ? 8.995 9.977 22.749 1.00 84.94 377 SER A O 1
ATOM 2968 N N . ARG A 1 378 ? 8.968 8.185 24.135 1.00 83.19 378 ARG A N 1
ATOM 2969 C CA . ARG A 1 378 ? 7.617 8.345 24.700 1.00 83.19 378 ARG A CA 1
ATOM 2970 C C . ARG A 1 378 ? 7.603 7.977 26.182 1.00 83.19 378 ARG A C 1
ATOM 2972 O O . ARG A 1 378 ? 6.713 7.273 26.651 1.00 83.19 378 ARG A O 1
ATOM 2979 N N . THR A 1 379 ? 8.672 8.334 26.888 1.00 84.75 379 THR A N 1
ATOM 2980 C CA . THR A 1 379 ? 8.928 7.833 28.247 1.00 84.75 379 THR A CA 1
ATOM 2981 C C . THR A 1 379 ? 8.638 8.871 29.322 1.00 84.75 379 THR A C 1
ATOM 2983 O O . THR A 1 379 ? 8.384 8.496 30.466 1.00 84.75 379 THR A O 1
ATOM 2986 N N . THR A 1 380 ? 8.633 10.159 28.969 1.00 89.12 380 THR A N 1
ATOM 2987 C CA . THR A 1 380 ? 8.342 11.256 29.899 1.00 89.12 380 THR A CA 1
ATOM 2988 C C . THR A 1 380 ? 6.947 11.845 29.667 1.00 89.12 380 THR A C 1
ATOM 2990 O O . THR A 1 380 ? 6.374 11.719 28.586 1.00 89.12 380 THR A O 1
ATOM 2993 N N . GLY A 1 381 ? 6.391 12.519 30.681 1.00 87.69 381 GLY A N 1
ATOM 2994 C CA . GLY A 1 381 ? 5.137 13.266 30.525 1.00 87.69 381 GLY A CA 1
ATOM 2995 C C . GLY A 1 381 ? 5.249 14.404 29.503 1.00 87.69 381 GLY A C 1
ATOM 2996 O O . GLY A 1 381 ? 4.306 14.643 28.761 1.00 87.69 381 GLY A O 1
ATOM 2997 N N . ALA A 1 382 ? 6.421 15.042 29.408 1.00 88.69 382 ALA A N 1
ATOM 2998 C CA . ALA A 1 382 ? 6.698 16.063 28.400 1.00 88.69 382 ALA A CA 1
ATOM 2999 C C . ALA A 1 382 ? 6.716 15.473 26.979 1.00 88.69 382 ALA A C 1
ATOM 3001 O O . ALA A 1 382 ? 6.109 16.052 26.084 1.00 88.69 382 ALA A O 1
ATOM 3002 N N . ASP A 1 383 ? 7.321 14.290 26.790 1.00 87.75 383 ASP A N 1
ATOM 3003 C CA . ASP A 1 383 ? 7.300 13.579 25.501 1.00 87.75 383 ASP A CA 1
ATOM 3004 C C . ASP A 1 383 ? 5.853 13.292 25.074 1.00 87.75 383 ASP A C 1
ATOM 3006 O O . ASP A 1 383 ? 5.507 13.407 23.900 1.00 87.75 383 ASP A O 1
ATOM 3010 N N . GLN A 1 384 ? 5.005 12.887 26.026 1.00 87.75 384 GLN A N 1
ATOM 3011 C CA . GLN A 1 384 ? 3.613 12.553 25.747 1.00 87.75 384 GLN A CA 1
ATOM 3012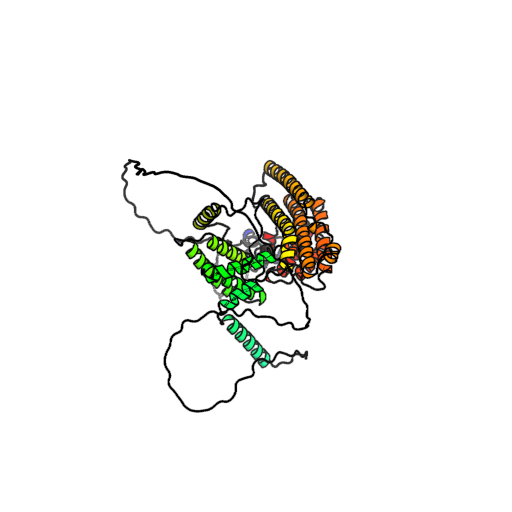 C C . GLN A 1 384 ? 2.768 13.798 25.449 1.00 87.75 384 GLN A C 1
ATOM 3014 O O . GLN A 1 384 ? 1.911 13.737 24.568 1.00 87.75 384 GLN A O 1
ATOM 3019 N N . GLU A 1 385 ? 3.019 14.919 26.126 1.00 89.31 385 GLU A N 1
ATOM 3020 C CA . GLU A 1 385 ? 2.374 16.200 25.820 1.00 89.31 385 GLU A CA 1
ATOM 3021 C C . GLU A 1 385 ? 2.746 16.675 24.410 1.00 89.31 385 GLU A C 1
ATOM 3023 O O . GLU A 1 385 ? 1.864 16.985 23.615 1.00 89.31 385 GLU A O 1
ATOM 3028 N N . GLU A 1 386 ? 4.030 16.629 24.047 1.00 91.31 386 GLU A N 1
ATOM 3029 C CA . GLU A 1 386 ? 4.496 17.007 22.708 1.00 91.31 386 GLU A CA 1
ATOM 3030 C C . GLU A 1 386 ? 3.849 16.141 21.616 1.00 91.31 386 GLU A C 1
ATOM 3032 O O . GLU A 1 386 ? 3.323 16.664 20.636 1.00 91.31 386 GLU A O 1
ATOM 3037 N N . VAL A 1 387 ? 3.799 14.815 21.812 1.00 91.25 387 VAL A N 1
ATOM 3038 C CA . VAL A 1 387 ? 3.083 13.911 20.894 1.00 91.25 387 VAL A CA 1
ATOM 3039 C C . VAL A 1 387 ? 1.607 14.284 20.790 1.00 91.25 387 VAL A C 1
ATOM 3041 O O . VAL A 1 387 ? 1.049 14.245 19.698 1.00 91.25 387 VAL A O 1
ATOM 3044 N N . THR A 1 388 ? 0.967 14.644 21.901 1.00 90.88 388 THR A N 1
ATOM 3045 C CA . THR A 1 388 ? -0.453 15.015 21.912 1.00 90.88 388 THR A CA 1
ATOM 3046 C C . THR A 1 388 ? -0.692 16.288 21.098 1.00 90.88 388 THR A C 1
ATOM 3048 O O . THR A 1 388 ? -1.617 16.322 20.285 1.00 90.88 388 THR A O 1
ATOM 3051 N N . GLN A 1 389 ? 0.172 17.296 21.240 1.00 93.19 389 GLN A N 1
ATOM 3052 C CA . GLN A 1 389 ? 0.105 18.527 20.446 1.00 93.19 389 GLN A CA 1
ATOM 3053 C C . GLN A 1 389 ? 0.336 18.263 18.950 1.00 93.19 389 GLN A C 1
ATOM 3055 O O . GLN A 1 389 ? -0.432 18.743 18.112 1.00 93.19 389 GLN A O 1
ATOM 3060 N N . GLU A 1 390 ? 1.323 17.433 18.603 1.00 93.81 390 GLU A N 1
ATOM 3061 C CA . GLU A 1 390 ? 1.566 17.021 17.213 1.00 93.81 390 GLU A CA 1
ATOM 3062 C C . GLU A 1 390 ? 0.371 16.259 16.624 1.00 93.81 390 GLU A C 1
ATOM 3064 O O . GLU A 1 390 ? -0.050 16.526 15.500 1.00 93.81 390 GLU A O 1
ATOM 3069 N N . VAL A 1 391 ? -0.252 15.362 17.394 1.00 92.69 391 VAL A N 1
ATOM 3070 C CA . VAL A 1 391 ? -1.467 14.646 16.971 1.00 92.69 391 VAL A CA 1
ATOM 3071 C C . VAL A 1 391 ? -2.624 15.614 16.707 1.00 92.69 391 VAL A C 1
ATOM 3073 O O . VAL A 1 391 ? -3.336 15.440 15.718 1.00 92.69 391 VAL A O 1
ATOM 3076 N N . ILE A 1 392 ? -2.813 16.645 17.536 1.00 92.69 392 ILE A N 1
ATOM 3077 C CA . ILE A 1 392 ? -3.842 17.678 17.313 1.00 92.69 392 ILE A CA 1
ATOM 3078 C C . ILE A 1 392 ? -3.564 18.445 16.012 1.00 92.69 392 ILE A C 1
ATOM 3080 O O . ILE A 1 392 ? -4.472 18.624 15.194 1.00 92.69 392 ILE A O 1
ATOM 3084 N N . SER A 1 393 ? -2.309 18.845 15.790 1.00 96.19 393 SER A N 1
ATOM 3085 C CA . SER A 1 393 ? -1.867 19.514 14.559 1.00 96.19 393 SER A CA 1
ATOM 3086 C C . SER A 1 393 ? -2.114 18.648 13.317 1.00 96.19 393 SER A C 1
ATOM 3088 O O . SER A 1 393 ? -2.721 19.099 12.340 1.00 96.19 393 SER A O 1
ATOM 3090 N N . ILE A 1 394 ? -1.734 17.368 13.377 1.00 96.00 394 ILE A N 1
ATOM 3091 C CA . ILE A 1 394 ? -1.950 16.395 12.301 1.00 96.00 394 ILE A CA 1
ATOM 3092 C C . ILE A 1 394 ? -3.441 16.194 12.028 1.00 96.00 394 ILE A C 1
ATOM 3094 O O . ILE A 1 394 ? -3.846 16.230 10.867 1.00 96.00 394 ILE A O 1
ATOM 3098 N N . LYS A 1 395 ? -4.279 16.033 13.063 1.00 94.44 395 LYS A N 1
ATOM 3099 C CA . LYS A 1 395 ? -5.737 15.923 12.887 1.00 94.44 395 LYS A CA 1
ATOM 3100 C C . LYS A 1 395 ? -6.300 17.142 12.159 1.00 94.44 395 LYS A C 1
ATOM 3102 O O . LYS A 1 395 ? -7.061 16.977 11.211 1.00 94.44 395 LYS A O 1
ATOM 3107 N N . SER A 1 396 ? -5.894 18.349 12.554 1.00 95.81 396 SER A N 1
ATOM 3108 C CA . SER A 1 396 ? -6.307 19.590 11.886 1.00 95.81 396 SER A CA 1
ATOM 3109 C C . SER A 1 396 ? -5.914 19.602 10.403 1.00 95.81 396 SER A C 1
ATOM 3111 O O . SER A 1 396 ? -6.739 19.905 9.541 1.00 95.81 396 SER A O 1
ATOM 3113 N N . ARG A 1 397 ? -4.686 19.175 10.077 1.00 96.94 397 ARG A N 1
ATOM 3114 C CA . ARG A 1 397 ? -4.218 19.047 8.686 1.00 96.94 397 ARG A CA 1
ATOM 3115 C C . ARG A 1 397 ? -4.967 17.977 7.897 1.00 96.94 397 ARG A C 1
ATOM 3117 O O . ARG A 1 397 ? -5.267 18.212 6.732 1.00 96.94 397 ARG A O 1
ATOM 3124 N N . LEU A 1 398 ? -5.302 16.840 8.510 1.00 96.81 398 LEU A N 1
ATOM 3125 C CA . LEU A 1 398 ? -6.146 15.815 7.890 1.00 96.81 398 LEU A CA 1
ATOM 3126 C C . LEU A 1 398 ? -7.536 16.375 7.573 1.00 96.81 398 LEU A C 1
ATOM 3128 O O . LEU A 1 398 ? -8.017 16.198 6.457 1.00 96.81 398 LEU A O 1
ATOM 3132 N N . PHE A 1 399 ? -8.173 17.084 8.508 1.00 96.06 399 PHE A N 1
ATOM 3133 C CA . PHE A 1 399 ? -9.452 17.746 8.235 1.00 96.06 399 PHE A CA 1
ATOM 3134 C C . PHE A 1 399 ? -9.324 18.781 7.117 1.00 96.06 399 PHE A C 1
ATOM 3136 O O . PHE A 1 399 ? -10.108 18.745 6.178 1.00 96.06 399 PHE A O 1
ATOM 3143 N N . GLY A 1 400 ? -8.298 19.634 7.148 1.00 96.44 400 GLY A N 1
ATOM 3144 C CA . GLY A 1 400 ? -8.043 20.595 6.074 1.00 96.44 400 GLY A CA 1
ATOM 3145 C C . GLY A 1 400 ? -7.826 19.930 4.711 1.00 96.44 400 GLY A C 1
ATOM 3146 O O . GLY A 1 400 ? -8.337 20.412 3.705 1.00 96.44 400 GLY A O 1
ATOM 3147 N N . LEU A 1 401 ? -7.113 18.803 4.660 1.00 95.88 401 LEU A N 1
ATOM 3148 C CA . LEU A 1 401 ? -6.925 18.029 3.431 1.00 95.88 401 LEU A CA 1
ATOM 3149 C C . LEU A 1 401 ? -8.251 17.436 2.930 1.00 95.88 401 LEU A C 1
ATOM 3151 O O . LEU A 1 401 ? -8.513 17.437 1.730 1.00 95.88 401 LEU A O 1
ATOM 3155 N N . TRP A 1 402 ? -9.101 16.962 3.844 1.00 96.12 402 TRP A N 1
ATOM 3156 C CA . TRP A 1 402 ? -10.428 16.436 3.525 1.00 96.12 402 TRP A CA 1
ATOM 3157 C C . TRP A 1 402 ? -11.357 17.531 2.992 1.00 96.12 402 TRP A C 1
ATOM 3159 O O . TRP A 1 402 ? -11.980 17.341 1.954 1.00 96.12 402 TRP A O 1
ATOM 3169 N N . GLU A 1 403 ? -11.426 18.692 3.633 1.00 95.19 403 GLU A N 1
ATOM 3170 C CA . GLU A 1 403 ? -12.293 19.790 3.178 1.00 95.19 403 GLU A CA 1
ATOM 3171 C C . GLU A 1 403 ? -11.872 20.348 1.808 1.00 95.19 403 GLU A C 1
ATOM 3173 O O . GLU A 1 403 ? -12.718 20.775 1.028 1.00 95.19 403 GLU A O 1
ATOM 3178 N N . ASN A 1 404 ? -10.582 20.271 1.468 1.00 93.31 404 ASN A N 1
ATOM 3179 C CA . ASN A 1 404 ? -10.042 20.726 0.183 1.00 93.31 404 ASN A CA 1
ATOM 3180 C C . ASN A 1 404 ? -10.015 19.632 -0.904 1.00 93.31 404 ASN A C 1
ATOM 3182 O O . ASN A 1 404 ? -9.217 19.714 -1.842 1.00 93.31 404 ASN A O 1
ATOM 3186 N N . ARG A 1 405 ? -10.860 18.596 -0.798 1.00 94.50 405 ARG A N 1
ATOM 3187 C CA . ARG A 1 405 ? -11.008 17.582 -1.856 1.00 94.50 405 ARG A CA 1
ATOM 3188 C C . ARG A 1 405 ? -11.421 18.220 -3.182 1.00 94.50 405 ARG A C 1
ATOM 3190 O O . ARG A 1 405 ? -12.197 19.176 -3.221 1.00 94.50 405 ARG A O 1
ATOM 3197 N N . SER A 1 406 ? -10.925 17.660 -4.282 1.00 92.25 406 SER A N 1
ATOM 3198 C CA . SER A 1 406 ? -11.242 18.176 -5.614 1.00 92.25 406 SER A CA 1
ATOM 3199 C C . SER A 1 406 ? -12.710 17.952 -5.977 1.00 92.25 406 SER A C 1
ATOM 3201 O O . SER A 1 406 ? -13.367 17.051 -5.452 1.00 92.25 406 SER A O 1
ATOM 3203 N N . ALA A 1 407 ? -13.226 18.735 -6.930 1.00 89.38 407 ALA A N 1
ATOM 3204 C CA . ALA A 1 407 ? -14.602 18.588 -7.408 1.00 89.38 407 ALA A CA 1
ATOM 3205 C C . ALA A 1 407 ? -14.899 17.170 -7.924 1.00 89.38 407 ALA A C 1
ATOM 3207 O O . ALA A 1 407 ? -16.016 16.689 -7.767 1.00 89.38 407 ALA A O 1
ATOM 3208 N N . THR A 1 408 ? -13.898 16.487 -8.491 1.00 88.88 408 THR A N 1
ATOM 3209 C CA . THR A 1 408 ? -13.998 15.087 -8.925 1.00 88.88 408 THR A CA 1
ATOM 3210 C C . THR A 1 408 ? -14.188 14.142 -7.737 1.00 88.88 408 THR A C 1
ATOM 3212 O O . THR A 1 408 ? -15.005 13.230 -7.809 1.00 88.88 408 THR A O 1
ATOM 3215 N N . GLN A 1 409 ? -13.469 14.366 -6.631 1.00 91.00 409 GLN A N 1
ATOM 3216 C CA . GLN A 1 409 ? -13.552 13.535 -5.422 1.00 91.00 409 GLN A CA 1
ATOM 3217 C C . GLN A 1 409 ? -14.849 13.729 -4.630 1.00 91.00 409 GLN A C 1
ATOM 3219 O O . GLN A 1 409 ? -15.185 12.879 -3.806 1.00 91.00 409 GLN A O 1
ATOM 3224 N N . THR A 1 410 ? -15.547 14.851 -4.814 1.00 92.19 410 THR A N 1
ATOM 3225 C CA . THR A 1 410 ? -16.808 15.138 -4.114 1.00 92.19 410 THR A CA 1
ATOM 3226 C C . THR A 1 410 ? -18.044 14.624 -4.851 1.00 92.19 410 THR A C 1
ATOM 3228 O O . THR A 1 410 ? -19.121 14.605 -4.256 1.00 92.19 410 THR A O 1
ATOM 3231 N N . GLN A 1 411 ? -17.909 14.175 -6.104 1.00 90.81 411 GLN A N 1
ATOM 3232 C CA . GLN A 1 411 ? -19.012 13.573 -6.857 1.00 90.81 411 GLN A CA 1
ATOM 3233 C C . GLN A 1 411 ? -19.403 12.202 -6.302 1.00 90.81 411 GLN A C 1
ATOM 3235 O O . GLN A 1 411 ? -18.560 11.445 -5.812 1.00 90.81 411 GLN A O 1
ATOM 3240 N N . THR A 1 412 ? -20.680 11.837 -6.441 1.00 89.31 412 THR A N 1
ATOM 3241 C CA . THR A 1 412 ? -21.118 10.475 -6.120 1.00 89.31 412 THR A CA 1
ATOM 3242 C C . THR A 1 412 ? -20.726 9.496 -7.230 1.00 89.31 412 THR A C 1
ATOM 3244 O O . THR A 1 412 ? -20.542 9.870 -8.391 1.00 89.31 412 THR A O 1
ATOM 3247 N N . SER A 1 413 ? -20.643 8.202 -6.905 1.00 88.69 413 SER A N 1
ATOM 3248 C CA . SER A 1 413 ? -20.360 7.157 -7.899 1.00 88.69 413 SER A CA 1
ATOM 3249 C C . SER A 1 413 ? -21.389 7.118 -9.037 1.00 88.69 413 SER A C 1
ATOM 3251 O O . SER A 1 413 ? -21.046 6.747 -10.157 1.00 88.69 413 SER A O 1
ATOM 3253 N N . ASN A 1 414 ? -22.641 7.505 -8.768 1.00 88.94 414 ASN A N 1
ATOM 3254 C CA . ASN A 1 414 ? -23.693 7.564 -9.783 1.00 88.94 414 ASN A CA 1
ATOM 3255 C C . ASN A 1 414 ? -23.505 8.763 -10.719 1.00 88.94 414 ASN A C 1
ATOM 3257 O O . ASN A 1 414 ? -23.655 8.602 -11.929 1.00 88.94 414 ASN A O 1
ATOM 3261 N N . ASP A 1 415 ? -23.112 9.920 -10.182 1.00 90.56 415 ASP A N 1
ATOM 3262 C CA . ASP A 1 415 ? -22.860 11.127 -10.980 1.00 90.56 415 ASP A CA 1
ATOM 3263 C C . ASP A 1 415 ? -21.645 10.942 -11.897 1.00 90.56 415 ASP A C 1
ATOM 3265 O O . ASP A 1 415 ? -21.672 11.291 -13.075 1.00 90.56 415 ASP A O 1
ATOM 3269 N N . LEU A 1 416 ? -20.577 10.306 -11.407 1.00 90.25 416 LEU A N 1
ATOM 3270 C CA . LEU A 1 416 ? -19.413 10.015 -12.251 1.00 90.25 416 LEU A CA 1
ATOM 3271 C C . LEU A 1 416 ? -19.761 9.081 -13.418 1.00 90.25 416 LEU A C 1
ATOM 3273 O O . LEU A 1 416 ? -19.234 9.254 -14.513 1.00 90.25 416 LEU A O 1
ATOM 3277 N N . ARG A 1 417 ? -20.661 8.115 -13.211 1.00 90.12 417 ARG A N 1
ATOM 3278 C CA . ARG A 1 417 ? -21.109 7.186 -14.264 1.00 90.12 417 ARG A CA 1
ATOM 3279 C C . ARG A 1 417 ? -22.099 7.802 -15.242 1.00 90.12 417 ARG A C 1
ATOM 3281 O O . ARG A 1 417 ? -22.173 7.347 -16.378 1.00 90.12 417 ARG A O 1
ATOM 3288 N N . SER A 1 418 ? -22.884 8.790 -14.819 1.00 92.75 418 SER A N 1
ATOM 3289 C CA . SER A 1 418 ? -23.818 9.472 -15.720 1.00 92.75 418 SER A CA 1
ATOM 3290 C C . SER A 1 418 ? -23.092 10.407 -16.692 1.00 92.75 418 SER A C 1
ATOM 3292 O O . SER A 1 418 ? -23.589 10.646 -17.792 1.00 92.75 418 SER A O 1
ATOM 3294 N N . HIS A 1 419 ? -21.915 10.910 -16.305 1.00 91.94 419 HIS A N 1
ATOM 3295 C CA . HIS A 1 419 ? -21.150 11.886 -17.081 1.00 91.94 419 HIS A CA 1
ATOM 3296 C C . HIS A 1 419 ? -19.924 11.321 -17.810 1.00 91.94 419 HIS A C 1
ATOM 3298 O O . HIS A 1 419 ? -19.449 11.953 -18.753 1.00 91.94 419 HIS A O 1
ATOM 3304 N N . LEU A 1 420 ? -19.394 10.164 -17.400 1.00 91.75 420 LEU A N 1
ATOM 3305 C CA . LEU A 1 420 ? -18.172 9.581 -17.963 1.00 91.75 420 LEU A CA 1
ATOM 3306 C C . LEU A 1 420 ? -18.393 8.135 -18.412 1.00 91.75 420 LEU A C 1
ATOM 3308 O O . LEU A 1 420 ? -19.171 7.391 -17.821 1.00 91.75 420 LEU A O 1
ATOM 3312 N N . ALA A 1 421 ? -17.648 7.726 -19.441 1.00 90.31 421 ALA A N 1
ATOM 3313 C CA . ALA A 1 421 ? -17.638 6.343 -19.902 1.00 90.31 421 ALA A CA 1
ATOM 3314 C C . ALA A 1 421 ? -17.077 5.395 -18.815 1.00 90.31 421 ALA A C 1
ATOM 3316 O O . ALA A 1 421 ? -16.182 5.810 -18.064 1.00 90.31 421 ALA A O 1
ATOM 3317 N N . PRO A 1 422 ? -17.540 4.129 -18.737 1.00 88.62 422 PRO A N 1
ATOM 3318 C CA . PRO A 1 422 ? -17.120 3.163 -17.716 1.00 88.62 422 PRO A CA 1
ATOM 3319 C C . PRO A 1 422 ? -15.601 2.985 -17.586 1.00 88.62 422 PRO A C 1
ATOM 3321 O O . PRO A 1 422 ? -15.092 2.792 -16.481 1.00 88.62 422 PRO A O 1
ATOM 3324 N N . GLU A 1 423 ? -14.866 3.095 -18.694 1.00 86.31 423 GLU A N 1
ATOM 3325 C CA . GLU A 1 423 ? -13.405 2.975 -18.758 1.00 86.31 423 GLU A CA 1
ATOM 3326 C C . GLU A 1 423 ? -12.681 4.082 -17.978 1.00 86.31 423 GLU A C 1
ATOM 3328 O O . GLU A 1 423 ? -11.535 3.901 -17.573 1.00 86.31 423 GLU A O 1
ATOM 3333 N N . ILE A 1 424 ? -13.344 5.222 -17.765 1.00 88.69 424 ILE A N 1
ATOM 3334 C CA . ILE A 1 424 ? -12.822 6.376 -17.025 1.00 88.69 424 ILE A CA 1
ATOM 3335 C C . ILE A 1 424 ? -13.489 6.454 -15.648 1.00 88.69 424 ILE A C 1
ATOM 3337 O O . ILE A 1 424 ? -12.800 6.618 -14.640 1.00 88.69 424 ILE A O 1
ATOM 3341 N N . SER A 1 425 ? -14.816 6.295 -15.575 1.00 90.44 425 SER A N 1
ATOM 3342 C CA . SER A 1 425 ? -15.557 6.420 -14.316 1.00 90.44 425 SER A CA 1
ATOM 3343 C C . SER A 1 425 ? -15.163 5.344 -13.306 1.00 90.44 425 SER A C 1
ATOM 3345 O O . SER A 1 425 ? -15.019 5.653 -12.127 1.00 90.44 425 SER A O 1
ATOM 3347 N N . ASN A 1 426 ? -14.970 4.088 -13.732 1.00 88.62 426 ASN A N 1
ATOM 3348 C CA . ASN A 1 426 ? -14.701 2.988 -12.800 1.00 88.62 426 ASN A CA 1
ATOM 3349 C C . ASN A 1 426 ? -13.328 3.121 -12.114 1.00 88.62 426 ASN A C 1
ATOM 3351 O O . ASN A 1 426 ? -13.291 3.041 -10.884 1.00 88.62 426 ASN A O 1
ATOM 3355 N N . PRO A 1 427 ? -12.216 3.395 -12.832 1.00 87.75 427 PRO A N 1
ATOM 3356 C CA . PRO A 1 427 ? -10.940 3.680 -12.179 1.00 87.75 427 PRO A CA 1
ATOM 3357 C C . PRO A 1 427 ? -10.997 4.896 -11.247 1.00 87.75 427 PRO A C 1
ATOM 3359 O O . PRO A 1 427 ? -10.443 4.835 -10.152 1.00 87.75 427 PRO A O 1
ATOM 3362 N N . LEU A 1 428 ? -11.693 5.976 -11.633 1.00 90.00 428 LEU A N 1
ATOM 3363 C CA . LEU A 1 428 ? -11.852 7.159 -10.777 1.00 90.00 428 LEU A CA 1
ATOM 3364 C C . LEU A 1 428 ? -12.610 6.831 -9.487 1.00 90.00 428 LEU A C 1
ATOM 3366 O O . LEU A 1 428 ? -12.142 7.181 -8.408 1.00 90.00 428 LEU A O 1
ATOM 3370 N N . ILE A 1 429 ? -13.741 6.126 -9.583 1.00 91.25 429 ILE A N 1
ATOM 3371 C CA . ILE A 1 429 ? -14.538 5.711 -8.419 1.00 91.25 429 ILE A CA 1
ATOM 3372 C C . ILE A 1 429 ? -13.696 4.847 -7.474 1.00 91.25 429 ILE A C 1
ATOM 3374 O O . ILE A 1 429 ? -13.669 5.121 -6.274 1.00 91.25 429 ILE A O 1
ATOM 3378 N N . SER A 1 430 ? -12.954 3.871 -8.011 1.00 89.62 430 SER A N 1
ATOM 3379 C CA . SER A 1 430 ? -12.083 3.016 -7.199 1.00 89.62 430 SER A CA 1
ATOM 3380 C C . SER A 1 430 ? -10.976 3.831 -6.515 1.00 89.62 430 SER A C 1
ATOM 3382 O O . SER A 1 430 ? -10.766 3.693 -5.312 1.00 89.62 430 SER A O 1
ATOM 3384 N N . MET A 1 431 ? -10.317 4.759 -7.223 1.00 89.88 431 MET A N 1
ATOM 3385 C CA . MET A 1 431 ? -9.301 5.640 -6.624 1.00 89.88 431 MET A CA 1
ATOM 3386 C C . MET A 1 431 ? -9.877 6.550 -5.529 1.00 89.88 431 MET A C 1
ATOM 3388 O O . MET A 1 431 ? -9.247 6.712 -4.483 1.00 89.88 431 MET A O 1
ATOM 3392 N N . ILE A 1 432 ? -11.077 7.112 -5.723 1.00 93.31 432 ILE A N 1
ATOM 3393 C CA . ILE A 1 432 ? -11.768 7.921 -4.702 1.00 93.31 432 ILE A CA 1
ATOM 3394 C C . ILE A 1 432 ? -12.058 7.069 -3.463 1.00 93.31 432 ILE A C 1
ATOM 3396 O O . ILE A 1 432 ? -11.758 7.488 -2.342 1.00 93.31 432 ILE A O 1
ATOM 3400 N N . GLY A 1 433 ? -12.582 5.855 -3.658 1.00 92.88 433 GLY A N 1
ATOM 3401 C CA . GLY A 1 433 ? -12.848 4.911 -2.576 1.00 92.88 433 GLY A CA 1
ATOM 3402 C C . GLY A 1 433 ? -11.579 4.522 -1.813 1.00 92.88 433 GLY A C 1
ATOM 3403 O O . GLY A 1 433 ? -11.569 4.517 -0.581 1.00 92.88 433 GLY A O 1
ATOM 3404 N N . LEU A 1 434 ? -10.483 4.249 -2.519 1.00 92.75 434 LEU A N 1
ATOM 3405 C CA . LEU A 1 434 ? -9.185 3.956 -1.910 1.00 92.75 434 LEU A CA 1
ATOM 3406 C C . LEU A 1 434 ? -8.645 5.138 -1.098 1.00 92.75 434 LEU A C 1
ATOM 3408 O O . LEU A 1 434 ? -8.196 4.945 0.031 1.00 92.75 434 LEU A O 1
ATOM 3412 N N . CYS A 1 435 ? -8.721 6.358 -1.636 1.00 94.31 435 CYS A N 1
ATOM 3413 C CA . CYS A 1 435 ? -8.290 7.573 -0.941 1.00 94.31 435 CYS A CA 1
ATOM 3414 C C . CYS A 1 435 ? -9.127 7.839 0.316 1.00 94.31 435 CYS A C 1
ATOM 3416 O O . CYS A 1 435 ? -8.574 8.186 1.359 1.00 94.31 435 CYS A O 1
ATOM 3418 N N . SER A 1 436 ? -10.445 7.632 0.240 1.00 95.12 436 SER A N 1
ATOM 3419 C CA . SER A 1 436 ? -11.349 7.728 1.391 1.00 95.12 436 SER A CA 1
ATOM 3420 C C . SER A 1 436 ? -10.997 6.700 2.468 1.00 95.12 436 SER A C 1
ATOM 3422 O O . SER A 1 436 ? -10.838 7.058 3.637 1.00 95.12 436 SER A O 1
ATOM 3424 N N . ALA A 1 437 ? -10.801 5.434 2.090 1.00 95.38 437 ALA A N 1
ATOM 3425 C CA . ALA A 1 437 ? -10.420 4.393 3.039 1.00 95.38 437 ALA A CA 1
ATOM 3426 C C . ALA A 1 437 ? -9.050 4.681 3.676 1.00 95.38 437 ALA A C 1
ATOM 3428 O O . ALA A 1 437 ? -8.916 4.578 4.895 1.00 95.38 437 ALA A O 1
ATOM 3429 N N . ALA A 1 438 ? -8.055 5.093 2.884 1.00 94.75 438 ALA A N 1
ATOM 3430 C CA . ALA A 1 438 ? -6.737 5.481 3.381 1.00 94.75 438 ALA A CA 1
ATOM 3431 C C . ALA A 1 438 ? -6.817 6.668 4.354 1.00 94.75 438 ALA A C 1
ATOM 3433 O O . ALA A 1 438 ? -6.176 6.641 5.400 1.00 94.75 438 ALA A O 1
ATOM 3434 N N . TYR A 1 439 ? -7.644 7.675 4.058 1.00 96.62 439 TYR A N 1
ATOM 3435 C CA . TYR A 1 439 ? -7.848 8.832 4.929 1.00 96.62 439 TYR A CA 1
ATOM 3436 C C . TYR A 1 439 ? -8.403 8.431 6.298 1.00 96.62 439 TYR A C 1
ATOM 3438 O O . TYR A 1 439 ? -7.856 8.804 7.336 1.00 96.62 439 TYR A O 1
ATOM 3446 N N . HIS A 1 440 ? -9.471 7.632 6.314 1.00 96.38 440 HIS A N 1
ATOM 3447 C CA . HIS A 1 440 ? -10.090 7.197 7.563 1.00 96.38 440 HIS A CA 1
ATOM 3448 C C . HIS A 1 440 ? -9.165 6.292 8.382 1.00 96.38 440 HIS A C 1
ATOM 3450 O O . HIS A 1 440 ? -9.161 6.366 9.611 1.00 96.38 440 HIS A O 1
ATOM 3456 N N . VAL A 1 441 ? -8.330 5.487 7.724 1.00 94.75 441 VAL A N 1
ATOM 3457 C CA . VAL A 1 441 ? -7.324 4.669 8.407 1.00 94.75 441 VAL A CA 1
ATOM 3458 C C . VAL A 1 441 ? -6.372 5.504 9.263 1.00 94.75 441 VAL A C 1
ATOM 3460 O O . VAL A 1 441 ? -6.015 5.062 10.356 1.00 94.75 441 VAL A O 1
ATOM 3463 N N . GLU A 1 442 ? -5.995 6.708 8.835 1.00 95.12 442 GLU A N 1
ATOM 3464 C CA . GLU A 1 442 ? -5.078 7.537 9.623 1.00 95.12 442 GLU A CA 1
ATOM 3465 C C . GLU A 1 442 ? -5.668 7.908 10.993 1.00 95.12 442 GLU A C 1
ATOM 3467 O O . GLU A 1 442 ? -4.945 7.928 11.985 1.00 95.12 442 GLU A O 1
ATOM 3472 N N . PHE A 1 443 ? -6.989 8.084 11.114 1.00 93.44 443 PHE A N 1
ATOM 3473 C CA . PHE A 1 443 ? -7.632 8.299 12.421 1.00 93.44 443 PHE A CA 1
ATOM 3474 C C . PHE A 1 443 ? -7.562 7.065 13.319 1.00 93.44 443 PHE A C 1
ATOM 3476 O O . PHE A 1 443 ? -7.385 7.198 14.531 1.00 93.44 443 PHE A O 1
ATOM 3483 N N . VAL A 1 444 ? -7.666 5.872 12.729 1.00 91.81 444 VAL A N 1
ATOM 3484 C CA . VAL A 1 444 ? -7.498 4.607 13.455 1.00 91.81 444 VAL A CA 1
ATOM 3485 C C . VAL A 1 444 ? -6.059 4.482 13.968 1.00 91.81 444 VAL A C 1
ATOM 3487 O O . VAL A 1 444 ? -5.852 4.111 15.124 1.00 91.81 444 VAL A O 1
ATOM 3490 N N . GLU A 1 445 ? -5.060 4.846 13.161 1.00 90.62 445 GLU A N 1
ATOM 3491 C CA . GLU A 1 445 ? -3.655 4.855 13.594 1.00 90.62 445 GLU A CA 1
ATOM 3492 C C . GLU A 1 445 ? -3.368 5.911 14.662 1.00 90.62 445 GLU A C 1
ATOM 3494 O O . GLU A 1 445 ? -2.684 5.614 15.642 1.00 90.62 445 GLU A O 1
ATOM 3499 N N . LEU A 1 446 ? -3.937 7.112 14.550 1.00 91.19 446 LEU A N 1
ATOM 3500 C CA . LEU A 1 446 ? -3.832 8.130 15.597 1.00 91.19 446 LEU A CA 1
ATOM 3501 C C . LEU A 1 446 ? -4.433 7.638 16.924 1.00 91.19 446 LEU A C 1
ATOM 3503 O O . LEU A 1 446 ? -3.812 7.799 17.975 1.00 91.19 446 LEU A O 1
ATOM 3507 N N . GLY A 1 447 ? -5.592 6.971 16.889 1.00 87.56 447 GLY A N 1
ATOM 3508 C CA . GLY A 1 447 ? -6.186 6.347 18.076 1.00 87.56 447 GLY A CA 1
ATOM 3509 C C . GLY A 1 447 ? -5.302 5.244 18.673 1.00 87.56 447 GLY A C 1
ATOM 3510 O O . GLY A 1 447 ? -5.104 5.178 19.889 1.00 87.56 447 GLY A O 1
ATOM 3511 N N . ARG A 1 448 ? -4.693 4.405 17.824 1.00 86.56 448 ARG A N 1
ATOM 3512 C CA . ARG A 1 448 ? -3.710 3.391 18.252 1.00 86.56 448 ARG A CA 1
ATOM 3513 C C . ARG A 1 448 ? -2.488 4.020 18.909 1.00 86.56 448 ARG A C 1
ATOM 3515 O O . ARG A 1 448 ? -1.994 3.504 19.913 1.00 86.56 448 ARG A O 1
ATOM 3522 N N . LEU A 1 449 ? -2.016 5.130 18.353 1.00 86.06 449 LEU A N 1
ATOM 3523 C CA . LEU A 1 449 ? -0.838 5.856 18.802 1.00 86.06 449 LEU A CA 1
ATOM 3524 C C . LEU A 1 449 ? -1.029 6.493 20.180 1.00 86.06 449 LEU A C 1
ATOM 3526 O O . LEU A 1 449 ? -0.079 6.518 20.969 1.00 86.06 449 LEU A O 1
ATOM 3530 N N . MET A 1 450 ? -2.229 6.986 20.480 1.00 82.31 450 MET A N 1
ATOM 3531 C CA . MET A 1 450 ? -2.555 7.549 21.795 1.00 82.31 450 MET A CA 1
ATOM 3532 C C . MET A 1 450 ? -2.740 6.477 22.871 1.00 82.31 450 MET A C 1
ATOM 3534 O O . MET A 1 450 ? -2.619 6.766 24.056 1.00 82.31 450 MET A O 1
ATOM 3538 N N . GLY A 1 451 ? -2.922 5.216 22.470 1.00 74.38 451 GLY A N 1
ATOM 3539 C CA . GLY A 1 451 ? -3.178 4.124 23.404 1.00 74.38 451 GLY A CA 1
ATOM 3540 C C . GLY A 1 451 ? -4.625 4.085 23.890 1.00 74.38 451 GLY A C 1
ATOM 3541 O O . GLY A 1 451 ? -4.949 3.218 24.698 1.00 74.38 451 GLY A O 1
ATOM 3542 N N . ASP A 1 452 ? -5.486 4.947 23.346 1.00 66.94 452 ASP A N 1
ATOM 3543 C CA . ASP A 1 452 ? -6.896 5.024 23.700 1.00 66.94 452 ASP A CA 1
ATOM 3544 C C . ASP A 1 452 ? -7.570 3.672 23.433 1.00 66.94 452 ASP A C 1
ATOM 3546 O O . ASP A 1 452 ? -7.393 3.089 22.343 1.00 66.94 452 ASP A O 1
ATOM 3550 N N . PRO A 1 453 ? -8.344 3.146 24.397 1.00 64.81 453 PRO A N 1
ATOM 3551 C CA . PRO A 1 453 ? -9.272 2.065 24.137 1.00 64.81 453 PRO A CA 1
ATOM 3552 C C . PRO A 1 453 ? -10.205 2.459 22.992 1.00 64.81 453 PRO A C 1
ATOM 3554 O O . PRO A 1 453 ? -10.737 3.568 22.937 1.00 64.81 453 PRO A O 1
ATOM 3557 N N . LEU A 1 454 ? -10.471 1.527 22.081 1.00 59.53 454 LEU A N 1
ATOM 3558 C CA . LEU A 1 454 ? -11.419 1.761 20.985 1.00 59.53 454 LEU A CA 1
ATOM 3559 C C . LEU A 1 454 ? -12.822 2.088 21.497 1.00 59.53 454 LEU A C 1
ATOM 3561 O O . LEU A 1 454 ? -13.571 2.799 20.834 1.00 59.53 454 LEU A O 1
ATOM 3565 N N . SER A 1 455 ? -13.173 1.611 22.694 1.00 59.47 455 SER A N 1
ATOM 3566 C CA . SER A 1 455 ? -14.399 1.982 23.398 1.00 59.47 455 SER A CA 1
ATOM 3567 C C . SER A 1 455 ? -14.509 3.488 23.653 1.00 59.47 455 SER A C 1
ATOM 3569 O O . SER A 1 455 ? -15.630 3.997 23.658 1.00 59.47 455 SER A O 1
ATOM 3571 N N . GLU A 1 456 ? -13.390 4.195 23.790 1.00 63.47 456 GLU A N 1
ATOM 3572 C CA . GLU A 1 456 ? -13.323 5.610 24.174 1.00 63.47 456 GLU A CA 1
ATOM 3573 C C . GLU A 1 456 ? -13.101 6.546 22.973 1.00 63.47 456 GLU A C 1
ATOM 3575 O O . GLU A 1 456 ? -13.563 7.683 22.991 1.00 63.47 456 GLU A O 1
ATOM 3580 N N . SER A 1 457 ? -12.488 6.067 21.883 1.00 75.19 457 SER A N 1
ATOM 3581 C CA . SER A 1 457 ? -12.232 6.888 20.689 1.00 75.19 457 SER A CA 1
ATOM 3582 C C . SER A 1 457 ? -13.447 6.969 19.749 1.00 75.19 457 SER A C 1
ATOM 3584 O O . SER A 1 457 ? -13.737 6.036 18.991 1.00 75.19 457 SER A O 1
ATOM 3586 N N . THR A 1 458 ? -14.148 8.108 19.747 1.00 78.25 458 THR A N 1
ATOM 3587 C CA . THR A 1 458 ? -15.247 8.400 18.803 1.00 78.25 458 THR A CA 1
ATOM 3588 C C . THR A 1 458 ? -14.769 8.436 17.353 1.00 78.25 458 THR A C 1
ATOM 3590 O O . THR A 1 458 ? -15.413 7.849 16.481 1.00 78.25 458 THR A O 1
ATOM 3593 N N . ASP A 1 459 ? -13.611 9.054 17.115 1.00 83.19 459 ASP A N 1
ATOM 3594 C CA . ASP A 1 459 ? -13.039 9.247 15.779 1.00 83.19 459 ASP A CA 1
ATOM 3595 C C . ASP A 1 459 ? -12.674 7.904 15.138 1.00 83.19 459 ASP A C 1
ATOM 3597 O O . ASP A 1 459 ? -13.047 7.638 13.998 1.00 83.19 459 ASP A O 1
ATOM 3601 N N . SER A 1 460 ? -12.017 7.012 15.892 1.00 85.25 460 SER A N 1
ATOM 3602 C CA . SER A 1 460 ? -11.626 5.685 15.394 1.00 85.25 460 SER A CA 1
ATOM 3603 C C . SER A 1 460 ? -12.852 4.836 15.048 1.00 85.25 460 SER A C 1
ATOM 3605 O O . SER A 1 460 ? -12.891 4.189 14.005 1.00 85.25 460 SER A O 1
ATOM 3607 N N . LYS A 1 461 ? -13.899 4.874 15.883 1.00 86.81 461 LYS A N 1
ATOM 3608 C CA . LYS A 1 461 ? -15.167 4.172 15.620 1.00 86.81 461 LYS A CA 1
ATOM 3609 C C . LYS A 1 461 ? -15.887 4.705 14.385 1.00 86.81 461 LYS A C 1
ATOM 3611 O O . LYS A 1 461 ? -16.490 3.935 13.638 1.00 86.81 461 LYS A O 1
ATOM 3616 N N . GLN A 1 462 ? -15.888 6.021 14.182 1.00 91.00 462 GLN A N 1
ATOM 3617 C CA . GLN A 1 462 ? -16.456 6.618 12.976 1.00 91.00 462 GLN A CA 1
ATOM 3618 C C . GLN A 1 462 ? -15.640 6.230 11.741 1.00 91.00 462 GLN A C 1
ATOM 3620 O O . GLN A 1 462 ? -16.222 5.778 10.760 1.00 91.00 462 GLN A O 1
ATOM 3625 N N . ALA A 1 463 ? -14.313 6.313 11.820 1.00 92.81 463 ALA A N 1
ATOM 3626 C CA . ALA A 1 463 ? -13.416 5.919 10.744 1.00 92.81 463 ALA A CA 1
ATOM 3627 C C . ALA A 1 463 ? -13.596 4.451 10.327 1.00 92.81 463 ALA A C 1
ATOM 3629 O O . ALA A 1 463 ? -13.722 4.166 9.140 1.00 92.81 463 ALA A O 1
ATOM 3630 N N . LEU A 1 464 ? -13.691 3.520 11.284 1.00 91.56 464 LEU A N 1
ATOM 3631 C CA . LEU A 1 464 ? -13.932 2.101 10.995 1.00 91.56 464 LEU A CA 1
ATOM 3632 C C . LEU A 1 464 ? -15.254 1.864 10.251 1.00 91.56 464 LEU A C 1
ATOM 3634 O O . LEU A 1 464 ? -15.288 1.051 9.326 1.00 91.56 464 LEU A O 1
ATOM 3638 N N . ARG A 1 465 ? -16.319 2.591 10.620 1.00 91.81 465 ARG A N 1
ATOM 3639 C CA . ARG A 1 465 ? -17.613 2.534 9.919 1.00 91.81 465 ARG A CA 1
ATOM 3640 C C . ARG A 1 465 ? -17.507 3.068 8.494 1.00 91.81 465 ARG A C 1
ATOM 3642 O O . ARG A 1 465 ? -17.949 2.392 7.575 1.00 91.81 465 ARG A O 1
ATOM 3649 N N . GLN A 1 466 ? -16.852 4.214 8.308 1.00 93.88 466 GLN A N 1
ATOM 3650 C CA . GLN A 1 466 ? -16.647 4.799 6.980 1.00 93.88 466 GLN A CA 1
ATOM 3651 C C . GLN A 1 466 ? -15.814 3.887 6.069 1.00 93.88 466 GLN A C 1
ATOM 3653 O O . GLN A 1 466 ? -16.184 3.667 4.923 1.00 93.88 466 GLN A O 1
ATOM 3658 N N . ILE A 1 467 ? -14.743 3.268 6.583 1.00 94.00 467 ILE A N 1
ATOM 3659 C CA . ILE A 1 467 ? -13.952 2.282 5.823 1.00 94.00 467 ILE A CA 1
ATOM 3660 C C . ILE A 1 467 ? -14.844 1.136 5.336 1.00 94.00 467 ILE A C 1
ATOM 3662 O O . ILE A 1 467 ? -14.750 0.726 4.179 1.00 94.00 467 ILE A O 1
ATOM 3666 N N . ARG A 1 468 ? -15.712 0.617 6.210 1.00 93.25 468 ARG A N 1
ATOM 3667 C CA . ARG A 1 468 ? -16.628 -0.466 5.854 1.00 93.25 468 ARG A CA 1
ATOM 3668 C C . ARG A 1 468 ? -17.643 -0.045 4.797 1.00 93.25 468 ARG A C 1
ATOM 3670 O O . ARG A 1 468 ? -17.791 -0.758 3.811 1.00 93.25 468 ARG A O 1
ATOM 3677 N N . GLU A 1 469 ? -18.294 1.099 4.979 1.00 92.38 469 GLU A N 1
ATOM 3678 C CA . GLU A 1 469 ? -19.268 1.645 4.026 1.00 92.38 469 GLU A CA 1
ATOM 3679 C C . GLU A 1 469 ? -18.643 1.852 2.638 1.00 92.38 469 GLU A C 1
ATOM 3681 O O . GLU A 1 469 ? -19.225 1.438 1.632 1.00 92.38 469 GLU A O 1
ATOM 3686 N N . THR A 1 470 ? -17.426 2.401 2.581 1.00 91.81 470 THR A N 1
ATOM 3687 C CA . THR A 1 470 ? -16.681 2.597 1.332 1.00 91.81 470 THR A CA 1
ATOM 3688 C C . THR A 1 470 ? -16.356 1.269 0.645 1.00 91.81 470 THR A C 1
ATOM 3690 O O . THR A 1 470 ? -16.587 1.127 -0.554 1.00 91.81 470 THR A O 1
ATOM 3693 N N . ILE A 1 471 ? -15.861 0.273 1.388 1.00 90.25 471 ILE A N 1
ATOM 3694 C CA . ILE A 1 471 ? -15.488 -1.033 0.818 1.00 90.25 471 ILE A CA 1
ATOM 3695 C C . ILE A 1 471 ? -16.717 -1.837 0.393 1.00 90.25 471 ILE A C 1
ATOM 3697 O O . ILE A 1 471 ? -16.686 -2.494 -0.648 1.00 90.25 471 ILE A O 1
ATOM 3701 N N . ASP A 1 472 ? -17.794 -1.821 1.180 1.00 87.75 472 ASP A N 1
ATOM 3702 C CA . ASP A 1 472 ? -19.024 -2.522 0.817 1.00 87.75 472 ASP A CA 1
ATOM 3703 C C . ASP A 1 472 ? -19.631 -1.906 -0.451 1.00 87.75 472 ASP A C 1
ATOM 3705 O O . ASP A 1 472 ? -19.956 -2.661 -1.372 1.00 87.75 472 ASP A O 1
ATOM 3709 N N . SER A 1 473 ? -19.644 -0.571 -0.558 1.00 82.62 473 SER A N 1
ATOM 3710 C CA . SER A 1 473 ? -20.049 0.139 -1.778 1.00 82.62 473 SER A CA 1
ATOM 3711 C C . SER A 1 473 ? -19.197 -0.282 -2.980 1.00 82.62 473 SER A C 1
ATOM 3713 O O . SER A 1 473 ? -19.744 -0.724 -3.989 1.00 82.62 473 SER A O 1
ATOM 3715 N N . ASP A 1 474 ? -17.865 -0.259 -2.861 1.00 73.94 474 ASP A N 1
ATOM 3716 C CA . ASP A 1 474 ? -16.972 -0.628 -3.971 1.00 73.94 474 ASP A CA 1
ATOM 3717 C C . ASP A 1 474 ? -17.130 -2.104 -4.379 1.00 73.94 474 ASP A C 1
ATOM 3719 O O . ASP A 1 474 ? -17.212 -2.455 -5.557 1.00 73.94 474 ASP A O 1
ATOM 3723 N N . SER A 1 475 ? -17.306 -2.990 -3.396 1.00 64.56 475 SER A N 1
ATOM 3724 C CA . SER A 1 475 ? -17.506 -4.421 -3.638 1.00 64.56 475 SER A CA 1
ATOM 3725 C C . SER A 1 475 ? -18.839 -4.764 -4.307 1.00 64.56 475 SER A C 1
ATOM 3727 O O . SER A 1 475 ? -18.920 -5.768 -5.011 1.00 64.56 475 SER A O 1
ATOM 3729 N N . THR A 1 476 ? -19.882 -3.947 -4.124 1.00 58.47 476 THR A N 1
ATOM 3730 C CA . THR A 1 476 ? -21.142 -4.121 -4.862 1.00 58.47 476 THR A CA 1
ATOM 3731 C C . THR A 1 476 ? -21.027 -3.739 -6.335 1.00 58.47 476 THR A C 1
ATOM 3733 O O . THR A 1 476 ? -21.825 -4.215 -7.141 1.00 58.47 476 THR A O 1
ATOM 3736 N N . PHE A 1 477 ? -20.035 -2.926 -6.707 1.00 54.62 477 PHE A N 1
ATOM 3737 C CA . PHE A 1 477 ? -19.833 -2.487 -8.089 1.00 54.62 477 PHE A CA 1
ATOM 3738 C C . PHE A 1 477 ? -19.009 -3.469 -8.921 1.00 54.62 477 PHE A C 1
ATOM 3740 O O . PHE A 1 477 ? -19.242 -3.616 -10.119 1.00 54.62 477 PHE A O 1
ATOM 3747 N N . HIS A 1 478 ? -18.089 -4.181 -8.283 1.00 54.53 478 HIS A N 1
ATOM 3748 C CA . HIS A 1 478 ? -17.287 -5.224 -8.904 1.00 54.53 478 HIS A CA 1
ATOM 3749 C C . HIS A 1 478 ? -18.028 -6.568 -8.815 1.00 54.53 478 HIS A C 1
ATOM 3751 O O . HIS A 1 478 ? -17.754 -7.364 -7.921 1.00 54.53 478 HIS A O 1
ATOM 3757 N N . HIS A 1 479 ? -18.999 -6.818 -9.707 1.00 41.59 479 HIS A N 1
ATOM 3758 C CA . HIS A 1 479 ? -19.788 -8.063 -9.799 1.00 41.59 479 HIS A CA 1
ATOM 3759 C C . HIS A 1 479 ? -18.907 -9.337 -9.866 1.00 41.59 479 HIS A C 1
ATOM 3761 O O . HIS A 1 479 ? -18.658 -9.886 -10.935 1.00 41.59 479 HIS A O 1
ATOM 3767 N N . GLY A 1 480 ? -18.436 -9.831 -8.716 1.00 46.91 480 GLY A N 1
ATOM 3768 C CA . GLY A 1 480 ? -17.589 -11.025 -8.613 1.00 46.91 480 GLY A CA 1
ATOM 3769 C C . GLY A 1 480 ? -16.114 -10.828 -8.994 1.00 46.91 480 GLY A C 1
ATOM 3770 O O . GLY A 1 480 ? -15.367 -11.809 -9.018 1.00 46.91 480 GLY A O 1
ATOM 3771 N N . GLU A 1 481 ? -15.675 -9.597 -9.267 1.00 55.56 481 GLU A N 1
ATOM 3772 C CA . GLU A 1 481 ? -14.268 -9.288 -9.542 1.00 55.56 481 GLU A CA 1
ATOM 3773 C C . GLU A 1 481 ? -13.440 -9.139 -8.256 1.00 55.56 481 GLU A C 1
ATOM 3775 O O . GLU A 1 481 ? -13.949 -8.913 -7.158 1.00 55.56 481 GLU A O 1
ATOM 3780 N N . LYS A 1 482 ? -12.124 -9.320 -8.400 1.00 74.06 482 LYS A N 1
ATOM 3781 C CA . LYS A 1 482 ? -11.155 -9.261 -7.301 1.00 74.06 482 LYS A CA 1
ATOM 3782 C C . LYS A 1 482 ? -11.147 -7.861 -6.682 1.00 74.06 482 LYS A C 1
ATOM 3784 O O . LYS A 1 482 ? -10.934 -6.885 -7.396 1.00 74.06 482 LYS A O 1
ATOM 3789 N N . LEU A 1 483 ? -11.309 -7.778 -5.360 1.00 85.94 483 LEU A N 1
ATOM 3790 C CA . LEU A 1 483 ? -11.239 -6.511 -4.626 1.00 85.94 483 LEU A CA 1
ATOM 3791 C C . LEU A 1 483 ? -9.870 -5.844 -4.837 1.00 85.94 483 LEU A C 1
ATOM 3793 O O . LEU A 1 483 ? -8.839 -6.523 -4.894 1.00 85.94 483 LEU A O 1
ATOM 3797 N N . ASN A 1 484 ? -9.850 -4.515 -4.933 1.00 87.25 484 ASN A N 1
ATOM 3798 C CA . ASN A 1 484 ? -8.617 -3.773 -5.155 1.00 87.25 484 ASN A CA 1
ATOM 3799 C C . ASN A 1 484 ? -7.605 -4.014 -4.004 1.00 87.25 484 ASN A C 1
ATOM 3801 O O . ASN A 1 484 ? -7.965 -3.852 -2.832 1.00 87.25 484 ASN A O 1
ATOM 3805 N N . PRO A 1 485 ? -6.336 -4.380 -4.294 1.00 87.69 485 PRO A N 1
ATOM 3806 C CA . PRO A 1 485 ? -5.329 -4.628 -3.261 1.00 87.69 485 PRO A CA 1
ATOM 3807 C C . PRO A 1 485 ? -5.008 -3.406 -2.390 1.00 87.69 485 PRO A C 1
ATOM 3809 O O . PRO A 1 485 ? -4.529 -3.593 -1.273 1.00 87.69 485 PRO A O 1
ATOM 3812 N N . GLY A 1 486 ? -5.314 -2.181 -2.832 1.00 88.81 486 GLY A N 1
ATOM 3813 C CA . GLY A 1 486 ? -5.140 -0.973 -2.017 1.00 88.81 486 GLY A CA 1
ATOM 3814 C C . GLY A 1 486 ? -5.989 -0.960 -0.734 1.00 88.81 486 GLY A C 1
ATOM 3815 O O . GLY A 1 486 ? -5.638 -0.284 0.231 1.00 88.81 486 GLY A O 1
ATOM 3816 N N . TYR A 1 487 ? -7.054 -1.770 -0.657 1.00 92.31 487 TYR A N 1
ATOM 3817 C CA . TYR A 1 487 ? -7.858 -1.926 0.562 1.00 92.31 487 TYR A CA 1
ATOM 3818 C C . TYR A 1 487 ? -7.228 -2.835 1.623 1.00 92.31 487 TYR A C 1
ATOM 3820 O O . TYR A 1 487 ? -7.767 -2.941 2.726 1.00 92.31 487 TYR A O 1
ATOM 3828 N N . LEU A 1 488 ? -6.090 -3.479 1.339 1.00 92.12 488 LEU A N 1
ATOM 3829 C CA . LEU A 1 488 ? -5.471 -4.438 2.254 1.00 92.12 488 LEU A CA 1
ATOM 3830 C C . LEU A 1 488 ? -5.132 -3.821 3.620 1.00 92.12 488 LEU A C 1
ATOM 3832 O O . LEU A 1 488 ? -5.515 -4.381 4.646 1.00 92.12 488 LEU A O 1
ATOM 3836 N N . ARG A 1 489 ? -4.463 -2.659 3.648 1.00 92.94 489 ARG A N 1
ATOM 3837 C CA . ARG A 1 489 ? -4.128 -1.958 4.900 1.00 92.94 489 ARG A CA 1
ATOM 3838 C C . ARG A 1 489 ? -5.387 -1.515 5.669 1.00 92.94 489 ARG A C 1
ATOM 3840 O O . ARG A 1 489 ? -5.475 -1.855 6.852 1.00 92.94 489 ARG A O 1
ATOM 3847 N N . PRO A 1 490 ? -6.382 -0.846 5.045 1.00 94.31 490 PRO A N 1
ATOM 3848 C CA . PRO A 1 490 ? -7.655 -0.546 5.702 1.00 94.31 490 PRO A CA 1
ATOM 3849 C C . PRO A 1 490 ? -8.366 -1.759 6.301 1.00 94.31 490 PRO A C 1
ATOM 3851 O O . PRO A 1 490 ? -8.789 -1.715 7.457 1.00 94.31 490 PRO A O 1
ATOM 3854 N N . LEU A 1 491 ? -8.457 -2.862 5.556 1.00 94.31 491 LEU A N 1
ATOM 3855 C CA . LEU A 1 491 ? -9.097 -4.088 6.031 1.00 94.31 491 LEU A CA 1
ATOM 3856 C C . LEU A 1 491 ? -8.323 -4.739 7.177 1.00 94.31 491 LEU A C 1
ATOM 3858 O O . LEU A 1 491 ? -8.927 -5.201 8.149 1.00 94.31 491 LEU A O 1
ATOM 3862 N N . PHE A 1 492 ? -6.994 -4.769 7.087 1.00 94.25 492 PHE A N 1
ATOM 3863 C CA . PHE A 1 492 ? -6.156 -5.338 8.133 1.00 94.25 492 PHE A CA 1
ATOM 3864 C C . PHE A 1 492 ? -6.295 -4.556 9.443 1.00 94.25 492 PHE A C 1
ATOM 3866 O O . PHE A 1 492 ? -6.514 -5.161 10.493 1.00 94.25 492 PHE A O 1
ATOM 3873 N N . LEU A 1 493 ? -6.247 -3.220 9.387 1.00 92.06 493 LEU A N 1
ATOM 3874 C CA . LEU A 1 493 ? -6.442 -2.379 10.570 1.00 92.06 493 LEU A CA 1
ATOM 3875 C C . LEU A 1 493 ? -7.860 -2.490 11.127 1.00 92.06 493 LEU A C 1
ATOM 3877 O O . LEU A 1 493 ? -8.017 -2.631 12.338 1.00 92.06 493 LEU A O 1
ATOM 3881 N N . ASN A 1 494 ? -8.879 -2.537 10.265 1.00 91.06 494 ASN A N 1
ATOM 3882 C CA . ASN A 1 494 ? -10.255 -2.777 10.696 1.00 91.06 494 ASN A CA 1
ATOM 3883 C C . ASN A 1 494 ? -10.395 -4.115 11.444 1.00 91.06 494 ASN A C 1
ATOM 3885 O O . ASN A 1 494 ? -10.984 -4.168 12.524 1.00 91.06 494 ASN A O 1
ATOM 3889 N N . THR A 1 495 ? -9.744 -5.169 10.945 1.00 92.62 495 THR A N 1
ATOM 3890 C CA . THR A 1 495 ? -9.750 -6.503 11.566 1.00 92.62 495 THR A CA 1
ATOM 3891 C C . THR A 1 495 ? -9.198 -6.487 12.990 1.00 92.62 495 THR A C 1
ATOM 3893 O O . THR A 1 495 ? -9.739 -7.157 13.867 1.00 92.62 495 THR A O 1
ATOM 3896 N N . ILE A 1 496 ? -8.116 -5.744 13.233 1.00 90.75 496 ILE A N 1
ATOM 3897 C CA . ILE A 1 496 ? -7.422 -5.756 14.529 1.00 90.75 496 ILE A CA 1
ATOM 3898 C C . ILE A 1 496 ? -7.879 -4.640 15.473 1.00 90.75 496 ILE A C 1
ATOM 3900 O O . ILE A 1 496 ? -7.540 -4.683 16.651 1.00 90.75 496 ILE A O 1
ATOM 3904 N N . GLU A 1 497 ? -8.660 -3.670 15.001 1.00 89.62 497 GLU A N 1
ATOM 3905 C CA . GLU A 1 497 ? -9.174 -2.574 15.828 1.00 89.62 497 GLU A CA 1
ATOM 3906 C C . GLU A 1 497 ? -10.696 -2.600 16.036 1.00 89.62 497 GLU A C 1
ATOM 3908 O O . GLU A 1 497 ? -11.204 -1.845 16.848 1.00 89.62 497 GLU A O 1
ATOM 3913 N N . CYS A 1 498 ? -11.479 -3.447 15.370 1.00 84.56 498 CYS A N 1
ATOM 3914 C CA . CYS A 1 498 ? -12.929 -3.462 15.621 1.00 84.56 498 CYS A CA 1
ATOM 3915 C C . CYS A 1 498 ? -13.315 -4.045 16.997 1.00 84.56 498 CYS A C 1
ATOM 3917 O O . CYS A 1 498 ? -14.360 -3.687 17.531 1.00 84.56 498 CYS A O 1
ATOM 3919 N N . MET A 1 499 ? -12.497 -4.947 17.565 1.00 83.69 499 MET A N 1
ATOM 3920 C CA . MET A 1 499 ? -12.806 -5.745 18.772 1.00 83.69 499 MET A CA 1
ATOM 3921 C C . MET A 1 499 ? -14.187 -6.431 18.726 1.00 83.69 499 MET A C 1
ATOM 3923 O O . MET A 1 499 ? -14.742 -6.798 19.759 1.00 83.69 499 MET A O 1
ATOM 3927 N N . ASP A 1 500 ? -14.714 -6.671 17.521 1.00 88.19 500 ASP A N 1
ATOM 3928 C CA . ASP A 1 500 ? -15.979 -7.360 17.275 1.00 88.19 500 ASP A CA 1
ATOM 3929 C C . ASP A 1 500 ? -15.773 -8.573 16.354 1.00 88.19 500 ASP A C 1
ATOM 3931 O O . ASP A 1 500 ? -15.042 -8.523 15.358 1.00 88.19 500 ASP A O 1
ATOM 3935 N N . ARG A 1 501 ? -16.410 -9.701 16.697 1.00 89.62 501 ARG A N 1
ATOM 3936 C CA . ARG A 1 501 ? -16.239 -10.971 15.969 1.00 89.62 501 ARG A CA 1
ATOM 3937 C C . ARG A 1 501 ? -16.846 -10.936 14.566 1.00 89.62 501 ARG A C 1
ATOM 3939 O O . ARG A 1 501 ? -16.293 -11.567 13.663 1.00 89.62 501 ARG A O 1
ATOM 3946 N N . ASN A 1 502 ? -17.965 -10.243 14.379 1.00 90.81 502 ASN A N 1
ATOM 3947 C CA . ASN A 1 502 ? -18.641 -10.156 13.087 1.00 90.81 502 ASN A CA 1
ATOM 3948 C C . ASN A 1 502 ? -17.884 -9.217 12.145 1.00 90.81 502 ASN A C 1
ATOM 3950 O O . ASN A 1 502 ? -17.642 -9.593 10.998 1.00 90.81 502 ASN A O 1
ATOM 3954 N N . GLU A 1 503 ? -17.436 -8.065 12.646 1.00 89.69 503 GLU A N 1
ATOM 3955 C CA . GLU A 1 503 ? -16.566 -7.134 11.914 1.00 89.69 503 GLU A CA 1
ATOM 3956 C C . GLU A 1 503 ? -15.251 -7.810 11.502 1.00 89.69 503 GLU A C 1
ATOM 3958 O O . GLU A 1 503 ? -14.884 -7.803 10.326 1.00 89.69 503 GLU A O 1
ATOM 3963 N N . THR A 1 504 ? -14.595 -8.513 12.436 1.00 92.00 504 THR A N 1
ATOM 3964 C CA . THR A 1 504 ? -13.381 -9.298 12.144 1.00 92.00 504 THR A CA 1
ATOM 3965 C C . THR A 1 504 ? -13.643 -10.317 11.033 1.00 92.00 504 THR A C 1
ATOM 3967 O O . THR A 1 504 ? -12.840 -10.465 10.110 1.00 92.00 504 THR A O 1
ATOM 3970 N N . LYS A 1 505 ? -14.770 -11.039 11.090 1.00 93.94 505 LYS A N 1
ATOM 3971 C CA . LYS A 1 505 ? -15.124 -12.034 10.070 1.00 93.94 505 LYS A CA 1
ATOM 3972 C C . LYS A 1 505 ? -15.357 -11.387 8.702 1.00 93.94 505 LYS A C 1
ATOM 3974 O O . LYS A 1 505 ? -14.867 -11.929 7.712 1.00 93.94 505 LYS A O 1
ATOM 3979 N N . TRP A 1 506 ? -16.067 -10.260 8.652 1.00 93.88 506 TRP A N 1
ATOM 3980 C CA . TRP A 1 506 ? -16.312 -9.494 7.426 1.00 93.88 506 TRP A CA 1
ATOM 3981 C C . TRP A 1 506 ? -14.996 -9.025 6.793 1.00 93.88 506 TRP A C 1
ATOM 3983 O O . TRP A 1 506 ? -14.731 -9.351 5.635 1.00 93.88 506 TRP A O 1
ATOM 3993 N N . ALA A 1 507 ? -14.128 -8.361 7.561 1.00 93.25 507 ALA A N 1
ATOM 3994 C CA . ALA A 1 507 ? -12.874 -7.814 7.046 1.00 93.25 507 ALA A CA 1
ATOM 3995 C C . ALA A 1 507 ? -11.926 -8.916 6.544 1.00 93.25 507 ALA A C 1
ATOM 3997 O O . ALA A 1 507 ? -11.303 -8.783 5.489 1.00 93.25 507 ALA A O 1
ATOM 3998 N N . VAL A 1 508 ? -11.869 -10.051 7.252 1.00 93.62 508 VAL A N 1
ATOM 3999 C CA . VAL A 1 508 ? -11.083 -11.220 6.833 1.00 93.62 508 VAL A CA 1
ATOM 4000 C C . VAL A 1 508 ? -11.598 -11.820 5.528 1.00 93.62 508 VAL A C 1
ATOM 4002 O O . VAL A 1 508 ? -10.793 -12.220 4.687 1.00 93.62 508 VAL A O 1
ATOM 4005 N N . GLU A 1 509 ? -12.914 -11.882 5.334 1.00 92.12 509 GLU A N 1
ATOM 4006 C CA . GLU A 1 509 ? -13.485 -12.378 4.081 1.00 92.12 509 GLU A CA 1
ATOM 4007 C C . GLU A 1 509 ? -13.203 -11.419 2.917 1.00 92.12 509 GLU A C 1
ATOM 4009 O O . GLU A 1 509 ? -12.793 -11.859 1.844 1.00 92.12 509 GLU A O 1
ATOM 4014 N N . LYS A 1 510 ? -13.308 -10.104 3.142 1.00 91.19 510 LYS A N 1
ATOM 4015 C CA . LYS A 1 510 ? -12.942 -9.090 2.141 1.00 91.19 510 LYS A CA 1
ATOM 4016 C C . LYS A 1 510 ? -11.457 -9.148 1.768 1.00 91.19 510 LYS A C 1
ATOM 4018 O O . LYS A 1 510 ? -11.136 -9.084 0.586 1.00 91.19 510 LYS A O 1
ATOM 4023 N N . MET A 1 511 ? -10.547 -9.365 2.726 1.00 91.75 511 MET A N 1
ATOM 4024 C CA . MET A 1 511 ? -9.120 -9.556 2.410 1.00 91.75 511 MET A CA 1
ATOM 4025 C C . MET A 1 511 ? -8.901 -10.764 1.493 1.00 91.75 511 MET A C 1
ATOM 4027 O O . MET A 1 511 ? -8.149 -10.673 0.526 1.00 91.75 511 MET A O 1
ATOM 4031 N N . LYS A 1 512 ? -9.604 -11.878 1.726 1.00 89.56 512 LYS A N 1
ATOM 4032 C CA . LYS A 1 512 ? -9.521 -13.062 0.853 1.00 89.56 512 LYS A CA 1
ATOM 4033 C C . LYS A 1 512 ? -10.051 -12.816 -0.561 1.00 89.56 512 LYS A C 1
ATOM 4035 O O . LYS A 1 512 ? -9.613 -13.488 -1.491 1.00 89.56 512 LYS A O 1
ATOM 4040 N N . GLN A 1 513 ? -10.953 -11.852 -0.751 1.00 88.75 513 GLN A N 1
ATOM 4041 C CA . GLN A 1 513 ? -11.479 -11.485 -2.074 1.00 88.75 513 GLN A CA 1
ATOM 4042 C C . GLN A 1 513 ? -10.462 -10.735 -2.949 1.00 88.75 513 GLN A C 1
ATOM 4044 O O . GLN A 1 513 ? -10.622 -10.722 -4.168 1.00 88.75 513 GLN A O 1
ATOM 4049 N N . ILE A 1 514 ? -9.386 -10.177 -2.375 1.00 85.94 514 ILE A N 1
ATOM 4050 C CA . ILE A 1 514 ? -8.322 -9.508 -3.147 1.00 85.94 514 ILE A CA 1
ATOM 4051 C C . ILE A 1 514 ? -7.612 -10.502 -4.090 1.00 85.94 514 ILE A C 1
ATOM 4053 O O . ILE A 1 514 ? -7.251 -10.142 -5.210 1.00 85.94 514 ILE A O 1
ATOM 4057 N N . ARG A 1 515 ? -7.433 -11.770 -3.673 1.00 71.56 515 ARG A N 1
ATOM 4058 C CA . ARG A 1 515 ? -6.852 -12.881 -4.470 1.00 71.56 515 ARG A CA 1
ATOM 4059 C C . ARG A 1 515 ? -5.647 -12.475 -5.341 1.00 71.56 515 ARG A C 1
ATOM 4061 O O . ARG A 1 515 ? -5.620 -12.739 -6.553 1.00 71.56 515 ARG A O 1
ATOM 4068 N N . ARG A 1 516 ? -4.644 -11.832 -4.728 1.00 73.75 516 ARG A N 1
ATOM 4069 C CA . ARG A 1 516 ? -3.350 -11.519 -5.361 1.00 73.75 516 ARG A CA 1
ATOM 4070 C C . ARG A 1 516 ? -2.195 -12.080 -4.519 1.00 73.75 516 ARG A C 1
ATOM 4072 O O . ARG A 1 516 ? -1.978 -11.566 -3.421 1.00 73.75 516 ARG A O 1
ATOM 4079 N N . PRO A 1 517 ? -1.421 -13.064 -5.029 1.00 68.50 517 PRO A N 1
ATOM 4080 C CA . PRO A 1 517 ? -0.285 -13.649 -4.306 1.00 68.50 517 PRO A CA 1
ATOM 4081 C C . PRO A 1 517 ? 0.724 -12.601 -3.818 1.00 68.50 517 PRO A C 1
ATOM 4083 O O . PRO A 1 517 ? 1.156 -12.641 -2.671 1.00 68.50 517 PRO A O 1
ATOM 4086 N N . ILE A 1 518 ? 1.001 -11.596 -4.654 1.00 78.62 518 ILE A N 1
ATOM 4087 C CA . ILE A 1 518 ? 1.949 -10.506 -4.370 1.00 78.62 518 ILE A CA 1
ATOM 4088 C C . ILE A 1 518 ? 1.501 -9.647 -3.179 1.00 78.62 518 ILE A C 1
ATOM 4090 O O . ILE A 1 518 ? 2.323 -9.226 -2.373 1.00 78.62 518 ILE A O 1
ATOM 4094 N N . ALA A 1 519 ? 0.192 -9.423 -3.025 1.00 78.88 519 ALA A N 1
ATOM 4095 C CA . ALA A 1 519 ? -0.362 -8.677 -1.895 1.00 78.88 519 ALA A CA 1
ATOM 4096 C C . ALA A 1 519 ? -0.402 -9.513 -0.601 1.00 78.88 519 ALA A C 1
ATOM 4098 O O . ALA A 1 519 ? -0.718 -8.986 0.462 1.00 78.88 519 ALA A O 1
ATOM 4099 N N . ARG A 1 520 ? -0.122 -10.826 -0.677 1.00 84.38 520 ARG A N 1
ATOM 4100 C CA . ARG A 1 520 ? -0.156 -11.769 0.455 1.00 84.38 520 ARG A CA 1
ATOM 4101 C C . ARG A 1 520 ? -1.467 -11.693 1.245 1.00 84.38 520 ARG A C 1
ATOM 4103 O O . ARG A 1 520 ? -1.488 -11.855 2.466 1.00 84.38 520 ARG A O 1
ATOM 4110 N N . SER A 1 521 ? -2.574 -11.449 0.545 1.00 87.62 521 SER A N 1
ATOM 4111 C CA . SER A 1 521 ? -3.871 -11.172 1.162 1.00 87.62 521 SER A CA 1
ATOM 4112 C C . SER A 1 521 ? -4.363 -12.324 2.043 1.00 87.62 521 SER A C 1
ATOM 4114 O O . SER A 1 521 ? -4.926 -12.086 3.107 1.00 87.62 521 SER A O 1
ATOM 4116 N N . ASP A 1 522 ? -4.077 -13.572 1.662 1.00 89.00 522 ASP A N 1
ATOM 4117 C CA . ASP A 1 522 ? -4.432 -14.765 2.445 1.00 89.00 522 ASP A CA 1
ATOM 4118 C C . ASP A 1 522 ? -3.632 -14.881 3.749 1.00 89.00 522 ASP A C 1
ATOM 4120 O O . ASP A 1 522 ? -4.166 -15.291 4.789 1.00 89.00 522 ASP A O 1
ATOM 4124 N N . PHE A 1 523 ? -2.359 -14.474 3.714 1.00 90.44 523 PHE A N 1
ATOM 4125 C CA . PHE A 1 523 ? -1.534 -14.389 4.912 1.00 90.44 523 PHE A CA 1
ATOM 4126 C C . PHE A 1 523 ? -2.086 -13.318 5.853 1.00 90.44 523 PHE A C 1
ATOM 4128 O O . PHE A 1 523 ? -2.345 -13.619 7.016 1.00 90.44 523 PHE A O 1
ATOM 4135 N N . PHE A 1 524 ? -2.342 -12.101 5.361 1.00 92.38 524 PHE A N 1
ATOM 4136 C CA . PHE A 1 524 ? -2.901 -11.020 6.182 1.00 92.38 524 PHE A CA 1
ATOM 4137 C C . PHE A 1 524 ? -4.298 -11.341 6.720 1.00 92.38 524 PHE A C 1
ATOM 4139 O O . PHE A 1 524 ? -4.590 -11.019 7.870 1.00 92.38 524 PHE A O 1
ATOM 4146 N N . ALA A 1 525 ? -5.126 -12.054 5.956 1.00 93.56 525 ALA A N 1
ATOM 4147 C CA . ALA A 1 525 ? -6.413 -12.565 6.412 1.00 93.56 525 ALA A CA 1
ATOM 4148 C C . ALA A 1 525 ? -6.264 -13.539 7.596 1.00 93.56 525 ALA A C 1
ATOM 4150 O O . ALA A 1 525 ? -6.980 -13.437 8.596 1.00 93.56 525 ALA A O 1
ATOM 4151 N N . SER A 1 526 ? -5.312 -14.470 7.505 1.00 94.00 526 SER A N 1
ATOM 4152 C CA . SER A 1 526 ? -5.033 -15.452 8.562 1.00 94.00 526 SER A CA 1
ATOM 4153 C C . SER A 1 526 ? -4.392 -14.803 9.791 1.00 94.00 526 SER A C 1
ATOM 4155 O O . SER A 1 526 ? -4.794 -15.072 10.925 1.00 94.00 526 SER A O 1
ATOM 4157 N N . PHE A 1 527 ? -3.434 -13.903 9.565 1.00 94.62 527 PHE A N 1
ATOM 4158 C CA . PHE A 1 527 ? -2.748 -13.143 10.602 1.00 94.62 527 PHE A CA 1
ATOM 4159 C C . PHE A 1 527 ? -3.704 -12.210 11.345 1.00 94.62 527 PHE A C 1
ATOM 4161 O O . PHE A 1 527 ? -3.748 -12.250 12.573 1.00 94.62 527 PHE A O 1
ATOM 4168 N N . GLY A 1 528 ? -4.511 -11.433 10.620 1.00 94.25 528 GLY A N 1
ATOM 4169 C CA . GLY A 1 528 ? -5.504 -10.526 11.190 1.00 94.25 528 GLY A CA 1
ATOM 4170 C C . GLY A 1 528 ? -6.520 -11.264 12.059 1.00 94.25 528 GLY A C 1
ATOM 4171 O O . GLY A 1 528 ? -6.778 -10.836 13.182 1.00 94.25 528 GLY A O 1
ATOM 4172 N N . ARG A 1 529 ? -7.017 -12.425 11.602 1.00 95.50 529 ARG A N 1
ATOM 4173 C CA . ARG A 1 529 ? -7.917 -13.279 12.394 1.00 95.50 529 ARG A CA 1
ATOM 4174 C C . ARG A 1 529 ? -7.270 -13.744 13.698 1.00 95.50 529 ARG A C 1
ATOM 4176 O O . ARG A 1 529 ? -7.817 -13.494 14.767 1.00 95.50 529 ARG A O 1
ATOM 4183 N N . ALA A 1 530 ? -6.102 -14.383 13.612 1.00 95.19 530 ALA A N 1
ATOM 4184 C CA . ALA A 1 530 ? -5.413 -14.925 14.784 1.00 95.19 530 ALA A CA 1
ATOM 4185 C C . ALA A 1 530 ? -5.027 -13.826 15.787 1.00 95.19 530 ALA A C 1
ATOM 4187 O O . ALA A 1 530 ? -5.135 -14.016 17.001 1.00 95.19 530 ALA A O 1
ATOM 4188 N N . LEU A 1 531 ? -4.596 -12.666 15.283 1.00 94.00 531 LEU A N 1
ATOM 4189 C CA . LEU A 1 531 ? -4.252 -11.517 16.108 1.00 94.00 531 LEU A CA 1
ATOM 4190 C C . LEU A 1 531 ? -5.497 -10.927 16.783 1.00 94.00 531 LEU A C 1
ATOM 4192 O O . LEU A 1 531 ? -5.459 -10.691 17.987 1.00 94.00 531 LEU A O 1
ATOM 4196 N N . SER A 1 532 ? -6.600 -10.747 16.051 1.00 93.62 532 SER A N 1
ATOM 4197 C CA . SER A 1 532 ? -7.864 -10.251 16.609 1.00 93.62 532 SER A CA 1
ATOM 4198 C C . SER A 1 532 ? -8.407 -11.181 17.702 1.00 93.62 532 SER A C 1
ATOM 4200 O O . SER A 1 532 ? -8.685 -10.724 18.811 1.00 93.62 532 SER A O 1
ATOM 4202 N N . ASP A 1 533 ? -8.419 -12.500 17.469 1.00 93.50 533 ASP A N 1
ATOM 4203 C CA . ASP A 1 533 ? -8.822 -13.493 18.478 1.00 93.50 533 ASP A CA 1
ATOM 4204 C C . ASP A 1 533 ? -7.958 -13.410 19.751 1.00 93.50 533 ASP A C 1
ATOM 4206 O O . ASP A 1 533 ? -8.471 -13.471 20.873 1.00 93.50 533 ASP A O 1
ATOM 4210 N N . ALA A 1 534 ? -6.642 -13.228 19.597 1.00 92.81 534 ALA A N 1
ATOM 4211 C CA . ALA A 1 534 ? -5.727 -13.075 20.725 1.00 92.81 534 ALA A CA 1
ATOM 4212 C C . ALA A 1 534 ? -5.938 -11.761 21.495 1.00 92.81 534 ALA A C 1
ATOM 4214 O O . ALA A 1 534 ? -5.743 -11.735 22.714 1.00 92.81 534 ALA A O 1
ATOM 4215 N N . GLN A 1 535 ? -6.317 -10.683 20.805 1.00 92.00 535 GLN A N 1
ATOM 4216 C CA . GLN A 1 535 ? -6.639 -9.401 21.430 1.00 92.00 535 GLN A CA 1
ATOM 4217 C C . GLN A 1 535 ? -7.953 -9.467 22.203 1.00 92.00 535 GLN A C 1
ATOM 4219 O O . GLN A 1 535 ? -7.973 -9.065 23.363 1.00 92.00 535 GLN A O 1
ATOM 4224 N N . MET A 1 536 ? -9.000 -10.059 21.619 1.00 90.25 536 MET A N 1
ATOM 4225 C CA . MET A 1 536 ? -10.286 -10.276 22.295 1.00 90.25 536 MET A CA 1
ATOM 4226 C C . MET A 1 536 ? -10.131 -11.161 23.534 1.00 90.25 536 MET A C 1
ATOM 4228 O O . MET A 1 536 ? -10.702 -10.873 24.578 1.00 90.25 536 MET A O 1
ATOM 4232 N N . MET A 1 537 ? -9.324 -12.226 23.455 1.00 91.50 537 MET A N 1
ATOM 4233 C CA . MET A 1 537 ? -9.073 -13.110 24.601 1.00 91.50 537 MET A CA 1
ATOM 4234 C C . MET A 1 537 ? -8.367 -12.390 25.760 1.00 91.50 537 MET A C 1
ATOM 4236 O O . MET A 1 537 ? -8.566 -12.746 26.920 1.00 91.50 537 MET A O 1
ATOM 4240 N N . LYS A 1 538 ? -7.506 -11.415 25.453 1.00 89.06 538 LYS A N 1
ATOM 4241 C CA . LYS A 1 538 ? -6.726 -10.666 26.449 1.00 89.06 538 LYS A CA 1
ATOM 4242 C C . LYS A 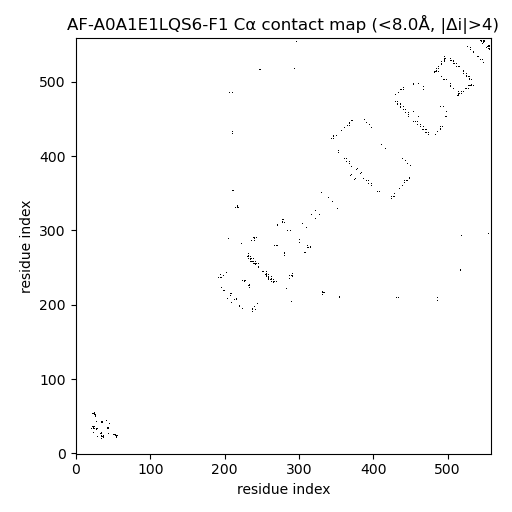1 538 ? -7.355 -9.328 26.835 1.00 89.06 538 LYS A C 1
ATOM 4244 O O . LYS A 1 538 ? -6.766 -8.647 27.672 1.00 89.06 538 LYS A O 1
ATOM 4249 N N . ASP A 1 539 ? -8.465 -8.966 26.197 1.00 87.94 539 ASP A N 1
ATOM 4250 C CA . ASP A 1 539 ? -9.145 -7.675 26.310 1.00 87.94 539 ASP A CA 1
ATOM 4251 C C . ASP A 1 539 ? -8.192 -6.471 26.173 1.00 87.94 539 ASP A C 1
ATOM 4253 O O . ASP A 1 539 ? -8.246 -5.493 26.915 1.00 87.94 539 ASP A O 1
ATOM 4257 N N . ARG A 1 540 ? -7.211 -6.583 25.265 1.00 85.38 540 ARG A N 1
ATOM 4258 C CA . ARG A 1 540 ? -6.205 -5.537 25.012 1.00 85.38 540 ARG A CA 1
ATOM 4259 C C . ARG A 1 540 ? -5.483 -5.736 23.687 1.00 85.38 540 ARG A C 1
ATOM 4261 O O . ARG A 1 540 ? -5.352 -6.860 23.199 1.00 85.38 540 ARG A O 1
ATOM 4268 N N . ARG A 1 541 ? -4.889 -4.655 23.170 1.00 87.56 541 ARG A N 1
ATOM 4269 C CA . ARG A 1 541 ? -3.986 -4.708 22.010 1.00 87.56 541 ARG A CA 1
ATOM 4270 C C . ARG A 1 541 ? -2.792 -5.629 22.278 1.00 87.56 541 ARG A C 1
ATOM 4272 O O . ARG A 1 541 ? -2.173 -5.606 23.348 1.00 87.56 541 ARG A O 1
ATOM 4279 N N . VAL A 1 542 ? -2.447 -6.424 21.273 1.00 88.81 542 VAL A N 1
ATOM 4280 C CA . VAL A 1 542 ? -1.285 -7.316 21.281 1.00 88.81 542 VAL A CA 1
ATOM 4281 C C . VAL A 1 542 ? -0.297 -6.795 20.249 1.00 88.81 542 VAL A C 1
ATOM 4283 O O . VAL A 1 542 ? -0.677 -6.429 19.143 1.00 88.81 542 VAL A O 1
ATOM 4286 N N . THR A 1 543 ? 0.992 -6.764 20.588 1.00 87.62 543 THR A N 1
ATOM 4287 C CA . THR A 1 543 ? 2.013 -6.278 19.656 1.00 87.62 543 THR A CA 1
ATOM 4288 C C . THR A 1 543 ? 2.089 -7.172 18.417 1.00 87.62 543 THR A C 1
ATOM 4290 O O . THR A 1 543 ? 2.605 -8.292 18.486 1.00 87.62 543 THR A O 1
ATOM 4293 N N . SER A 1 544 ? 1.629 -6.650 17.277 1.00 88.50 544 SER A N 1
ATOM 4294 C CA . SER A 1 544 ? 1.482 -7.386 16.016 1.00 88.50 544 SER A CA 1
ATOM 4295 C C . SER A 1 544 ? 2.785 -8.058 15.575 1.00 88.50 544 SER A C 1
ATOM 4297 O O . SER A 1 544 ? 2.781 -9.230 15.211 1.00 88.50 544 SER A O 1
ATOM 4299 N N . LYS A 1 545 ? 3.923 -7.359 15.697 1.00 87.19 545 LYS A N 1
ATOM 4300 C CA . LYS A 1 545 ? 5.247 -7.889 15.334 1.00 87.19 545 LYS A CA 1
ATOM 4301 C C . LYS A 1 545 ? 5.641 -9.121 16.150 1.00 87.19 545 LYS A C 1
ATOM 4303 O O . LYS A 1 545 ? 6.012 -10.140 15.575 1.00 87.19 545 LYS A O 1
ATOM 4308 N N . TYR A 1 546 ? 5.561 -9.039 17.479 1.00 87.88 546 TYR A N 1
ATOM 4309 C CA . TYR A 1 546 ? 5.917 -10.165 18.349 1.00 87.88 546 TYR A CA 1
ATOM 4310 C C . TYR A 1 546 ? 4.950 -11.333 18.182 1.00 87.88 546 TYR A C 1
ATOM 4312 O O . TYR A 1 546 ? 5.387 -12.481 18.177 1.00 87.88 546 TYR A O 1
ATOM 4320 N N . PHE A 1 547 ? 3.657 -11.045 18.013 1.00 91.81 547 PHE A N 1
ATOM 4321 C CA . PHE A 1 547 ? 2.657 -12.078 17.775 1.00 91.81 547 PHE A CA 1
ATOM 4322 C C . PHE A 1 547 ? 2.909 -12.819 16.463 1.00 91.81 547 PHE A C 1
ATOM 4324 O O . PHE A 1 547 ? 2.887 -14.044 16.457 1.00 91.81 547 PHE A O 1
ATOM 4331 N N . CYS A 1 548 ? 3.210 -12.096 15.381 1.00 91.69 548 CYS A N 1
ATOM 4332 C CA . CYS A 1 548 ? 3.500 -12.698 14.084 1.00 91.69 548 CYS A CA 1
ATOM 4333 C C . CYS A 1 548 ? 4.702 -13.649 14.156 1.00 91.69 548 CYS A C 1
ATOM 4335 O O . CYS A 1 548 ? 4.598 -14.805 13.756 1.00 91.69 548 CYS A O 1
ATOM 4337 N N . ILE A 1 549 ? 5.805 -13.204 14.768 1.00 89.62 549 ILE A N 1
ATOM 4338 C CA . ILE A 1 549 ? 7.012 -14.028 14.932 1.00 89.62 549 ILE A CA 1
ATOM 4339 C C . ILE A 1 549 ? 6.720 -15.265 15.786 1.00 89.62 549 ILE A C 1
ATOM 4341 O O . ILE A 1 549 ? 7.168 -16.360 15.463 1.00 89.62 549 ILE A O 1
ATOM 4345 N N . TRP A 1 550 ? 5.975 -15.104 16.879 1.00 92.25 550 TRP A N 1
ATOM 4346 C CA . TRP A 1 550 ? 5.666 -16.206 17.787 1.00 92.25 550 TRP A CA 1
ATOM 4347 C C . TRP A 1 550 ? 4.688 -17.227 17.186 1.00 92.25 550 TRP A C 1
ATOM 4349 O O . TRP A 1 550 ? 4.884 -18.424 17.374 1.00 92.25 550 TRP A O 1
ATOM 4359 N N . TYR A 1 551 ? 3.652 -16.770 16.479 1.00 92.50 551 TYR A N 1
ATOM 4360 C CA . TYR A 1 551 ? 2.569 -17.622 15.980 1.00 92.50 551 TYR A CA 1
ATOM 4361 C C . TYR A 1 551 ? 2.854 -18.195 14.587 1.00 92.50 551 TYR A C 1
ATOM 4363 O O . TYR A 1 551 ? 2.598 -19.370 14.343 1.00 92.50 551 TYR A O 1
ATOM 4371 N N . PHE A 1 552 ? 3.395 -17.379 13.679 1.00 90.56 552 PHE A N 1
ATOM 4372 C CA . PHE A 1 552 ? 3.660 -17.754 12.284 1.00 90.56 552 PHE A CA 1
ATOM 4373 C C . PHE A 1 552 ? 5.137 -18.060 12.011 1.00 90.56 552 PHE A C 1
ATOM 4375 O O . PHE A 1 552 ? 5.472 -18.489 10.914 1.00 90.56 552 PHE A O 1
ATOM 4382 N N . GLY A 1 553 ? 6.036 -17.835 12.976 1.00 86.88 553 GLY A N 1
ATOM 4383 C CA . GLY A 1 553 ? 7.472 -18.078 12.795 1.00 86.88 553 GLY A CA 1
ATOM 4384 C C . GLY A 1 553 ? 8.171 -17.080 11.865 1.00 86.88 553 GLY A C 1
ATOM 4385 O O . GLY A 1 553 ? 9.344 -17.270 11.558 1.00 86.88 553 GLY A O 1
ATOM 4386 N N . ALA A 1 554 ? 7.482 -16.018 11.437 1.00 84.94 554 ALA A N 1
ATOM 4387 C CA . ALA A 1 554 ? 7.970 -15.047 10.462 1.00 84.94 554 ALA A CA 1
ATOM 4388 C C . ALA A 1 554 ? 7.712 -13.603 10.914 1.00 84.94 554 ALA A C 1
ATOM 4390 O O . ALA A 1 554 ? 6.804 -13.322 11.704 1.00 84.94 554 ALA A O 1
ATOM 4391 N N . ALA A 1 555 ? 8.517 -12.667 10.408 1.00 82.69 555 ALA A N 1
ATOM 4392 C CA . ALA A 1 555 ? 8.235 -11.245 10.567 1.00 82.69 555 ALA A CA 1
ATOM 4393 C C . ALA A 1 555 ? 6.984 -10.863 9.750 1.00 82.69 555 ALA A C 1
ATOM 4395 O O . ALA A 1 555 ? 6.773 -11.430 8.677 1.00 82.69 555 ALA A O 1
ATOM 4396 N N . PRO A 1 556 ? 6.152 -9.919 10.230 1.00 83.00 556 PRO A N 1
ATOM 4397 C CA . PRO A 1 556 ? 5.011 -9.465 9.447 1.00 83.00 556 PRO A CA 1
ATOM 4398 C C . PRO A 1 556 ? 5.510 -8.794 8.153 1.00 83.00 556 PRO A C 1
ATOM 4400 O O . PRO A 1 556 ? 6.451 -7.996 8.233 1.00 83.00 556 PRO A O 1
ATOM 4403 N N . PRO A 1 557 ? 4.910 -9.092 6.985 1.00 79.75 557 PRO A N 1
ATOM 4404 C CA . PRO A 1 557 ? 5.218 -8.389 5.745 1.00 79.75 557 PRO A CA 1
ATOM 4405 C C . PRO A 1 557 ? 4.868 -6.899 5.844 1.00 79.75 557 PRO A C 1
ATOM 4407 O O . PRO A 1 557 ? 4.094 -6.490 6.713 1.00 79.75 557 PRO A O 1
ATOM 4410 N N . TYR A 1 558 ? 5.431 -6.099 4.939 1.00 76.19 558 TYR A N 1
ATOM 4411 C CA . TYR A 1 558 ? 5.085 -4.685 4.814 1.00 76.19 558 TYR A CA 1
ATOM 4412 C C . TYR A 1 558 ? 3.627 -4.527 4.355 1.00 76.19 558 TYR A C 1
ATOM 4414 O O . TYR A 1 558 ? 3.148 -5.319 3.542 1.00 76.19 558 TYR A O 1
ATOM 4422 N N . LEU A 1 559 ? 2.942 -3.524 4.910 1.00 71.94 559 LEU A N 1
ATOM 4423 C CA . LEU A 1 559 ? 1.586 -3.108 4.547 1.00 71.94 559 LEU A CA 1
ATOM 4424 C C . LEU A 1 559 ? 1.615 -1.709 3.960 1.00 71.94 559 LEU A C 1
ATOM 4426 O O . LEU A 1 559 ? 2.313 -0.863 4.564 1.00 71.94 559 LEU A O 1
#

Organism: NCBI:txid2792576

Solvent-accessible surface area (backbone atoms only — not comparable to full-atom values): 35097 Å² total; per-residue (Å²): 135,84,81,89,84,88,85,89,83,84,90,75,84,84,80,72,89,75,72,87,72,89,76,39,28,53,53,35,56,77,68,72,45,91,54,79,65,43,79,84,51,24,69,71,44,62,75,64,73,80,63,78,57,43,66,83,82,79,76,87,70,80,81,78,81,85,88,81,81,85,85,88,84,83,90,83,91,81,88,88,81,92,79,86,86,87,80,88,86,84,88,82,84,87,84,88,85,86,87,85,91,83,85,88,88,88,88,88,84,87,83,90,87,89,84,88,87,86,90,80,94,74,89,80,76,86,82,82,86,77,89,80,86,86,83,91,80,84,88,87,82,90,90,84,90,85,84,84,88,90,85,89,89,85,82,82,87,78,90,75,99,71,86,88,79,73,56,70,67,57,54,51,50,48,50,51,50,49,49,52,49,50,47,48,65,67,66,46,74,70,54,74,68,58,34,54,52,44,36,64,77,67,66,73,49,61,93,41,38,62,71,38,51,66,54,49,52,47,49,43,54,52,51,49,58,52,22,76,79,31,70,31,41,33,33,38,48,43,16,42,36,42,38,53,51,18,54,74,70,74,47,77,55,63,64,20,52,53,37,40,53,55,16,49,57,36,41,52,53,49,67,70,35,96,82,56,58,52,67,61,51,51,53,34,53,51,46,50,50,52,42,38,64,69,42,61,88,54,85,64,73,75,78,72,63,50,69,65,56,54,52,42,50,54,57,49,68,68,46,94,73,72,46,60,91,89,71,48,77,91,68,69,78,76,66,93,89,59,84,82,54,67,64,60,52,51,40,47,67,64,39,46,60,55,38,52,53,44,53,55,49,51,54,51,50,53,52,56,58,47,70,31,71,89,67,36,82,66,86,46,74,68,43,47,51,52,50,51,54,50,50,53,54,48,51,52,50,51,52,52,54,59,74,66,55,45,77,75,67,71,52,52,73,66,58,41,51,75,76,36,60,68,89,42,26,50,60,50,46,52,37,45,40,46,46,52,28,55,56,29,38,52,44,39,50,52,37,58,69,72,64,55,55,65,93,73,37,64,61,32,53,50,23,51,50,52,36,47,54,45,50,53,56,52,54,69,70,38,83,87,55,64,42,67,62,56,49,47,55,46,34,44,50,43,19,59,60,57,86,39,75,64,57,28,50,51,28,32,52,54,31,50,43,29,75,38,68,80,72,39,25,62,57,48,25,52,48,27,51,57,50,27,54,54,18,61,76,64,74,42,93,65,63,62,58,63,48,30,34,71,76,71,71,37,76,68,69,84,121